Protein AF-A0A8J3KK22-F1 (afdb_monomer)

Solvent-accessible surface area (backbone atoms only — not comparable to full-atom values): 25670 Å² total; per-residue (Å²): 138,84,81,77,85,56,99,85,61,79,76,89,75,85,82,76,60,97,56,86,85,55,54,65,41,54,55,35,48,53,43,33,51,47,56,75,68,43,76,39,52,34,78,88,72,56,77,98,78,76,87,73,93,66,82,86,74,86,77,55,68,58,56,55,39,41,75,72,72,40,64,82,56,35,77,68,49,47,66,60,52,52,55,53,54,76,54,64,72,61,67,66,58,40,47,51,53,18,50,50,26,44,52,51,16,48,54,34,44,53,48,31,55,50,51,52,49,48,57,59,61,77,45,63,90,54,72,59,73,68,38,56,52,48,53,51,54,49,51,56,49,41,48,47,36,46,24,55,15,41,39,31,41,31,52,16,51,50,43,40,52,49,46,52,50,51,52,51,52,40,51,55,46,51,52,53,49,52,53,50,48,52,52,48,65,70,44,46,65,57,52,50,49,47,20,61,78,49,76,51,71,42,42,68,58,50,51,51,51,52,50,54,52,45,51,57,51,49,53,55,45,51,51,52,55,48,34,51,54,52,18,59,56,52,43,49,63,50,55,51,52,43,52,53,45,51,52,50,47,52,52,55,55,60,71,76,38,87,68,76,72,62,83,62,78,89,65,62,100,84,66,65,102,61,87,81,77,50,48,54,50,79,48,74,38,73,67,13,43,54,41,45,55,52,56,66,72,53,85,62,39,43,61,41,33,16,62,74,58,56,31,59,47,70,52,46,44,51,26,47,40,53,57,64,71,35,69,46,69,42,66,49,100,53,39,82,32,76,11,26,63,44,29,42,53,66,61,34,49,52,53,53,26,34,48,62,79,64,57,50,74,84,50,48,59,41,51,54,28,40,45,53,18,44,42,36,21,51,50,37,39,72,76,67,38,46,52,54,28,90,52,39,79,66,77,52,99,64,73,38,66,90,49,63,18,17,63,73,68,27,47,48,43,61,77,99,57,67,47,44,75,64,32,56,57,51,76,39,80,65,72,97,69,80,84,47,90,36,50,82,48,51,65,60,53,39,55,57,51,60,73,66,58,132

Mean predicted aligned error: 18.04 Å

Organism: NCBI:txid53366

InterPro domains:
  IPR038332 PPE superfamily [SSF140459] (90-160)

Secondary structure (DSSP, 8-state):
--PPPPTTS--------TTTTS-HHHHHHHHHHHHHTTTTS-TTT---------------HHHHHHHTT-GGGHHHHHHHHHHHHHT---HHHHHHHHHHHHHHHHHHHHHHHHHHHHHHHHTTT--SHHHHHHHHHHHHHHHHHHHHHHHHHHHHHHHHHHHHHHHHHHHHHHHHHHHHHHHHHHHHHHHHHHHHHTTTTTHHHHHHHHHHHHHHHHHHHHHHHHHHHHHHHHHHHHHHHHHHHHHHHHHHHHHH------S-----TT--TTTTT-BSS--S-HHHHHHHHHHHH-SSHHHHHHHHHT--HHHHHHHHIIIII--EEEEETTEEEEEBPPP-HHHHHHHHHHHTT---HHHHHHHHHHHHHHHHHHHHHHTT--SS-S-TT--SS---TTS--HHHHSPP--TTS-TTTTGGGGT-PPP-----TT-TTHHHHHHHHHHT--

pLDDT: mean 78.3, std 17.44, range [27.59, 98.25]

Structure (mmCIF, N/CA/C/O backbone):
data_AF-A0A8J3KK22-F1
#
_entry.id   AF-A0A8J3KK22-F1
#
loop_
_atom_site.group_PDB
_atom_site.id
_atom_site.type_symbol
_atom_site.label_atom_id
_atom_site.label_alt_id
_atom_site.label_comp_id
_atom_site.label_asym_id
_atom_site.label_entity_id
_atom_site.label_seq_id
_atom_site.pdbx_PDB_ins_code
_atom_site.Cartn_x
_atom_site.Cartn_y
_atom_site.Cartn_z
_atom_site.occupancy
_atom_site.B_iso_or_equiv
_atom_site.auth_seq_id
_atom_site.auth_comp_id
_atom_site.auth_asym_id
_atom_site.auth_atom_id
_atom_site.pdbx_PDB_model_num
ATOM 1 N N . MET A 1 1 ? 0.147 -5.887 61.777 1.00 36.25 1 MET A N 1
ATOM 2 C CA . MET A 1 1 ? 0.213 -4.519 62.329 1.00 36.25 1 MET A CA 1
ATOM 3 C C . MET A 1 1 ? -0.533 -3.614 61.371 1.00 36.25 1 MET A C 1
ATOM 5 O O . MET A 1 1 ? 0.013 -3.245 60.343 1.00 36.25 1 MET A O 1
ATOM 9 N N . SER A 1 2 ? -1.808 -3.369 61.658 1.00 40.94 2 SER A N 1
ATOM 10 C CA . SER A 1 2 ? -2.689 -2.532 60.844 1.00 40.94 2 SER A CA 1
ATOM 11 C C . SER A 1 2 ? -2.652 -1.127 61.432 1.00 40.94 2 SER A C 1
ATOM 13 O O . SER A 1 2 ? -3.110 -0.925 62.554 1.00 40.94 2 SER A O 1
ATOM 15 N N . GLY A 1 3 ? -2.021 -0.187 60.729 1.00 41.06 3 GLY A N 1
ATOM 16 C CA . GLY A 1 3 ? -1.964 1.210 61.146 1.00 41.06 3 GLY A CA 1
ATOM 17 C C . GLY A 1 3 ? -3.291 1.899 60.848 1.00 41.06 3 GLY A C 1
ATOM 18 O O . GLY A 1 3 ? -3.687 2.000 59.692 1.00 41.06 3 GLY A O 1
ATOM 19 N N . THR A 1 4 ? -3.984 2.358 61.883 1.00 50.16 4 THR A N 1
ATOM 20 C CA . THR A 1 4 ? -5.129 3.267 61.757 1.00 50.16 4 THR A CA 1
ATOM 21 C C . THR A 1 4 ? -4.690 4.595 61.117 1.00 50.16 4 THR A C 1
ATOM 23 O O . THR A 1 4 ? -3.687 5.157 61.569 1.00 50.16 4 THR A O 1
ATOM 26 N N . PRO A 1 5 ? -5.414 5.130 60.113 1.00 48.72 5 PRO A N 1
ATOM 27 C CA . PRO A 1 5 ? -5.113 6.429 59.509 1.00 48.72 5 PRO A CA 1
ATOM 28 C C . PRO A 1 5 ? -5.240 7.569 60.529 1.00 48.72 5 PRO A C 1
ATOM 30 O O . PRO A 1 5 ? -6.183 7.608 61.320 1.00 48.72 5 PRO A O 1
ATOM 33 N N . HIS A 1 6 ? -4.286 8.503 60.524 1.00 54.66 6 HIS A N 1
ATOM 34 C CA . HIS A 1 6 ? -4.266 9.646 61.438 1.00 54.66 6 HIS A CA 1
ATOM 35 C C . HIS A 1 6 ? -5.264 10.732 60.971 1.00 54.66 6 HIS A C 1
ATOM 37 O O . HIS A 1 6 ? -5.184 11.149 59.818 1.00 54.66 6 HIS A O 1
ATOM 43 N N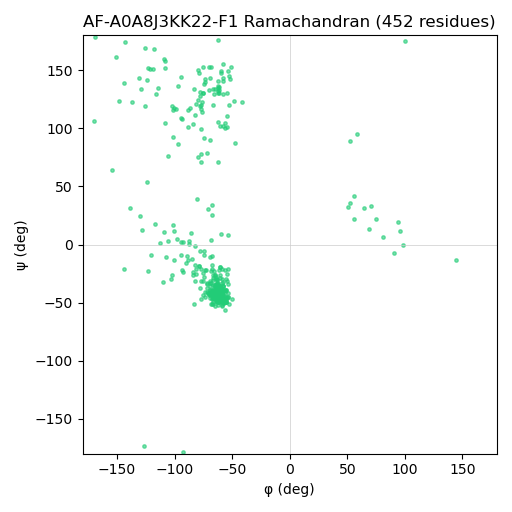 . PRO A 1 7 ? -6.134 11.286 61.840 1.00 53.84 7 PRO A N 1
ATOM 44 C CA . PRO A 1 7 ? -7.216 12.221 61.468 1.00 53.84 7 PRO A CA 1
ATOM 45 C C . PRO A 1 7 ? -6.761 13.613 60.980 1.00 53.84 7 PRO A C 1
ATOM 47 O O . PRO A 1 7 ? -7.590 14.477 60.718 1.00 53.84 7 PRO A O 1
ATOM 50 N N . LEU A 1 8 ? -5.449 13.835 60.853 1.00 45.12 8 LEU A N 1
ATOM 51 C CA . LEU A 1 8 ? -4.842 15.056 60.297 1.00 45.12 8 LEU A CA 1
ATOM 52 C C . LEU A 1 8 ? -4.124 14.806 58.960 1.00 45.12 8 LEU A C 1
ATOM 54 O O . LEU A 1 8 ? -3.530 15.726 58.405 1.00 45.12 8 LEU A O 1
ATOM 58 N N . VAL A 1 9 ? -4.142 13.570 58.457 1.00 46.19 9 VAL A N 1
ATOM 59 C CA . VAL A 1 9 ? -3.518 13.198 57.187 1.00 46.19 9 VAL A CA 1
ATOM 60 C C . VAL A 1 9 ? -4.640 12.943 56.193 1.00 46.19 9 VAL A C 1
ATOM 62 O O . VAL A 1 9 ? -5.332 11.931 56.276 1.00 46.19 9 VAL A O 1
ATOM 65 N N . ALA A 1 10 ? -4.846 13.890 55.278 1.00 44.44 10 ALA A N 1
ATOM 66 C CA . ALA A 1 10 ? -5.729 13.675 54.142 1.00 44.44 10 ALA A CA 1
ATOM 67 C C . ALA A 1 10 ? -5.166 12.531 53.287 1.00 44.44 10 ALA A C 1
ATOM 69 O O . ALA A 1 10 ? -3.970 12.505 52.987 1.00 44.44 10 ALA A O 1
ATOM 70 N N . GLU A 1 11 ? -6.024 11.583 52.916 1.00 43.50 11 GLU A N 1
ATOM 71 C CA . GLU A 1 11 ? -5.662 10.540 51.962 1.00 43.50 11 GLU A CA 1
ATOM 72 C C . GLU A 1 11 ? -5.223 11.191 50.645 1.00 43.50 11 GLU A C 1
ATOM 74 O O . GLU A 1 11 ? -5.790 12.200 50.213 1.00 43.50 11 GLU A O 1
ATOM 79 N N . ARG A 1 12 ? -4.185 10.636 50.014 1.00 36.66 12 ARG A N 1
ATOM 80 C CA . ARG A 1 12 ? -3.717 11.107 48.711 1.00 36.66 12 ARG A CA 1
ATOM 81 C C . ARG A 1 12 ? -4.840 10.903 47.692 1.00 36.66 12 ARG A C 1
ATOM 83 O O . ARG A 1 12 ? -5.082 9.785 47.255 1.00 36.66 12 ARG A O 1
ATOM 90 N N . VAL A 1 13 ? -5.505 11.989 47.305 1.00 38.53 13 VAL A N 1
ATOM 91 C CA . VAL A 1 13 ? -6.406 12.014 46.150 1.00 38.53 13 VAL A CA 1
ATOM 92 C C . VAL A 1 13 ? -5.555 12.358 44.933 1.00 38.53 13 VAL A C 1
ATOM 94 O O . VAL A 1 13 ? -5.183 13.514 44.738 1.00 38.53 13 VAL A O 1
ATOM 97 N N . ASP A 1 14 ? -5.209 11.354 44.131 1.00 34.69 14 ASP A N 1
ATOM 98 C CA . ASP A 1 14 ? -4.594 11.574 42.821 1.00 34.69 14 ASP A CA 1
ATOM 99 C C . ASP A 1 14 ? -5.640 12.195 41.877 1.00 34.69 14 ASP A C 1
ATOM 101 O O . ASP A 1 14 ? -6.390 11.497 41.199 1.00 34.69 14 ASP A O 1
ATOM 105 N N . THR A 1 15 ? -5.720 13.527 41.852 1.00 39.75 15 THR A N 1
ATOM 106 C CA . THR A 1 15 ? -6.571 14.290 40.917 1.00 39.75 15 THR A CA 1
ATOM 107 C C . THR A 1 15 ? -5.924 14.487 39.543 1.00 39.75 15 THR A C 1
ATOM 109 O O . THR A 1 15 ? -6.531 15.073 38.651 1.00 39.75 15 THR A O 1
ATOM 112 N N . THR A 1 16 ? -4.700 13.998 39.345 1.00 34.62 16 THR A N 1
ATOM 113 C CA . THR A 1 16 ? -3.904 14.210 38.135 1.00 34.62 16 THR A CA 1
ATOM 114 C C . THR A 1 16 ? -3.840 12.957 37.265 1.00 34.62 16 THR A C 1
ATOM 116 O O . THR A 1 16 ? -2.813 12.290 37.158 1.00 34.62 16 THR A O 1
ATOM 119 N N . THR A 1 17 ? -4.924 12.663 36.544 1.00 42.00 17 THR A N 1
ATOM 120 C CA . THR A 1 17 ? -4.762 12.095 35.199 1.00 42.00 17 THR A CA 1
ATOM 121 C C . THR A 1 17 ? -4.478 13.250 34.246 1.00 42.00 17 THR A C 1
ATOM 123 O O . THR A 1 17 ? -5.271 14.178 34.148 1.00 42.00 17 THR A O 1
ATOM 126 N N . TRP A 1 18 ? -3.331 13.198 33.574 1.00 43.25 18 TRP A N 1
ATOM 127 C CA . TRP A 1 18 ? -2.697 14.220 32.724 1.00 43.25 18 TRP A CA 1
ATOM 128 C C . TRP A 1 18 ? -3.533 14.832 31.571 1.00 43.25 18 TRP A C 1
ATOM 130 O O . TRP A 1 18 ? -2.995 15.616 30.799 1.00 43.25 18 TRP A O 1
ATOM 140 N N . PHE A 1 19 ? -4.833 14.540 31.477 1.00 47.47 19 PHE A N 1
ATOM 141 C CA . PHE A 1 19 ? -5.773 15.115 30.506 1.00 47.47 19 PHE A CA 1
ATOM 142 C C . PHE A 1 19 ? -6.798 16.089 31.125 1.00 47.47 19 PHE A C 1
ATOM 144 O O . PHE A 1 19 ? -7.747 16.489 30.463 1.00 47.47 19 PHE A O 1
ATOM 151 N N . SER A 1 20 ? -6.641 16.511 32.384 1.00 43.19 20 SER A N 1
ATOM 152 C CA . SER A 1 20 ? -7.628 17.328 33.118 1.00 43.19 20 SER A CA 1
ATOM 153 C C . SER A 1 20 ? -7.779 18.795 32.653 1.00 43.19 20 SER A C 1
ATOM 155 O O . SER A 1 20 ? -8.069 19.665 33.472 1.00 43.19 20 SER A O 1
ATOM 157 N N . GLY A 1 21 ? -7.572 19.101 31.371 1.00 45.62 21 GLY A N 1
ATOM 158 C CA . GLY A 1 21 ? -7.728 20.457 30.828 1.00 45.62 21 GLY A CA 1
ATOM 159 C C . GLY A 1 21 ? -8.284 20.542 29.404 1.00 45.62 21 GLY A C 1
ATOM 160 O O . GLY A 1 21 ? -8.836 21.578 29.059 1.00 45.62 21 GLY A O 1
ATOM 161 N N . VAL A 1 22 ? -8.181 19.469 28.613 1.00 52.22 22 VAL A N 1
ATOM 162 C CA . VAL A 1 22 ? -8.725 19.339 27.249 1.00 52.22 22 VAL A CA 1
ATOM 163 C C . VAL A 1 22 ? -9.350 17.949 27.185 1.00 52.22 22 VAL A C 1
ATOM 165 O O . VAL A 1 22 ? -8.673 16.964 27.488 1.00 52.22 22 VAL A O 1
ATOM 168 N N . GLY A 1 23 ? -10.639 17.849 26.863 1.00 70.94 23 GLY A N 1
ATOM 169 C CA . GLY A 1 23 ? -11.315 16.547 26.795 1.00 70.94 23 GLY A CA 1
ATOM 170 C C . GLY A 1 23 ? -10.649 15.634 25.756 1.00 70.94 23 GLY A C 1
ATOM 171 O O . GLY A 1 23 ? -10.140 16.112 24.740 1.00 70.94 23 GLY A O 1
ATOM 172 N N . ILE A 1 24 ? -10.661 14.309 25.958 1.00 77.00 24 ILE A N 1
ATOM 173 C CA . ILE A 1 24 ? -10.103 13.364 24.964 1.00 77.00 24 ILE A CA 1
ATOM 174 C C . ILE A 1 24 ? -10.806 13.558 23.609 1.00 77.00 24 ILE A C 1
ATOM 176 O O . ILE A 1 24 ? -10.161 13.584 22.563 1.00 77.00 24 ILE A O 1
ATOM 180 N N . ALA A 1 25 ? -12.123 13.779 23.634 1.00 76.94 25 ALA A N 1
ATOM 181 C CA . ALA A 1 25 ? -12.910 14.080 22.442 1.00 76.94 25 ALA A CA 1
ATOM 182 C C . ALA A 1 25 ? -12.494 15.398 21.757 1.00 76.94 25 ALA A C 1
ATOM 184 O O . ALA A 1 25 ? -12.455 15.457 20.534 1.00 76.94 25 ALA A O 1
ATOM 185 N N . GLU A 1 26 ? -12.131 16.431 22.522 1.00 79.00 26 GLU A N 1
ATOM 186 C CA . GLU A 1 26 ? -11.656 17.719 21.993 1.00 79.00 26 GLU A CA 1
ATOM 187 C C . GLU A 1 26 ? -10.270 17.585 21.348 1.00 79.00 26 GLU A C 1
ATOM 189 O O . GLU A 1 26 ? -10.021 18.123 20.271 1.00 79.00 26 GLU A O 1
ATOM 194 N N . THR A 1 27 ? -9.382 16.792 21.957 1.00 83.25 27 THR A N 1
ATOM 195 C CA . THR A 1 27 ? -8.068 16.462 21.378 1.00 83.25 27 THR A CA 1
ATOM 196 C C . THR A 1 27 ? -8.224 15.776 20.026 1.00 83.25 27 THR A C 1
ATOM 198 O O . THR A 1 27 ? -7.562 16.133 19.053 1.00 83.25 27 THR A O 1
ATOM 201 N N . ILE A 1 28 ? -9.139 14.812 19.955 1.00 85.88 28 ILE A N 1
ATOM 202 C CA . ILE A 1 28 ? -9.458 14.099 18.724 1.00 85.88 28 ILE A CA 1
ATOM 203 C C . ILE A 1 28 ? -10.032 15.053 17.673 1.00 85.88 28 ILE A C 1
ATOM 205 O O . ILE A 1 28 ? -9.582 15.016 16.532 1.00 85.88 28 ILE A O 1
ATOM 209 N N . ASP A 1 29 ? -10.970 15.928 18.037 1.00 86.94 29 ASP A N 1
ATOM 210 C CA . ASP A 1 29 ? -11.578 16.883 17.103 1.00 86.94 29 ASP A CA 1
ATOM 211 C C . ASP A 1 29 ? -10.548 17.861 16.511 1.00 86.94 29 ASP A C 1
ATOM 213 O O . ASP A 1 29 ? -10.558 18.130 15.307 1.00 86.94 29 ASP A O 1
ATOM 217 N N . MET A 1 30 ? -9.582 18.313 17.320 1.00 87.19 30 MET A N 1
ATOM 218 C CA . MET A 1 30 ? -8.449 19.109 16.836 1.00 87.19 30 MET A CA 1
ATOM 219 C C . MET A 1 30 ? -7.573 18.334 15.847 1.00 87.19 30 MET A C 1
ATOM 221 O O . MET A 1 30 ? -7.160 18.894 14.829 1.00 87.19 30 MET A O 1
ATOM 225 N N . ILE A 1 31 ? -7.297 17.052 16.116 1.00 88.06 31 ILE A N 1
ATOM 226 C CA . ILE A 1 31 ? -6.534 16.196 15.198 1.00 88.06 31 ILE A CA 1
ATOM 227 C C . ILE A 1 31 ? -7.293 16.028 13.879 1.00 88.06 31 ILE A C 1
ATOM 229 O O . ILE A 1 31 ? -6.714 16.246 12.815 1.00 88.06 31 ILE A O 1
ATOM 233 N N . VAL A 1 32 ? -8.585 15.687 13.937 1.00 88.31 32 VAL A N 1
ATOM 234 C CA . VAL A 1 32 ? -9.432 15.524 12.744 1.00 88.31 32 VAL A CA 1
ATOM 235 C C . VAL A 1 32 ? -9.457 16.815 11.930 1.00 88.31 32 VAL A C 1
ATOM 237 O O . VAL A 1 32 ? -9.166 16.789 10.735 1.00 88.31 32 VAL A O 1
ATOM 240 N N . SER A 1 33 ? -9.693 17.953 12.582 1.00 87.38 33 SER A N 1
ATOM 241 C CA . SER A 1 33 ? -9.689 19.271 11.940 1.00 87.38 33 SER A CA 1
ATOM 242 C C . SER A 1 33 ? -8.338 19.603 11.294 1.00 87.38 33 SER A C 1
ATOM 244 O O . SER A 1 33 ? -8.288 20.175 10.206 1.00 87.38 33 SER A O 1
ATOM 246 N N . GLY A 1 34 ? -7.228 19.224 11.937 1.00 85.12 34 GLY A N 1
ATOM 247 C CA . GLY A 1 34 ? -5.870 19.385 11.410 1.00 85.12 34 GLY A CA 1
ATOM 248 C C . GLY A 1 34 ? -5.576 18.531 10.172 1.00 85.12 34 GLY A C 1
ATOM 249 O O . GLY A 1 34 ? -4.799 18.930 9.305 1.00 85.12 34 GLY A O 1
ATOM 250 N N . VAL A 1 35 ? -6.208 17.365 10.061 1.00 87.44 35 VAL A N 1
ATOM 251 C CA . VAL A 1 35 ? -6.104 16.506 8.874 1.00 87.44 35 VAL A CA 1
ATOM 252 C C . VAL A 1 35 ? -6.974 17.051 7.741 1.00 87.44 35 VAL A C 1
ATOM 254 O O . VAL A 1 35 ? -6.499 17.175 6.609 1.00 87.44 35 VAL A O 1
ATOM 257 N N . GLU A 1 36 ? -8.223 17.412 8.047 1.00 86.31 36 GLU A N 1
ATOM 258 C CA . GLU A 1 36 ? -9.205 17.924 7.082 1.00 86.31 36 GLU A CA 1
ATOM 259 C C . GLU A 1 36 ? -8.780 19.274 6.481 1.00 86.31 36 GLU A C 1
ATOM 261 O O . GLU A 1 36 ? -9.001 19.517 5.296 1.00 86.31 36 GLU A O 1
ATOM 266 N N . ASN A 1 37 ? -8.109 20.139 7.251 1.00 85.38 37 ASN A N 1
ATOM 267 C CA . ASN A 1 37 ? -7.644 21.439 6.758 1.00 85.38 37 ASN A CA 1
ATOM 268 C C . ASN A 1 37 ? -6.417 21.362 5.825 1.00 85.38 37 ASN A C 1
ATOM 270 O O . ASN A 1 37 ? -5.989 22.387 5.291 1.00 85.38 37 ASN A O 1
ATOM 274 N N . GLY A 1 38 ? -5.833 20.172 5.638 1.00 83.56 38 GLY A N 1
ATOM 275 C CA . GLY A 1 38 ? -4.713 19.955 4.723 1.00 83.56 38 GLY A CA 1
ATOM 276 C C . GLY A 1 38 ? -3.390 20.599 5.151 1.00 83.56 38 GLY A C 1
ATOM 277 O O . GLY A 1 38 ? -2.470 20.660 4.341 1.00 83.56 38 GLY A O 1
ATOM 278 N N . SER A 1 39 ? -3.255 21.056 6.401 1.00 81.50 39 SER A N 1
ATOM 279 C CA . SER A 1 39 ? -2.033 21.694 6.932 1.00 81.50 39 SER A CA 1
ATOM 280 C C . SER A 1 39 ? -0.780 20.814 6.856 1.00 81.50 39 SER A C 1
ATOM 282 O O . SER A 1 39 ? 0.343 21.313 6.869 1.00 81.50 39 SER A O 1
ATOM 284 N N . TRP A 1 40 ? -0.975 19.502 6.754 1.00 87.75 40 TRP A N 1
ATOM 285 C CA . TRP A 1 40 ? 0.072 18.501 6.609 1.00 87.75 40 TRP A CA 1
ATOM 286 C C . TRP A 1 40 ? 0.628 18.403 5.177 1.00 87.75 40 TRP A C 1
ATOM 288 O O . TRP A 1 40 ? 1.725 17.871 4.987 1.00 87.75 40 TRP A O 1
ATOM 298 N N . VAL A 1 41 ? -0.097 18.907 4.173 1.00 89.44 41 VAL A N 1
ATOM 299 C CA . VAL A 1 41 ? 0.270 18.799 2.755 1.00 89.44 41 VAL A CA 1
ATOM 300 C C . VAL A 1 41 ? 1.400 19.771 2.422 1.00 89.44 41 VAL A C 1
ATOM 302 O O . VAL A 1 41 ? 1.337 20.963 2.713 1.00 89.44 41 VAL A O 1
ATOM 305 N N . ASP A 1 42 ? 2.438 19.258 1.768 1.00 89.38 42 ASP A N 1
ATOM 306 C CA . ASP A 1 42 ? 3.568 20.050 1.296 1.00 89.38 42 ASP A CA 1
ATOM 307 C C . ASP A 1 42 ? 3.115 21.117 0.281 1.00 89.38 42 ASP A C 1
ATOM 309 O O . ASP A 1 42 ? 2.351 20.844 -0.650 1.00 89.38 42 ASP A O 1
ATOM 313 N N . GLY A 1 43 ? 3.619 22.346 0.439 1.00 83.31 43 GLY A N 1
ATOM 314 C CA . GLY A 1 43 ? 3.227 23.497 -0.378 1.00 83.31 43 GLY A CA 1
ATOM 315 C C . GLY A 1 43 ? 3.501 23.338 -1.878 1.00 83.31 43 GLY A C 1
ATOM 316 O O . GLY A 1 43 ? 2.865 24.018 -2.680 1.00 83.31 43 GLY A O 1
ATOM 317 N N . VAL A 1 44 ? 4.391 22.420 -2.279 1.00 82.19 44 VAL A N 1
ATOM 318 C CA . VAL A 1 44 ? 4.628 22.072 -3.690 1.00 82.19 44 VAL A CA 1
ATOM 319 C C . VAL A 1 44 ? 3.394 21.439 -4.340 1.00 82.19 44 VAL A C 1
ATOM 321 O O . VAL A 1 44 ? 3.212 21.592 -5.547 1.00 82.19 44 VAL A O 1
ATOM 324 N N . LEU A 1 45 ? 2.560 20.735 -3.570 1.00 81.88 45 LEU A N 1
ATOM 325 C CA . LEU A 1 45 ? 1.378 20.032 -4.079 1.00 81.88 45 LEU A CA 1
ATOM 326 C C . LEU A 1 45 ? 0.113 20.900 -4.070 1.00 81.88 45 LEU A C 1
ATOM 328 O O . LEU A 1 45 ? -0.828 20.560 -4.773 1.00 81.88 45 LEU A O 1
ATOM 332 N N . GLY A 1 46 ? 0.120 22.020 -3.332 1.00 63.69 46 GLY A N 1
ATOM 333 C CA . GLY A 1 46 ? -0.899 23.073 -3.372 1.00 63.69 46 GLY A CA 1
ATOM 334 C C . GLY A 1 46 ? -2.345 22.594 -3.194 1.00 63.69 46 GLY A C 1
ATOM 335 O O . GLY A 1 46 ? -3.027 22.370 -4.181 1.00 63.69 46 GLY A O 1
ATOM 336 N N . GLY A 1 47 ? -2.835 22.527 -1.948 1.00 59.12 47 GLY A N 1
ATOM 337 C CA . GLY A 1 47 ? -4.265 22.428 -1.606 1.00 59.12 47 GLY A CA 1
ATOM 338 C C . GLY A 1 47 ? -5.013 21.217 -2.184 1.00 59.12 47 GLY A C 1
ATOM 339 O O . GLY A 1 47 ? -5.567 21.280 -3.279 1.00 59.12 47 GLY A O 1
ATOM 340 N N . VAL A 1 48 ? -5.129 20.138 -1.403 1.00 51.03 48 VAL A N 1
ATOM 341 C CA . VAL A 1 48 ? -5.986 18.975 -1.715 1.00 51.03 48 VAL A CA 1
ATOM 342 C C . VAL A 1 48 ? -7.453 19.384 -1.539 1.00 51.03 48 VAL A C 1
ATOM 344 O O . VAL A 1 48 ? -8.049 19.160 -0.494 1.00 51.03 48 VAL A O 1
ATOM 347 N N . GLY A 1 49 ? -8.008 20.092 -2.524 1.00 49.34 49 GLY A N 1
ATOM 348 C CA . GLY A 1 49 ? -9.358 20.657 -2.440 1.00 49.34 49 GLY A CA 1
ATOM 349 C C . GLY A 1 49 ? -10.419 19.894 -3.222 1.00 49.34 49 GLY A C 1
ATOM 350 O O . GLY A 1 49 ? -11.581 19.915 -2.847 1.00 49.34 49 GLY A O 1
ATOM 351 N N . THR A 1 50 ? -10.066 19.230 -4.318 1.00 46.31 50 THR A N 1
ATOM 352 C CA . THR A 1 50 ? -11.009 18.453 -5.140 1.00 46.31 50 THR A CA 1
ATOM 353 C C . THR A 1 50 ? -10.197 17.648 -6.147 1.00 46.31 50 THR A C 1
ATOM 355 O O . THR A 1 50 ? -9.654 18.202 -7.100 1.00 46.31 50 THR A O 1
ATOM 358 N N . VAL A 1 51 ? -10.078 16.336 -5.941 1.00 43.62 51 VAL A N 1
ATOM 359 C CA . VAL A 1 51 ? -9.542 15.450 -6.980 1.00 43.62 51 VAL A CA 1
ATOM 360 C C . VAL A 1 51 ? -10.711 15.112 -7.896 1.00 43.62 51 VAL A C 1
ATOM 362 O O . VAL A 1 51 ? -11.602 14.360 -7.516 1.00 43.62 51 VAL A O 1
ATOM 365 N N . ALA A 1 52 ? -10.753 15.735 -9.074 1.00 38.09 52 ALA A N 1
ATOM 366 C CA . ALA A 1 52 ? -11.708 15.363 -10.109 1.00 38.09 52 ALA A CA 1
ATOM 367 C C . ALA A 1 52 ? -11.448 13.910 -10.534 1.00 38.09 52 ALA A C 1
ATOM 369 O O . ALA A 1 52 ? -10.293 13.535 -10.768 1.00 38.09 52 ALA A O 1
ATOM 370 N N . GLU A 1 53 ? -12.516 13.115 -10.651 1.00 44.38 53 GLU A N 1
ATOM 371 C CA . GLU A 1 53 ? -12.475 11.794 -11.278 1.00 44.38 53 GLU A CA 1
ATOM 372 C C . GLU A 1 53 ? -11.894 11.948 -12.684 1.00 44.38 53 GLU A C 1
ATOM 374 O O . GLU A 1 53 ? -12.532 12.427 -13.621 1.00 44.38 53 GLU A O 1
ATOM 379 N N . THR A 1 54 ? -10.621 11.601 -12.814 1.00 40.34 54 THR A N 1
ATOM 380 C CA . THR A 1 54 ? -9.909 11.624 -14.080 1.00 40.34 54 THR A CA 1
ATOM 381 C C . THR A 1 54 ? -9.914 10.203 -14.597 1.00 40.34 54 THR A C 1
ATOM 383 O O . THR A 1 54 ? -9.370 9.297 -13.965 1.00 40.34 54 THR A O 1
ATOM 386 N N . ALA A 1 55 ? -10.556 10.002 -15.750 1.00 36.69 55 ALA A N 1
ATOM 387 C CA . ALA A 1 55 ? -10.500 8.738 -16.465 1.00 36.69 55 ALA A CA 1
ATOM 388 C C . ALA A 1 55 ? -9.035 8.286 -16.571 1.00 36.69 55 ALA A C 1
ATOM 390 O O . ALA A 1 55 ? -8.165 9.023 -17.048 1.00 36.69 55 ALA A O 1
ATOM 391 N N . VAL A 1 56 ? -8.751 7.083 -16.071 1.00 44.44 56 VAL A N 1
ATOM 392 C CA . VAL A 1 56 ? -7.415 6.495 -16.122 1.00 44.44 56 VAL A CA 1
ATOM 393 C C . VAL A 1 56 ? -7.156 6.040 -17.551 1.00 44.44 56 VAL A C 1
ATOM 395 O O . VAL A 1 56 ? -7.478 4.923 -17.934 1.00 44.44 56 VAL A O 1
ATOM 398 N N . TRP A 1 57 ? -6.560 6.918 -18.349 1.00 42.34 57 TRP A N 1
ATOM 399 C CA . TRP A 1 57 ? -5.911 6.506 -19.584 1.00 42.34 57 TRP A CA 1
ATOM 400 C C . TRP A 1 57 ? -4.560 5.894 -19.221 1.00 42.34 57 TRP A C 1
ATOM 402 O O . TRP A 1 57 ? -3.709 6.549 -18.608 1.00 42.34 57 TRP A O 1
ATOM 412 N N . VAL A 1 58 ? -4.378 4.619 -19.557 1.00 51.62 58 VAL A N 1
ATOM 413 C CA . VAL A 1 58 ? -3.074 3.962 -19.477 1.00 51.62 58 VAL A CA 1
ATOM 414 C C . VAL A 1 58 ? -2.275 4.435 -20.685 1.00 51.62 58 VAL A C 1
ATOM 416 O O . VAL A 1 58 ? -2.499 3.990 -21.807 1.00 51.62 58 VAL A O 1
ATOM 419 N N . LEU A 1 59 ? -1.394 5.407 -20.464 1.00 53.62 59 LEU A N 1
ATOM 420 C CA . LEU A 1 59 ? -0.338 5.726 -21.416 1.00 53.62 59 LEU A CA 1
ATOM 421 C C . LEU A 1 59 ? 0.775 4.702 -21.208 1.00 53.62 59 LEU A C 1
ATOM 423 O O . LEU A 1 59 ? 1.268 4.576 -20.090 1.00 53.62 59 LEU A O 1
ATOM 427 N N . ASP A 1 60 ? 1.160 4.004 -22.273 1.00 70.06 60 ASP A N 1
ATOM 428 C CA . ASP A 1 60 ? 2.372 3.189 -22.315 1.00 70.06 60 ASP A CA 1
ATOM 429 C C . ASP A 1 60 ? 3.499 4.005 -22.984 1.00 70.06 60 ASP A C 1
ATOM 431 O O . ASP A 1 60 ? 3.651 3.976 -24.210 1.00 70.06 60 ASP A O 1
ATOM 435 N N . PRO A 1 61 ? 4.250 4.819 -22.216 1.00 65.38 61 PRO A N 1
ATOM 436 C CA . PRO A 1 61 ? 5.324 5.658 -22.746 1.00 65.38 61 PRO A CA 1
ATOM 437 C C . PRO A 1 61 ? 6.437 4.838 -23.415 1.00 65.38 61 PRO A C 1
ATOM 439 O O . PRO A 1 61 ? 6.997 5.269 -24.426 1.00 65.38 61 PRO A O 1
ATOM 442 N N . VAL A 1 62 ? 6.739 3.653 -22.877 1.00 71.69 62 VAL A N 1
ATOM 443 C CA . VAL A 1 62 ? 7.759 2.738 -23.404 1.00 71.69 62 VAL A CA 1
ATOM 444 C C . VAL A 1 62 ? 7.265 2.077 -24.686 1.00 71.69 62 VAL A C 1
ATOM 446 O O . VAL A 1 62 ? 7.985 2.072 -25.688 1.00 71.69 62 VAL A O 1
ATOM 449 N N . GLY A 1 63 ? 6.020 1.603 -24.705 1.00 67.25 63 GLY A N 1
ATOM 450 C CA . GLY A 1 63 ? 5.377 1.064 -25.899 1.00 67.25 63 GLY A CA 1
ATOM 451 C C . GLY A 1 63 ? 5.247 2.095 -27.013 1.00 67.25 63 GLY A C 1
ATOM 452 O O . GLY A 1 63 ? 5.506 1.766 -28.165 1.00 67.25 63 GLY A O 1
ATOM 453 N N . ALA A 1 64 ? 4.953 3.361 -26.698 1.00 67.44 64 ALA A N 1
ATOM 454 C CA . ALA A 1 64 ? 4.895 4.436 -27.691 1.00 67.44 64 ALA A CA 1
ATOM 455 C C . ALA A 1 64 ? 6.256 4.688 -28.369 1.00 67.44 64 ALA A C 1
ATOM 457 O O . ALA A 1 64 ? 6.321 4.851 -29.589 1.00 67.44 64 ALA A O 1
ATOM 458 N N . LEU A 1 65 ? 7.354 4.681 -27.603 1.00 68.88 65 LEU A N 1
ATOM 459 C CA . LEU A 1 65 ? 8.714 4.826 -28.142 1.00 68.88 65 LEU A CA 1
ATOM 460 C C . LEU A 1 65 ? 9.177 3.575 -28.905 1.00 68.88 65 LEU A C 1
ATOM 462 O O . LEU A 1 65 ? 9.824 3.686 -29.950 1.00 68.88 65 LEU A O 1
ATOM 466 N N . THR A 1 66 ? 8.809 2.391 -28.415 1.00 71.56 66 THR A N 1
ATOM 467 C CA . THR A 1 66 ? 9.110 1.107 -29.063 1.00 71.56 66 THR A CA 1
ATOM 468 C C . THR A 1 66 ? 8.366 0.980 -30.392 1.00 71.56 66 THR A C 1
ATOM 470 O O . THR A 1 66 ? 8.988 0.683 -31.411 1.00 71.56 66 THR A O 1
ATOM 473 N N . ALA A 1 67 ? 7.069 1.303 -30.425 1.00 63.22 67 ALA A N 1
ATOM 474 C CA . ALA A 1 67 ? 6.243 1.313 -31.634 1.00 63.22 67 ALA A CA 1
ATOM 475 C C . ALA A 1 67 ? 6.725 2.340 -32.669 1.00 63.22 67 ALA A C 1
ATOM 477 O O . ALA A 1 67 ? 6.593 2.116 -33.871 1.00 63.22 67 ALA A O 1
ATOM 478 N N . ALA A 1 68 ? 7.329 3.443 -32.218 1.00 62.56 68 ALA A N 1
ATOM 479 C CA . ALA A 1 68 ? 7.967 4.417 -33.095 1.00 62.56 68 ALA A CA 1
ATOM 480 C C . ALA A 1 68 ? 9.316 3.935 -33.678 1.00 62.56 68 ALA A C 1
ATOM 482 O O . ALA A 1 68 ? 9.848 4.603 -34.562 1.00 62.56 68 ALA A O 1
ATOM 483 N N . GLY A 1 69 ? 9.868 2.799 -33.220 1.00 59.84 69 GLY A N 1
ATOM 484 C CA . GLY A 1 69 ? 11.111 2.203 -33.732 1.00 59.84 69 GLY A CA 1
ATOM 485 C C . GLY A 1 69 ? 12.390 2.594 -32.979 1.00 59.84 69 GLY A C 1
ATOM 486 O O . GLY A 1 69 ? 13.482 2.455 -33.527 1.00 59.84 69 GLY A O 1
ATOM 487 N N . PHE A 1 70 ? 12.285 3.083 -31.737 1.00 64.06 70 PHE A N 1
ATOM 488 C CA . PHE A 1 70 ? 13.403 3.689 -30.994 1.00 64.06 70 PHE A CA 1
ATOM 489 C C . PHE A 1 70 ? 13.661 3.022 -29.634 1.00 64.06 70 PHE A C 1
ATOM 491 O O . PHE A 1 70 ? 13.745 3.690 -28.604 1.00 64.06 70 PHE A O 1
ATOM 498 N N . GLY A 1 71 ? 13.848 1.698 -29.631 1.00 62.97 71 GLY A N 1
ATOM 499 C CA . GLY A 1 71 ? 14.148 0.910 -28.423 1.00 62.97 71 GLY A CA 1
ATOM 500 C C . GLY A 1 71 ? 15.385 1.368 -27.629 1.00 62.97 71 GLY A C 1
ATOM 501 O O . GLY A 1 71 ? 15.454 1.134 -26.432 1.00 62.97 71 GLY A O 1
ATOM 502 N N . TRP A 1 72 ? 16.328 2.095 -28.239 1.00 69.75 72 TRP A N 1
ATOM 503 C CA . TRP A 1 72 ? 17.503 2.645 -27.540 1.00 69.75 72 TRP A CA 1
ATOM 504 C C . TRP A 1 72 ? 17.176 3.831 -26.614 1.00 69.75 72 TRP A C 1
ATOM 506 O O . TRP A 1 72 ? 17.931 4.111 -25.690 1.00 69.75 72 TRP A O 1
ATOM 516 N N . CYS A 1 73 ? 16.054 4.532 -26.827 1.00 68.31 73 CYS A N 1
ATOM 517 C CA . CYS A 1 73 ? 15.586 5.586 -25.917 1.00 68.31 73 CYS A CA 1
ATOM 518 C C . CYS A 1 73 ? 14.883 5.019 -24.677 1.00 68.31 73 CYS A C 1
ATOM 520 O O . CYS A 1 73 ? 14.709 5.744 -23.695 1.00 68.31 73 CYS A O 1
ATOM 522 N N . VAL A 1 74 ? 14.441 3.757 -24.734 1.00 71.50 74 VAL A N 1
ATOM 523 C CA . VAL A 1 74 ? 13.637 3.123 -23.681 1.00 71.50 74 VAL A CA 1
ATOM 524 C C . VAL A 1 74 ? 14.415 3.044 -22.375 1.00 71.50 74 VAL A C 1
ATOM 526 O O . VAL A 1 74 ? 13.868 3.437 -21.353 1.00 71.50 74 VAL A O 1
ATOM 529 N N . GLU A 1 75 ? 15.698 2.679 -22.418 1.00 74.81 75 GLU A N 1
ATOM 530 C CA . GLU A 1 75 ? 16.569 2.579 -21.233 1.00 74.81 75 GLU A CA 1
ATOM 531 C C . GLU A 1 75 ? 16.608 3.884 -20.415 1.00 74.81 75 GLU A C 1
ATOM 533 O O . GLU A 1 75 ? 16.708 3.879 -19.190 1.00 74.81 75 GLU A O 1
ATOM 538 N N . HIS A 1 76 ? 16.464 5.035 -21.077 1.00 77.38 76 HIS A N 1
ATOM 539 C CA . HIS A 1 76 ? 16.422 6.324 -20.392 1.00 77.38 76 HIS A CA 1
ATOM 540 C C . HIS A 1 76 ? 15.033 6.655 -19.824 1.00 77.38 76 HIS A C 1
ATOM 542 O O . HIS A 1 76 ? 14.929 7.340 -18.810 1.00 77.38 76 HIS A O 1
ATOM 548 N N . VAL A 1 77 ? 13.954 6.197 -20.456 1.00 73.31 77 VAL A N 1
ATOM 549 C CA . VAL A 1 77 ? 12.569 6.543 -20.083 1.00 73.31 77 VAL A CA 1
ATOM 550 C C . VAL A 1 77 ? 11.952 5.529 -19.112 1.00 73.31 77 VAL A C 1
ATOM 552 O O . VAL A 1 77 ? 11.055 5.876 -18.339 1.00 73.31 77 VAL A O 1
ATOM 555 N N . GLU A 1 78 ? 12.458 4.300 -19.092 1.00 77.56 78 GLU A N 1
ATOM 556 C CA . GLU A 1 78 ? 12.024 3.214 -18.213 1.00 77.56 78 GLU A CA 1
ATOM 557 C C . GLU A 1 78 ? 12.047 3.598 -16.719 1.00 77.56 78 GLU A C 1
ATOM 559 O O . GLU A 1 78 ? 11.016 3.418 -16.065 1.00 77.56 78 GLU A O 1
ATOM 564 N N . PRO A 1 79 ? 13.092 4.256 -16.170 1.00 74.94 79 PRO A N 1
ATOM 565 C CA . PRO A 1 79 ? 13.086 4.689 -14.769 1.00 74.94 79 PRO A CA 1
ATOM 566 C C . PRO A 1 79 ? 11.935 5.641 -14.412 1.00 74.94 79 PRO A C 1
ATOM 568 O O . PRO A 1 79 ? 11.467 5.663 -13.274 1.00 74.94 79 PRO A O 1
ATOM 571 N N . LEU A 1 80 ? 11.463 6.445 -15.371 1.00 74.75 80 LEU A N 1
ATOM 572 C CA . LEU A 1 80 ? 10.331 7.353 -15.160 1.00 74.75 80 LEU A CA 1
ATOM 573 C C . LEU A 1 80 ? 8.995 6.606 -15.193 1.00 74.75 80 LEU A C 1
ATOM 575 O O . LEU A 1 80 ? 8.068 6.983 -14.479 1.00 74.75 80 LEU A O 1
ATOM 579 N N . SER A 1 81 ? 8.916 5.537 -15.983 1.00 70.94 81 SER A N 1
ATOM 580 C CA . SER A 1 81 ? 7.745 4.657 -16.049 1.00 70.94 81 SER A CA 1
ATOM 581 C C . SER A 1 81 ? 7.619 3.828 -14.767 1.00 70.94 81 SER A C 1
ATOM 583 O O . SER A 1 81 ? 6.549 3.798 -14.169 1.00 70.94 81 SER A O 1
ATOM 585 N N . ALA A 1 82 ? 8.732 3.309 -14.241 1.00 70.19 82 ALA A N 1
ATOM 586 C CA . ALA A 1 82 ? 8.766 2.637 -12.941 1.00 70.19 82 ALA A CA 1
ATOM 587 C C . ALA A 1 82 ? 8.288 3.544 -11.785 1.00 70.19 82 ALA A C 1
ATOM 589 O O . ALA A 1 82 ? 7.633 3.087 -10.849 1.00 70.19 82 ALA A O 1
ATOM 590 N N . ALA A 1 83 ? 8.547 4.856 -11.856 1.00 67.88 83 ALA A N 1
ATOM 591 C CA . ALA A 1 83 ? 8.033 5.809 -10.871 1.00 67.88 83 ALA A CA 1
ATOM 592 C C . ALA A 1 83 ? 6.496 5.964 -10.919 1.00 67.88 83 ALA A C 1
ATOM 594 O O . ALA A 1 83 ? 5.883 6.256 -9.890 1.00 67.88 83 ALA A O 1
ATOM 595 N N . LEU A 1 84 ? 5.860 5.759 -12.081 1.00 67.38 84 LEU A N 1
ATOM 596 C CA . LEU A 1 84 ? 4.398 5.684 -12.196 1.00 67.38 84 LEU A CA 1
ATOM 597 C C . LEU A 1 84 ? 3.863 4.401 -11.542 1.00 67.38 84 LEU A C 1
ATOM 599 O O . LEU A 1 84 ? 2.810 4.448 -10.901 1.00 67.38 84 LEU A O 1
ATOM 603 N N . ASP A 1 85 ? 4.604 3.297 -11.649 1.00 68.94 85 ASP A N 1
ATOM 604 C CA . ASP A 1 85 ? 4.260 2.016 -11.023 1.00 68.94 85 ASP A CA 1
ATOM 605 C C . ASP A 1 85 ? 4.381 2.055 -9.498 1.00 68.94 85 ASP A C 1
ATOM 607 O O . ASP A 1 85 ? 3.557 1.469 -8.800 1.00 68.94 85 ASP A O 1
ATOM 611 N N . TRP A 1 86 ? 5.323 2.822 -8.941 1.00 67.50 86 TRP A N 1
ATOM 612 C CA . TRP A 1 86 ? 5.368 3.067 -7.490 1.00 67.50 86 TRP A CA 1
ATOM 613 C C . TRP A 1 86 ? 4.106 3.757 -6.963 1.00 67.50 86 TRP A C 1
ATOM 615 O O . TRP A 1 86 ? 3.724 3.566 -5.811 1.00 67.50 86 TRP A O 1
ATOM 625 N N . LEU A 1 87 ? 3.449 4.557 -7.805 1.00 67.75 87 LEU A N 1
ATOM 626 C CA . LEU A 1 87 ? 2.180 5.219 -7.499 1.00 67.75 87 LEU A CA 1
ATOM 627 C C . LEU A 1 87 ? 0.968 4.387 -7.951 1.00 67.75 87 LEU A C 1
ATOM 629 O O . LEU A 1 87 ? -0.180 4.824 -7.803 1.00 67.75 87 LEU A O 1
ATOM 633 N N . ALA A 1 88 ? 1.193 3.190 -8.502 1.00 62.78 88 ALA A N 1
ATOM 634 C CA . ALA A 1 88 ? 0.146 2.263 -8.896 1.00 62.78 88 ALA A CA 1
ATOM 635 C C . ALA A 1 88 ? -0.403 1.499 -7.681 1.00 62.78 88 ALA A C 1
ATOM 637 O O . ALA A 1 88 ? -0.117 0.326 -7.471 1.00 62.78 88 ALA A O 1
ATOM 638 N N . GLY A 1 89 ? -1.212 2.192 -6.877 1.00 63.25 89 GLY A N 1
ATOM 639 C CA . GLY A 1 89 ? -2.041 1.594 -5.828 1.00 63.25 89 GLY A CA 1
ATOM 640 C C . GLY A 1 89 ? -3.455 1.240 -6.300 1.00 63.25 89 GLY A C 1
ATOM 641 O O . GLY A 1 89 ? -3.818 1.465 -7.462 1.00 63.25 89 GLY A O 1
ATOM 642 N N . ASP A 1 90 ? -4.257 0.723 -5.369 1.00 68.62 90 ASP A N 1
ATOM 643 C CA . ASP A 1 90 ? -5.688 0.457 -5.535 1.00 68.62 90 ASP A CA 1
ATOM 644 C C . ASP A 1 90 ? -6.507 1.580 -4.855 1.00 68.62 90 ASP A C 1
ATOM 646 O O . ASP A 1 90 ? -6.733 1.535 -3.641 1.00 68.62 90 ASP A O 1
ATOM 650 N N . PRO A 1 91 ? -6.887 2.647 -5.589 1.00 65.56 91 PRO A N 1
ATOM 651 C CA . PRO A 1 91 ? -7.638 3.765 -5.014 1.00 65.56 91 PRO A CA 1
ATOM 652 C C . PRO A 1 91 ? -9.037 3.347 -4.540 1.00 65.56 91 PRO A C 1
ATOM 654 O O . PRO A 1 91 ? -9.563 3.947 -3.598 1.00 65.56 91 PRO A O 1
ATOM 657 N N . ASP A 1 92 ? -9.613 2.299 -5.135 1.00 63.53 92 ASP A N 1
ATOM 658 C CA . ASP A 1 92 ? -10.919 1.770 -4.747 1.00 63.53 92 ASP A CA 1
ATOM 659 C C . ASP A 1 92 ? -10.816 1.090 -3.379 1.00 63.53 92 ASP A C 1
ATOM 661 O O . ASP A 1 92 ? -11.643 1.340 -2.502 1.00 63.53 92 ASP A O 1
ATOM 665 N N . GLN A 1 93 ? -9.742 0.330 -3.136 1.00 66.19 93 GLN A N 1
ATOM 666 C CA . GLN A 1 93 ? -9.465 -0.250 -1.818 1.00 66.19 93 GLN A CA 1
ATOM 667 C C . GLN A 1 93 ? -9.227 0.823 -0.746 1.00 66.19 93 GLN A C 1
ATOM 669 O O . GLN A 1 93 ? -9.724 0.702 0.376 1.00 66.19 93 GLN A O 1
ATOM 674 N N . VAL A 1 94 ? -8.497 1.898 -1.065 1.00 70.25 94 VAL A N 1
ATOM 675 C CA . VAL A 1 94 ? -8.292 3.016 -0.122 1.00 70.25 94 VAL A CA 1
ATOM 676 C C . VAL A 1 94 ? -9.623 3.696 0.212 1.00 70.25 94 VAL A C 1
ATOM 678 O O . VAL A 1 94 ? -9.898 3.980 1.381 1.00 70.25 94 VAL A O 1
ATOM 681 N N . THR A 1 95 ? -10.478 3.895 -0.792 1.00 69.62 95 THR A N 1
ATOM 682 C CA . THR A 1 95 ? -11.826 4.454 -0.621 1.00 69.62 95 THR A CA 1
ATOM 683 C C . THR A 1 95 ? -12.712 3.534 0.221 1.00 69.62 95 THR A C 1
ATOM 685 O O . THR A 1 95 ? -13.376 3.999 1.147 1.00 69.62 95 THR A O 1
ATOM 688 N N . ALA A 1 96 ? -12.677 2.223 -0.027 1.00 63.91 96 ALA A N 1
ATOM 689 C CA . ALA A 1 96 ? -13.412 1.230 0.754 1.00 63.91 96 ALA A CA 1
ATOM 690 C C . ALA A 1 96 ? -12.963 1.202 2.226 1.00 63.91 96 ALA A C 1
ATOM 692 O O . ALA A 1 96 ? -13.798 1.155 3.135 1.00 63.91 96 ALA A O 1
ATOM 693 N N . ASN A 1 97 ? -11.656 1.309 2.483 1.00 67.19 97 ASN A N 1
ATOM 694 C CA . ASN A 1 97 ? -11.114 1.391 3.840 1.00 67.19 97 ASN A CA 1
ATOM 695 C C . ASN A 1 97 ? -11.582 2.671 4.548 1.00 67.19 97 ASN A C 1
ATOM 697 O O . ASN A 1 97 ? -12.053 2.609 5.683 1.00 67.19 97 ASN A O 1
ATOM 701 N N . ALA A 1 98 ? -11.527 3.825 3.875 1.00 73.81 98 ALA A N 1
ATOM 702 C CA . ALA A 1 98 ? -12.060 5.073 4.420 1.00 73.81 98 ALA A CA 1
ATOM 703 C C . ALA A 1 98 ? -13.565 4.966 4.730 1.00 73.81 98 ALA A C 1
ATOM 705 O O . ALA A 1 98 ? -14.004 5.370 5.808 1.00 73.81 98 ALA A O 1
ATOM 706 N N . GLN A 1 99 ? -14.353 4.366 3.833 1.00 70.44 99 GLN A N 1
ATOM 707 C CA . GLN A 1 99 ? -15.786 4.152 4.045 1.00 70.44 99 GLN A CA 1
ATOM 708 C C . GLN A 1 99 ? -16.065 3.203 5.220 1.00 70.44 99 GLN A C 1
ATOM 710 O O . GLN A 1 99 ? -17.019 3.410 5.968 1.00 70.44 99 GLN A O 1
ATOM 715 N N . THR A 1 100 ? -15.221 2.193 5.428 1.00 73.38 100 THR A N 1
ATOM 716 C CA . THR A 1 100 ? -15.317 1.292 6.585 1.00 73.38 100 THR A CA 1
ATOM 717 C C . THR A 1 100 ? -15.170 2.074 7.888 1.00 73.38 100 THR A C 1
ATOM 719 O O . THR A 1 100 ? -16.026 1.976 8.767 1.00 73.38 100 THR A O 1
ATOM 722 N N . TRP A 1 101 ? -14.160 2.939 7.984 1.00 81.19 101 TRP A N 1
ATOM 723 C CA . TRP A 1 101 ? -13.977 3.806 9.149 1.00 81.19 101 TRP A CA 1
ATOM 724 C C . TRP A 1 101 ? -15.111 4.828 9.320 1.00 81.19 101 TRP A C 1
ATOM 726 O O . TRP A 1 101 ? -15.530 5.082 10.451 1.00 81.19 101 TRP A O 1
ATOM 736 N N . ALA A 1 102 ? -15.687 5.341 8.225 1.00 78.69 102 ALA A N 1
ATOM 737 C CA . ALA A 1 102 ? -16.894 6.174 8.279 1.00 78.69 102 ALA A CA 1
ATOM 738 C C . ALA A 1 102 ? -18.086 5.417 8.890 1.00 78.69 102 ALA A C 1
ATOM 740 O O . ALA A 1 102 ? -18.803 5.953 9.738 1.00 78.69 102 ALA A O 1
ATOM 741 N N . ASN A 1 103 ? -18.291 4.161 8.483 1.00 76.88 103 ASN A N 1
ATOM 742 C CA . ASN A 1 103 ? -19.365 3.313 8.997 1.00 76.88 103 ASN A CA 1
ATOM 743 C C . ASN A 1 103 ? -19.177 3.021 10.494 1.00 76.88 103 ASN A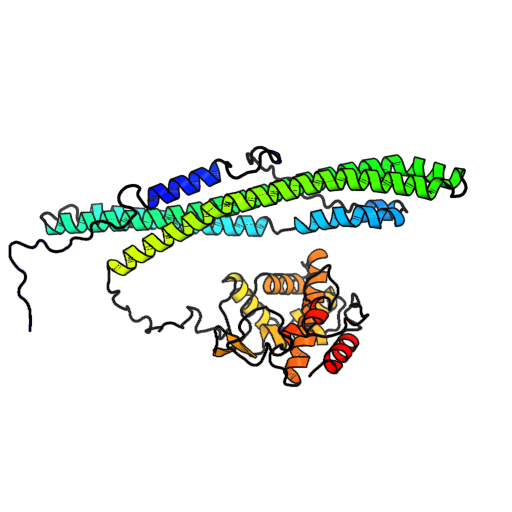 C 1
ATOM 745 O O . ASN A 1 103 ? -20.141 3.108 11.254 1.00 76.88 103 ASN A O 1
ATOM 749 N N . VAL A 1 104 ? -17.941 2.746 10.930 1.00 82.25 104 VAL A N 1
ATOM 750 C CA . VAL A 1 104 ? -17.596 2.556 12.351 1.00 82.25 104 VAL A CA 1
ATOM 751 C C . VAL A 1 104 ? -17.883 3.825 13.159 1.00 82.25 104 VAL A C 1
ATOM 753 O O . VAL A 1 104 ? -18.564 3.759 14.182 1.00 82.25 104 VAL A O 1
ATOM 756 N N . ALA A 1 105 ? -17.435 4.991 12.684 1.00 81.56 105 ALA A N 1
ATOM 757 C CA . ALA A 1 105 ? -17.686 6.273 13.346 1.00 81.56 105 ALA A CA 1
ATOM 758 C C . ALA A 1 105 ? -19.190 6.561 13.492 1.00 81.56 105 ALA A C 1
ATOM 760 O O . ALA A 1 105 ? -19.654 6.979 14.560 1.00 81.56 105 ALA A O 1
ATOM 761 N N . LYS A 1 106 ? -19.963 6.288 12.432 1.00 84.50 106 LYS A N 1
ATOM 762 C CA . LYS A 1 106 ? -21.423 6.426 12.423 1.00 84.50 106 LYS A CA 1
ATOM 763 C C . LYS A 1 106 ? -22.085 5.501 13.444 1.00 84.50 106 LYS A C 1
ATOM 765 O O . LYS A 1 106 ? -22.840 5.989 14.280 1.00 84.50 106 LYS A O 1
ATOM 770 N N . ALA A 1 107 ? -21.779 4.204 13.422 1.00 82.19 107 ALA A N 1
ATOM 771 C CA . ALA A 1 107 ? -22.354 3.235 14.358 1.00 82.19 107 ALA A CA 1
ATOM 772 C C . ALA A 1 107 ? -22.039 3.591 15.823 1.00 82.19 107 ALA A C 1
ATOM 774 O O . ALA A 1 107 ? -22.901 3.498 16.702 1.00 82.19 107 ALA A O 1
ATOM 775 N N . GLN A 1 108 ? -20.821 4.069 16.088 1.00 84.62 108 GLN A N 1
ATOM 776 C CA . GLN A 1 108 ? -20.406 4.493 17.422 1.00 84.62 108 GLN A CA 1
ATOM 777 C C . GLN A 1 108 ? -21.131 5.770 17.874 1.00 84.62 108 GLN A C 1
ATOM 779 O O . GLN A 1 108 ? -21.551 5.871 19.027 1.00 84.62 108 GLN A O 1
ATOM 784 N N . THR A 1 109 ? -21.345 6.719 16.960 1.00 88.75 109 THR A N 1
ATOM 785 C CA . THR A 1 109 ? -22.132 7.934 17.223 1.00 88.75 109 THR A CA 1
ATOM 786 C C . THR A 1 109 ? -23.596 7.597 17.501 1.00 88.75 109 THR A C 1
ATOM 788 O O . THR A 1 109 ? -24.174 8.102 18.461 1.00 88.75 109 THR A O 1
ATOM 791 N N . GLU A 1 110 ? -24.199 6.705 16.714 1.00 90.06 110 GLU A N 1
ATOM 792 C CA . GLU A 1 110 ? -25.569 6.230 16.941 1.00 90.06 110 GLU A CA 1
ATOM 793 C C . GLU A 1 110 ? -25.700 5.526 18.301 1.00 90.06 110 GLU A C 1
ATOM 795 O O . GLU A 1 110 ? -26.672 5.752 19.026 1.00 90.06 110 GLU A O 1
ATOM 800 N N . THR A 1 111 ? -24.689 4.745 18.691 1.00 89.50 111 THR A N 1
ATOM 801 C CA . THR A 1 111 ? -24.615 4.094 20.008 1.00 89.50 111 THR A CA 1
ATOM 802 C C . THR A 1 111 ? -24.525 5.119 21.139 1.00 89.50 111 THR A C 1
ATOM 804 O O . THR A 1 111 ? -25.276 5.024 22.111 1.00 89.50 111 THR A O 1
ATOM 807 N N . ALA A 1 112 ? -23.668 6.135 21.004 1.00 87.62 112 ALA A N 1
ATOM 808 C CA . ALA A 1 112 ? -23.553 7.231 21.965 1.00 87.62 112 ALA A CA 1
ATOM 809 C C . ALA A 1 112 ? -24.892 7.975 22.135 1.00 87.62 112 ALA A C 1
ATOM 811 O O . ALA A 1 112 ? -25.364 8.174 23.253 1.00 87.62 112 ALA A O 1
ATOM 812 N N . GLN A 1 113 ? -25.565 8.301 21.028 1.00 91.81 113 GLN A N 1
ATOM 813 C CA . GLN A 1 113 ? -26.875 8.960 21.041 1.00 91.81 113 GLN A CA 1
ATOM 814 C C . GLN A 1 113 ? -27.988 8.079 21.621 1.00 91.81 113 GLN A C 1
ATOM 816 O O . GLN A 1 113 ? -28.933 8.582 22.231 1.00 91.81 113 GLN A O 1
ATOM 821 N N . ALA A 1 114 ? -27.946 6.765 21.393 1.00 91.62 114 ALA A N 1
ATOM 822 C CA . ALA A 1 114 ? -28.893 5.831 21.996 1.00 91.62 114 ALA A CA 1
ATOM 823 C C . ALA A 1 114 ? -28.683 5.732 23.514 1.00 91.62 114 ALA A C 1
ATOM 825 O O . ALA A 1 114 ? -29.658 5.749 24.265 1.00 91.62 114 ALA A O 1
ATOM 826 N N . TYR A 1 115 ? -27.424 5.688 23.957 1.00 90.75 115 TYR A N 1
ATOM 827 C CA . TYR A 1 115 ? -27.058 5.677 25.370 1.00 90.75 115 TYR A CA 1
ATOM 828 C C . TYR A 1 115 ? -27.535 6.943 26.093 1.00 90.75 115 TYR A C 1
ATOM 830 O O . TYR A 1 115 ? -28.223 6.841 27.108 1.00 90.75 115 TYR A O 1
ATOM 838 N N . ASP A 1 116 ? -27.258 8.124 25.534 1.00 91.00 116 ASP A N 1
ATOM 839 C CA . ASP A 1 116 ? -27.694 9.405 26.102 1.00 91.00 116 ASP A CA 1
ATOM 840 C C . ASP A 1 116 ? -29.224 9.489 26.230 1.00 91.00 116 ASP A C 1
ATOM 842 O O . ASP A 1 116 ? -29.760 9.774 27.303 1.00 91.00 116 ASP A O 1
ATOM 846 N N . ARG A 1 117 ? -29.955 9.110 25.170 1.00 92.38 117 ARG A N 1
ATOM 847 C CA . ARG A 1 117 ? -31.427 9.052 25.196 1.00 92.38 117 ARG A CA 1
ATOM 848 C C . ARG A 1 117 ? -31.963 8.084 26.249 1.00 92.38 117 ARG A C 1
ATOM 850 O O . ARG A 1 117 ? -32.954 8.400 26.907 1.00 92.38 117 ARG A O 1
ATOM 857 N N . ALA A 1 118 ? -31.337 6.920 26.419 1.00 90.75 118 ALA A N 1
ATOM 858 C CA . ALA A 1 118 ? -31.752 5.939 27.419 1.00 90.75 118 ALA A CA 1
ATOM 859 C C . ALA A 1 118 ? -31.550 6.468 28.846 1.00 90.75 118 ALA A C 1
ATOM 861 O O . ALA A 1 118 ? -32.434 6.309 29.688 1.00 90.75 118 ALA A O 1
ATOM 862 N N . VAL A 1 119 ? -30.426 7.140 29.108 1.00 89.44 119 VAL A N 1
ATOM 863 C CA . VAL A 1 119 ? -30.149 7.783 30.399 1.00 89.44 119 VAL A CA 1
ATOM 864 C C . VAL A 1 119 ? -31.140 8.921 30.645 1.00 89.44 119 VAL A C 1
ATOM 866 O O . VAL A 1 119 ? -31.754 8.975 31.705 1.00 89.44 119 VAL A O 1
ATOM 869 N N . ALA A 1 120 ? -31.376 9.795 29.668 1.00 88.19 120 ALA A N 1
ATOM 870 C CA . ALA A 1 120 ? -32.331 10.889 29.818 1.00 88.19 120 ALA A CA 1
ATOM 871 C C . ALA A 1 120 ? -33.775 10.395 30.033 1.00 88.19 120 ALA A C 1
ATOM 873 O O . ALA A 1 120 ? -34.509 10.978 30.827 1.00 88.19 120 ALA A O 1
ATOM 874 N N . GLY A 1 121 ? -34.184 9.322 29.348 1.00 89.50 121 GLY A N 1
ATOM 875 C CA . GLY A 1 121 ? -35.554 8.809 29.377 1.00 89.50 121 GLY A CA 1
ATOM 876 C C . GLY A 1 121 ? -35.867 7.892 30.562 1.00 89.50 121 GLY A C 1
ATOM 877 O O . GLY A 1 121 ? -36.854 8.104 31.263 1.00 89.50 121 GLY A O 1
ATOM 878 N N . HIS A 1 122 ? -35.049 6.864 30.804 1.00 87.44 122 HIS A N 1
ATOM 879 C CA . HIS A 1 122 ? -35.390 5.795 31.754 1.00 87.44 122 HIS A CA 1
ATOM 880 C C . HIS A 1 122 ? -35.247 6.200 33.221 1.00 87.44 122 HIS A C 1
ATOM 882 O O . HIS A 1 122 ? -35.903 5.614 34.080 1.00 87.44 122 HIS A O 1
ATOM 888 N N . ILE A 1 123 ? -34.405 7.192 33.519 1.00 87.69 123 ILE A N 1
ATOM 889 C CA . ILE A 1 123 ? -34.155 7.644 34.894 1.00 87.69 123 ILE A CA 1
ATOM 890 C C . ILE A 1 123 ? -34.590 9.093 35.138 1.00 87.69 123 ILE A C 1
ATOM 892 O O . ILE A 1 123 ? -34.185 9.691 36.133 1.00 87.69 123 ILE A O 1
ATOM 896 N N . ALA A 1 124 ? -35.435 9.655 34.266 1.00 86.00 124 ALA A N 1
ATOM 897 C CA . ALA A 1 124 ? -35.905 11.039 34.368 1.00 86.00 124 ALA A CA 1
ATOM 898 C C . ALA A 1 124 ? -36.524 11.360 35.741 1.00 86.00 124 ALA A C 1
ATOM 900 O O . ALA A 1 124 ? -36.249 12.410 36.315 1.00 86.00 124 ALA A O 1
ATOM 901 N N . GLY A 1 125 ? -37.326 10.433 36.277 1.00 90.94 125 GLY A N 1
ATOM 902 C CA . GLY A 1 125 ? -37.976 10.566 37.585 1.00 90.94 125 GLY A CA 1
ATOM 903 C C . GLY A 1 125 ? -37.141 10.081 38.773 1.00 90.94 125 GLY A C 1
ATOM 904 O O . GLY A 1 125 ? -37.627 10.115 39.900 1.00 90.94 125 GLY A O 1
ATOM 905 N N . TRP A 1 126 ? -35.915 9.587 38.553 1.00 93.06 126 TRP A N 1
ATOM 906 C CA . TRP A 1 126 ? -35.051 9.129 39.639 1.00 93.06 126 TRP A CA 1
ATOM 907 C C . TRP A 1 126 ? -34.244 10.299 40.205 1.00 93.06 126 TRP A C 1
ATOM 909 O O . TRP A 1 126 ? -33.416 10.909 39.519 1.00 93.06 126 TRP A O 1
ATOM 919 N N . GLU A 1 127 ? -34.481 10.600 41.479 1.00 92.50 127 GLU A N 1
ATOM 920 C CA . GLU A 1 127 ? -33.873 11.717 42.199 1.00 92.50 127 GLU A CA 1
ATOM 921 C C . GLU A 1 127 ? -33.020 11.250 43.391 1.00 92.50 127 GLU A C 1
ATOM 923 O O . GLU A 1 127 ? -33.054 10.092 43.812 1.00 92.50 127 GLU A O 1
ATOM 928 N N . GLY A 1 128 ? -32.239 12.179 43.943 1.00 93.50 128 GLY A N 1
ATOM 929 C CA . GLY A 1 128 ? -31.372 11.959 45.100 1.00 93.50 128 GLY A CA 1
ATOM 930 C C . GLY A 1 128 ? -29.893 11.735 44.748 1.00 93.50 128 GLY A C 1
ATOM 931 O O . GLY A 1 128 ? -29.522 11.659 43.574 1.00 93.50 128 GLY A O 1
ATOM 932 N N . PRO A 1 129 ? -29.012 11.626 45.762 1.00 89.50 129 PRO A N 1
ATOM 933 C CA . PRO A 1 129 ? -27.559 11.590 45.563 1.00 89.50 129 PRO A CA 1
ATOM 934 C C . PRO A 1 129 ? -27.068 10.453 44.654 1.00 89.50 129 PRO A C 1
ATOM 936 O O . PRO A 1 129 ? -26.136 10.648 43.874 1.00 89.50 129 PRO A O 1
ATOM 939 N N . ALA A 1 130 ? -27.715 9.285 44.715 1.00 89.12 130 ALA A N 1
ATOM 940 C CA . ALA A 1 130 ? -27.394 8.143 43.861 1.00 89.12 130 ALA A CA 1
ATOM 941 C C . ALA A 1 130 ? -27.726 8.409 42.382 1.00 89.12 130 ALA A C 1
ATOM 943 O O . ALA A 1 130 ? -26.918 8.092 41.511 1.00 89.12 130 ALA A O 1
ATOM 944 N N . ALA A 1 131 ? -28.861 9.059 42.100 1.00 87.31 131 ALA A N 1
ATOM 945 C CA . ALA A 1 131 ? -29.240 9.438 40.742 1.00 87.31 131 ALA A CA 1
ATOM 946 C C . ALA A 1 131 ? -28.257 10.460 40.148 1.00 87.31 131 ALA A C 1
ATOM 948 O O . ALA A 1 131 ? -27.850 10.331 38.996 1.00 87.31 131 ALA A O 1
ATOM 949 N N . THR A 1 132 ? -27.814 11.442 40.942 1.00 88.31 132 THR A N 1
ATOM 950 C CA . THR A 1 132 ? -26.783 12.408 40.525 1.00 88.31 132 THR A CA 1
ATOM 951 C C . THR A 1 132 ? -25.447 11.724 40.231 1.00 88.31 132 THR A C 1
ATOM 953 O O . THR A 1 132 ? -24.817 12.019 39.215 1.00 88.31 132 THR A O 1
ATOM 956 N N . ALA A 1 133 ? -25.015 10.791 41.086 1.00 86.50 133 ALA A N 1
ATOM 957 C CA . ALA A 1 133 ? -23.785 10.030 40.870 1.00 86.50 133 ALA A CA 1
ATOM 958 C C . ALA A 1 133 ? -23.856 9.178 39.592 1.00 86.50 133 ALA A C 1
ATOM 960 O O . ALA A 1 133 ? -22.907 9.182 38.809 1.00 86.50 133 ALA A O 1
ATOM 961 N N . TYR A 1 134 ? -24.993 8.520 39.347 1.00 86.12 134 TYR A N 1
ATOM 962 C CA . TYR A 1 134 ? -25.218 7.750 38.126 1.00 86.12 134 TYR A CA 1
ATOM 963 C C . TYR A 1 134 ? -25.202 8.637 36.875 1.00 86.12 134 TYR A C 1
ATOM 965 O O . TYR A 1 134 ? -24.499 8.318 35.923 1.00 86.12 134 TYR A O 1
ATOM 973 N N . ARG A 1 135 ? -25.910 9.778 36.872 1.00 86.81 135 ARG A N 1
ATOM 974 C CA . ARG A 1 135 ? -25.904 10.712 35.727 1.00 86.81 135 ARG A CA 1
ATOM 975 C C . ARG A 1 135 ? -24.501 11.234 35.416 1.00 86.81 135 ARG A C 1
ATOM 977 O O . ARG A 1 135 ? -24.155 11.355 34.247 1.00 86.81 135 ARG A O 1
ATOM 984 N N . ARG A 1 136 ? -23.677 11.492 36.439 1.00 85.50 136 ARG A N 1
ATOM 985 C CA . ARG A 1 136 ? -22.266 11.865 36.250 1.00 85.50 136 ARG A CA 1
ATOM 986 C C . ARG A 1 136 ? -21.471 10.741 35.580 1.00 85.50 136 ARG A C 1
ATOM 988 O O . ARG A 1 136 ? -20.808 10.987 34.582 1.00 85.50 136 ARG A O 1
ATOM 995 N N . GLN A 1 137 ? -21.587 9.509 36.073 1.00 83.00 137 GLN A N 1
ATOM 996 C CA . GLN A 1 137 ? -20.924 8.350 35.463 1.00 83.00 137 GLN A CA 1
ATOM 997 C C . GLN A 1 137 ? -21.407 8.091 34.025 1.00 83.00 137 GLN A C 1
ATOM 999 O O . GLN A 1 137 ? -20.620 7.711 33.156 1.00 83.00 137 GLN A O 1
ATOM 1004 N N . ALA A 1 138 ? -22.695 8.306 33.763 1.00 86.50 138 ALA A N 1
ATOM 1005 C CA . ALA A 1 138 ? -23.265 8.190 32.432 1.00 86.50 138 ALA A CA 1
ATOM 1006 C C . ALA A 1 138 ? -22.709 9.259 31.482 1.00 86.50 138 ALA A C 1
ATOM 1008 O O . ALA A 1 138 ? -22.274 8.921 30.386 1.00 86.50 138 ALA A O 1
ATOM 1009 N N . ALA A 1 139 ? -22.620 10.518 31.916 1.00 85.06 139 ALA A N 1
ATOM 1010 C CA . ALA A 1 139 ? -21.988 11.579 31.133 1.00 85.06 139 ALA A CA 1
ATOM 1011 C C . ALA A 1 139 ? -20.517 11.254 30.809 1.00 85.06 139 ALA A C 1
ATOM 1013 O O . ALA A 1 139 ? -20.092 11.377 29.664 1.00 85.06 139 ALA A O 1
ATOM 1014 N N . GLU A 1 140 ? -19.764 10.737 31.783 1.00 82.69 140 GLU A N 1
ATOM 1015 C CA . GLU A 1 140 ? -18.384 10.287 31.567 1.00 82.69 140 GLU A CA 1
ATOM 1016 C C . GLU A 1 140 ? -18.296 9.106 30.580 1.00 82.69 140 GLU A C 1
ATOM 1018 O O . GLU A 1 140 ? -17.327 8.986 29.839 1.00 82.69 140 GLU A O 1
ATOM 1023 N N . THR A 1 141 ? -19.288 8.211 30.562 1.00 84.12 141 THR A N 1
ATOM 1024 C CA . THR A 1 141 ? -19.354 7.093 29.601 1.00 84.12 141 THR A CA 1
ATOM 1025 C C . THR A 1 141 ? -19.681 7.597 28.197 1.00 84.12 141 THR A C 1
ATOM 1027 O O . THR A 1 141 ? -19.074 7.154 27.223 1.00 84.12 141 THR A O 1
ATOM 1030 N N . LEU A 1 142 ? -20.597 8.561 28.090 1.00 85.81 142 LEU A N 1
ATOM 1031 C CA . LEU A 1 142 ? -20.953 9.215 26.836 1.00 85.81 142 LEU A CA 1
ATOM 1032 C C . LEU A 1 142 ? -19.755 9.946 26.214 1.00 85.81 142 LEU A C 1
ATOM 1034 O O . LEU A 1 142 ? -19.555 9.863 25.002 1.00 85.81 142 LEU A O 1
ATOM 1038 N N . GLU A 1 143 ? -18.932 10.607 27.030 1.00 84.12 143 GLU A N 1
ATOM 1039 C CA . GLU A 1 143 ? -17.698 11.259 26.578 1.00 84.12 143 GLU A CA 1
ATOM 1040 C C . GLU A 1 143 ? -16.717 10.249 25.965 1.00 84.12 143 GLU A C 1
ATOM 1042 O O . GLU A 1 143 ? -16.184 10.485 24.883 1.00 84.12 143 GLU A O 1
ATOM 1047 N N . LEU A 1 144 ? -16.538 9.080 26.594 1.00 83.50 144 LEU A N 1
ATOM 1048 C CA . LEU A 1 144 ? -15.678 8.015 26.062 1.00 83.50 144 LEU A CA 1
ATOM 1049 C C . LEU A 1 144 ? -16.218 7.426 24.752 1.00 83.50 144 LEU A C 1
ATOM 1051 O O . LEU A 1 144 ? -15.448 7.192 23.820 1.00 83.50 144 LEU A O 1
ATOM 1055 N N . LEU A 1 145 ? -17.533 7.202 24.653 1.00 85.31 145 LEU A N 1
ATOM 1056 C CA . LEU A 1 145 ? -18.159 6.731 23.412 1.00 85.31 145 LEU A CA 1
ATOM 1057 C C . LEU A 1 145 ? -17.987 7.754 22.281 1.00 85.31 145 LEU A C 1
ATOM 1059 O O . LEU A 1 145 ? -17.685 7.369 21.151 1.00 85.31 145 LEU A O 1
ATOM 1063 N N . SER A 1 146 ? -18.129 9.041 22.600 1.00 85.62 146 SER A N 1
ATOM 1064 C CA . SER A 1 146 ? -17.944 10.147 21.656 1.00 85.62 146 SER A CA 1
ATOM 1065 C C . SER A 1 146 ? -16.484 10.279 21.219 1.00 85.62 146 SER A C 1
ATOM 1067 O O . SER A 1 146 ? -16.217 10.479 20.037 1.00 85.62 146 SER A O 1
ATOM 1069 N N . ALA A 1 147 ? -15.532 10.085 22.136 1.00 85.81 147 ALA A N 1
ATOM 1070 C CA . ALA A 1 147 ? -14.109 10.043 21.818 1.00 85.81 147 ALA A CA 1
ATOM 1071 C C . ALA A 1 147 ? -13.784 8.902 20.837 1.00 85.81 147 ALA A C 1
ATOM 1073 O O . ALA A 1 147 ? -13.141 9.139 19.820 1.00 85.81 147 ALA A O 1
ATOM 1074 N N . LEU A 1 148 ? -14.289 7.684 21.061 1.00 85.25 148 LEU A N 1
ATOM 1075 C CA . LEU A 1 148 ? -14.083 6.568 20.123 1.00 85.25 148 LEU A CA 1
ATOM 1076 C C . LEU A 1 148 ? -14.693 6.839 18.742 1.00 85.25 148 LEU A C 1
ATOM 1078 O O . LEU A 1 148 ? -14.077 6.519 17.725 1.00 85.25 148 LEU A O 1
ATOM 1082 N N . ALA A 1 149 ? -15.877 7.458 18.694 1.00 87.31 149 ALA A N 1
ATOM 1083 C CA . ALA A 1 149 ? -16.502 7.852 17.433 1.00 87.31 149 ALA A CA 1
ATOM 1084 C C . ALA A 1 149 ? -15.653 8.887 16.680 1.00 87.31 149 ALA A C 1
ATOM 1086 O O . ALA A 1 149 ? -15.416 8.744 15.478 1.00 87.31 149 ALA A O 1
ATOM 1087 N N . GLY A 1 150 ? -15.149 9.898 17.394 1.00 87.81 150 GLY A N 1
ATOM 1088 C CA . GLY A 1 150 ? -14.238 10.892 16.839 1.00 87.81 150 GLY A CA 1
ATOM 1089 C C . GLY A 1 150 ? -12.933 10.269 16.341 1.00 87.81 150 GLY A C 1
ATOM 1090 O O . GLY A 1 150 ? -12.461 10.631 15.267 1.00 87.81 150 GLY A O 1
ATOM 1091 N N . ALA A 1 151 ? -12.366 9.303 17.071 1.00 86.69 151 ALA A N 1
ATOM 1092 C CA . ALA A 1 151 ? -11.129 8.640 16.668 1.00 86.69 151 ALA A CA 1
ATOM 1093 C C . ALA A 1 151 ? -11.319 7.862 15.360 1.00 86.69 151 ALA A C 1
ATOM 1095 O O . ALA A 1 151 ? -10.513 7.999 14.441 1.00 86.69 151 ALA A O 1
ATOM 1096 N N . ALA A 1 152 ? -12.426 7.121 15.234 1.00 86.81 152 ALA A N 1
ATOM 1097 C CA . ALA A 1 152 ? -12.788 6.435 13.996 1.00 86.81 152 ALA A CA 1
ATOM 1098 C C . ALA A 1 152 ? -12.973 7.417 12.823 1.00 86.81 152 ALA A C 1
ATOM 1100 O O . ALA A 1 152 ? -12.492 7.153 11.719 1.00 86.81 152 ALA A O 1
ATOM 1101 N N . LYS A 1 153 ? -13.594 8.583 13.065 1.00 88.81 153 LYS A N 1
ATOM 1102 C CA . LYS A 1 153 ? -13.677 9.668 12.071 1.00 88.81 153 LYS A CA 1
ATOM 1103 C C . LYS A 1 153 ? -12.284 10.187 11.688 1.00 88.81 153 LYS A C 1
ATOM 1105 O O . LYS A 1 153 ? -12.011 10.402 10.512 1.00 88.81 153 LYS A O 1
ATOM 1110 N N . GLY A 1 154 ? -11.383 10.343 12.655 1.00 87.81 154 GLY A N 1
ATOM 1111 C CA . GLY A 1 154 ? -10.002 10.755 12.409 1.00 87.81 154 GLY A CA 1
ATOM 1112 C C . GLY A 1 154 ? -9.246 9.781 11.507 1.00 87.81 154 GLY A C 1
ATOM 1113 O O . GLY A 1 154 ? -8.606 10.208 10.548 1.00 87.81 154 GLY A O 1
ATOM 1114 N N . VAL A 1 155 ? -9.374 8.473 11.750 1.00 87.44 155 VAL A N 1
ATOM 1115 C CA . VAL A 1 155 ? -8.764 7.450 10.884 1.00 87.44 155 VAL A CA 1
ATOM 1116 C C . VAL A 1 155 ? -9.352 7.507 9.472 1.00 87.44 155 VAL A C 1
ATOM 1118 O O . VAL A 1 155 ? -8.598 7.488 8.498 1.00 87.44 155 VAL A O 1
ATOM 1121 N N . GLN A 1 156 ? -10.675 7.656 9.343 1.00 87.38 156 GLN A N 1
ATOM 1122 C CA . GLN A 1 156 ? -11.329 7.844 8.046 1.00 87.38 156 GLN A CA 1
ATOM 1123 C C . GLN A 1 156 ? -10.753 9.041 7.279 1.00 87.38 156 GLN A C 1
ATOM 1125 O O . GLN A 1 156 ? -10.401 8.894 6.106 1.00 87.38 156 GLN A O 1
ATOM 1130 N N . ALA A 1 157 ? -10.633 10.201 7.930 1.00 87.31 157 ALA A N 1
ATOM 1131 C CA . ALA A 1 157 ? -10.098 11.412 7.319 1.00 87.31 157 ALA A CA 1
ATOM 1132 C C . ALA A 1 157 ? -8.647 11.217 6.854 1.00 87.31 157 ALA A C 1
ATOM 1134 O O . ALA A 1 157 ? -8.311 11.566 5.723 1.00 87.31 157 ALA A O 1
ATOM 1135 N N . ILE A 1 158 ? -7.797 10.597 7.682 1.00 86.88 158 ILE A N 1
ATOM 1136 C CA . ILE A 1 158 ? -6.391 10.336 7.340 1.00 86.88 158 ILE A CA 1
ATOM 1137 C C . ILE A 1 158 ? -6.283 9.425 6.114 1.00 86.88 158 ILE A C 1
ATOM 1139 O O . ILE A 1 158 ? -5.542 9.747 5.183 1.00 86.88 158 ILE A O 1
ATOM 1143 N N . VAL A 1 159 ? -7.024 8.312 6.084 1.00 85.88 159 VAL A N 1
ATOM 1144 C CA . VAL A 1 159 ? -6.983 7.352 4.967 1.00 85.88 159 VAL A CA 1
ATOM 1145 C C . VAL A 1 159 ? -7.492 7.997 3.677 1.00 85.88 159 VAL A C 1
ATOM 1147 O O . VAL A 1 159 ? -6.809 7.935 2.652 1.00 85.88 159 VAL A O 1
ATOM 1150 N N . ALA A 1 160 ? -8.647 8.666 3.729 1.00 83.56 160 ALA A N 1
ATOM 1151 C CA . ALA A 1 160 ? -9.248 9.310 2.563 1.00 83.56 160 ALA A CA 1
ATOM 1152 C C . ALA A 1 160 ? -8.336 10.397 1.975 1.00 83.56 160 ALA A C 1
ATOM 1154 O O . ALA A 1 160 ? -8.063 10.409 0.773 1.00 83.56 160 ALA A O 1
ATOM 1155 N N . MET A 1 161 ? -7.816 11.285 2.824 1.00 86.31 161 MET A N 1
ATOM 1156 C CA . MET A 1 161 ? -7.001 12.416 2.383 1.00 86.31 161 MET A CA 1
ATOM 1157 C C . MET A 1 161 ? -5.611 11.975 1.899 1.00 86.31 161 MET A C 1
ATOM 1159 O O . MET A 1 161 ? -5.092 12.530 0.929 1.00 86.31 161 MET A O 1
ATOM 1163 N N . SER A 1 162 ? -5.030 10.930 2.503 1.00 86.00 162 SER A N 1
ATOM 1164 C CA . SER A 1 162 ? -3.792 10.311 2.004 1.00 86.00 162 SER A CA 1
ATOM 1165 C C . SER A 1 162 ? -3.998 9.693 0.619 1.00 86.00 162 SER A C 1
ATOM 1167 O O . SER A 1 162 ? -3.192 9.922 -0.284 1.00 86.00 162 SER A O 1
ATOM 1169 N N . GLY A 1 163 ? -5.103 8.963 0.423 1.00 83.94 163 GLY A N 1
ATOM 1170 C CA . GLY A 1 163 ? -5.477 8.392 -0.874 1.00 83.94 163 GLY A CA 1
ATOM 1171 C C . GLY A 1 163 ? -5.682 9.451 -1.956 1.00 83.94 163 GLY A C 1
ATOM 1172 O O . GLY A 1 163 ? -5.168 9.317 -3.071 1.00 83.94 163 GLY A O 1
ATOM 1173 N N . ALA A 1 164 ? -6.368 10.544 -1.613 1.00 83.69 164 ALA A N 1
ATOM 1174 C CA . ALA A 1 164 ? -6.560 11.680 -2.507 1.00 83.69 164 ALA A CA 1
ATOM 1175 C C . ALA A 1 164 ? -5.220 12.317 -2.916 1.00 83.69 164 ALA A C 1
ATOM 1177 O O . ALA A 1 164 ? -5.001 12.584 -4.099 1.00 83.69 164 ALA A O 1
ATOM 1178 N N . LEU A 1 165 ? -4.290 12.499 -1.971 1.00 87.31 165 LEU A N 1
ATOM 1179 C CA . LEU A 1 165 ? -2.971 13.061 -2.267 1.00 87.31 165 LEU A CA 1
ATOM 1180 C C . LEU A 1 165 ? -2.134 12.149 -3.176 1.00 87.31 165 LEU A C 1
ATOM 1182 O O . LEU A 1 165 ? -1.519 12.631 -4.127 1.00 87.31 165 LEU A O 1
ATOM 1186 N N . VAL A 1 166 ? -2.121 10.838 -2.918 1.00 87.94 166 VAL A N 1
ATOM 1187 C CA . VAL A 1 166 ? -1.434 9.863 -3.786 1.00 87.94 166 VAL A CA 1
ATOM 1188 C C . VAL A 1 166 ? -2.022 9.898 -5.197 1.00 87.94 166 VAL A C 1
ATOM 1190 O O . VAL A 1 166 ? -1.271 9.921 -6.173 1.00 87.94 166 VAL A O 1
ATOM 1193 N N . THR A 1 167 ? -3.350 9.973 -5.313 1.00 82.31 167 THR A N 1
ATOM 1194 C CA . THR A 1 167 ? -4.047 10.071 -6.604 1.00 82.31 167 THR A CA 1
ATOM 1195 C C . THR A 1 167 ? -3.658 11.344 -7.354 1.00 82.31 167 THR A C 1
ATOM 1197 O O . THR A 1 167 ? -3.304 11.274 -8.530 1.00 82.31 167 THR A O 1
ATOM 1200 N N . LEU A 1 168 ? -3.631 12.495 -6.674 1.00 85.00 168 LEU A N 1
ATOM 1201 C CA . LEU A 1 168 ? -3.170 13.759 -7.253 1.00 85.00 168 LEU A CA 1
ATOM 1202 C C . LEU A 1 168 ? -1.737 13.641 -7.790 1.00 85.00 168 LEU A C 1
ATOM 1204 O O . LEU A 1 168 ? -1.472 13.985 -8.941 1.00 85.00 168 LEU A O 1
ATOM 1208 N N . VAL A 1 169 ? -0.811 13.128 -6.976 1.00 88.69 169 VAL A N 1
ATOM 1209 C CA . VAL A 1 169 ? 0.601 12.989 -7.363 1.00 88.69 169 VAL A CA 1
ATOM 1210 C C . VAL A 1 169 ? 0.750 12.028 -8.539 1.00 88.69 169 VAL A C 1
ATOM 1212 O O . VAL A 1 169 ? 1.511 12.319 -9.460 1.00 88.69 169 VAL A O 1
ATOM 1215 N N . ARG A 1 170 ? -0.016 10.932 -8.566 1.00 84.88 170 ARG A N 1
ATOM 1216 C CA . ARG A 1 170 ? -0.057 10.008 -9.705 1.00 84.88 170 ARG A CA 1
ATOM 1217 C C . ARG A 1 170 ? -0.475 10.711 -10.993 1.00 84.88 170 ARG A C 1
ATOM 1219 O O . ARG A 1 170 ? 0.172 10.504 -12.019 1.00 84.88 170 ARG A O 1
ATOM 1226 N N . THR A 1 171 ? -1.520 11.533 -10.946 1.00 82.75 171 THR A N 1
ATOM 1227 C CA . THR A 1 171 ? -1.985 12.301 -12.108 1.00 82.75 171 THR A CA 1
ATOM 1228 C C . THR A 1 171 ? -0.911 13.275 -12.585 1.00 82.75 171 THR A C 1
ATOM 1230 O O . THR A 1 171 ? -0.545 13.249 -13.755 1.00 82.75 171 THR A O 1
ATOM 1233 N N . LEU A 1 172 ? -0.303 14.042 -11.677 1.00 87.19 172 LEU A N 1
ATOM 1234 C CA . LEU A 1 172 ? 0.762 14.987 -12.032 1.00 87.19 172 LEU A CA 1
ATOM 1235 C C . LEU A 1 172 ? 2.000 14.296 -12.628 1.00 87.19 172 LEU A C 1
ATOM 1237 O O . LEU A 1 172 ? 2.597 14.799 -13.580 1.00 87.19 172 LEU A O 1
ATOM 1241 N N . VAL A 1 173 ? 2.404 13.144 -12.082 1.00 87.88 173 VAL A N 1
ATOM 1242 C CA . VAL A 1 173 ? 3.520 12.352 -12.624 1.00 87.88 173 VAL A CA 1
ATOM 1243 C C . VAL A 1 173 ? 3.179 11.826 -14.015 1.00 87.88 173 VAL A C 1
ATOM 1245 O O . VAL A 1 173 ? 4.002 11.952 -14.922 1.00 87.88 173 VAL A O 1
ATOM 1248 N N . ARG A 1 174 ? 1.964 11.301 -14.212 1.00 81.69 174 ARG A N 1
ATOM 1249 C CA . ARG A 1 174 ? 1.484 10.868 -15.530 1.00 81.69 174 ARG A CA 1
ATOM 1250 C C . ARG A 1 174 ? 1.533 12.010 -16.543 1.00 81.69 174 ARG A C 1
ATOM 1252 O O . ARG A 1 174 ? 2.053 11.804 -17.636 1.00 81.69 174 ARG A O 1
ATOM 1259 N N . ASP A 1 175 ? 1.044 13.193 -16.186 1.00 84.31 175 ASP A N 1
ATOM 1260 C CA . ASP A 1 175 ? 1.013 14.350 -17.087 1.00 84.31 175 ASP A CA 1
ATOM 1261 C C . ASP A 1 175 ? 2.426 14.789 -17.492 1.00 84.31 175 ASP A C 1
ATOM 1263 O O . ASP A 1 175 ? 2.692 15.034 -18.670 1.00 84.31 175 ASP A O 1
ATOM 1267 N N . LEU A 1 176 ? 3.370 14.805 -16.544 1.00 89.31 176 LEU A N 1
ATOM 1268 C CA . LEU A 1 176 ? 4.778 15.092 -16.833 1.00 89.31 176 LEU A CA 1
ATOM 1269 C C . LEU A 1 176 ? 5.401 14.059 -17.780 1.00 89.31 176 LEU A C 1
ATOM 1271 O O . LEU A 1 176 ? 6.170 14.433 -18.667 1.00 89.31 176 LEU A O 1
ATOM 1275 N N . ILE A 1 177 ? 5.090 12.773 -17.604 1.00 85.38 177 ILE A N 1
ATOM 1276 C CA . ILE A 1 177 ? 5.560 11.713 -18.506 1.00 85.38 177 ILE A CA 1
ATOM 1277 C C . ILE A 1 177 ? 4.932 11.889 -19.894 1.00 85.38 177 ILE A C 1
ATOM 1279 O O . ILE A 1 177 ? 5.643 11.829 -20.893 1.00 85.38 177 ILE A O 1
ATOM 1283 N N . GLY A 1 178 ? 3.631 12.175 -19.975 1.00 83.81 178 GLY A N 1
ATOM 1284 C CA . GLY A 1 178 ? 2.944 12.448 -21.240 1.00 83.81 178 GLY A CA 1
ATOM 1285 C C . GLY A 1 178 ? 3.545 13.640 -21.994 1.00 83.81 178 GLY A C 1
ATOM 1286 O O . GLY A 1 178 ? 3.775 13.560 -23.205 1.00 83.81 178 GLY A O 1
ATOM 1287 N N . GLU A 1 179 ? 3.878 14.721 -21.281 1.00 88.19 179 GLU A N 1
ATOM 1288 C CA . GLU A 1 179 ? 4.595 15.876 -21.837 1.00 88.19 179 GLU A CA 1
ATOM 1289 C C . GLU A 1 179 ? 5.978 15.464 -22.369 1.00 88.19 179 GLU A C 1
ATOM 1291 O O . GLU A 1 179 ? 6.335 15.816 -23.496 1.00 88.19 179 GLU A O 1
ATOM 1296 N N . LEU A 1 180 ? 6.746 14.684 -21.595 1.00 88.06 180 LEU A N 1
ATOM 1297 C CA . LEU A 1 180 ? 8.061 14.189 -22.013 1.00 88.06 180 LEU A CA 1
ATOM 1298 C C . LEU A 1 180 ? 7.971 13.373 -23.303 1.00 88.06 180 LEU A C 1
ATOM 1300 O O . LEU A 1 180 ? 8.717 13.642 -24.243 1.00 88.06 180 LEU A O 1
ATOM 1304 N N . ILE A 1 181 ? 7.058 12.400 -23.360 1.00 84.44 181 ILE A N 1
ATOM 1305 C CA . ILE A 1 181 ? 6.868 11.552 -24.541 1.00 84.44 181 ILE A CA 1
ATOM 1306 C C . ILE A 1 181 ? 6.477 12.389 -25.751 1.00 84.44 181 ILE A C 1
ATOM 1308 O O . ILE A 1 181 ? 7.051 12.212 -26.822 1.00 84.44 181 ILE A O 1
ATOM 1312 N N . SER A 1 182 ? 5.572 13.351 -25.582 1.00 83.75 182 SER A N 1
ATOM 1313 C CA . SER A 1 182 ? 5.169 14.248 -26.669 1.00 83.75 182 SER A CA 1
ATOM 1314 C C . SER A 1 182 ? 6.363 15.028 -27.237 1.00 83.75 182 SER A C 1
ATOM 1316 O O . SER A 1 182 ? 6.511 15.146 -28.454 1.00 83.75 182 SER A O 1
ATOM 1318 N N . ILE A 1 183 ? 7.258 15.517 -26.371 1.00 89.25 183 ILE A N 1
ATOM 1319 C CA . ILE A 1 183 ? 8.480 16.223 -26.787 1.00 89.25 183 ILE A CA 1
ATOM 1320 C C . ILE A 1 183 ? 9.465 15.274 -27.474 1.00 89.25 183 ILE A C 1
ATOM 1322 O O . ILE A 1 183 ? 10.049 15.649 -28.493 1.00 89.25 183 ILE A O 1
ATOM 1326 N N . LEU A 1 184 ? 9.656 14.066 -26.936 1.00 85.69 184 LEU A N 1
ATOM 1327 C CA . LEU A 1 184 ? 10.523 13.054 -27.538 1.00 85.69 184 LEU A CA 1
ATOM 1328 C C . LEU A 1 184 ? 10.037 12.716 -28.948 1.00 85.69 184 LEU A C 1
ATOM 1330 O O . LEU A 1 184 ? 10.805 12.868 -29.895 1.00 85.69 184 LEU A O 1
ATOM 1334 N N . LEU A 1 185 ? 8.755 12.379 -29.111 1.00 82.81 185 LEU A N 1
ATOM 1335 C CA . LEU A 1 185 ? 8.152 12.055 -30.406 1.00 82.81 185 LEU A CA 1
ATOM 1336 C C . LEU A 1 185 ? 8.302 13.193 -31.427 1.00 82.81 185 LEU A C 1
ATOM 1338 O O . LEU A 1 185 ? 8.604 12.937 -32.590 1.00 82.81 185 LEU A O 1
ATOM 1342 N N . ALA A 1 186 ? 8.162 14.451 -31.001 1.00 86.75 186 ALA A N 1
ATOM 1343 C CA . ALA A 1 186 ? 8.359 15.606 -31.877 1.00 86.75 186 ALA A CA 1
ATOM 1344 C C . ALA A 1 186 ? 9.83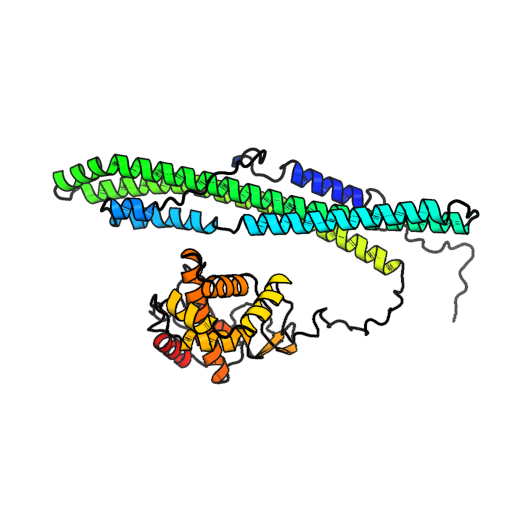0 15.817 -32.295 1.00 86.75 186 ALA A C 1
ATOM 1346 O O . ALA A 1 186 ? 10.100 16.323 -33.385 1.00 86.75 186 ALA A O 1
ATOM 1347 N N . ARG A 1 187 ? 10.792 15.447 -31.440 1.00 86.31 187 ARG A N 1
ATOM 1348 C CA . ARG A 1 187 ? 12.241 15.572 -31.693 1.00 86.31 187 ARG A CA 1
ATOM 1349 C C . ARG A 1 187 ? 12.819 14.398 -32.488 1.00 86.31 187 ARG A C 1
ATOM 1351 O O . ARG A 1 187 ? 13.840 14.574 -33.153 1.00 86.31 187 ARG A O 1
ATOM 1358 N N . LEU A 1 188 ? 12.166 13.235 -32.456 1.00 80.81 188 LEU A N 1
ATOM 1359 C CA . LEU A 1 188 ? 12.631 12.000 -33.097 1.00 80.81 188 LEU A CA 1
ATOM 1360 C C . LEU A 1 188 ? 13.030 12.161 -34.577 1.00 80.81 188 LEU A C 1
ATOM 1362 O O . LEU A 1 188 ? 14.124 11.708 -34.930 1.00 80.81 188 LEU A O 1
ATOM 1366 N N . PRO A 1 189 ? 12.241 12.819 -35.456 1.00 81.44 189 PRO A N 1
ATOM 1367 C CA . PRO A 1 189 ? 12.615 12.948 -36.866 1.00 81.44 189 PRO A CA 1
ATOM 1368 C C . PRO A 1 189 ? 13.910 13.744 -37.062 1.00 81.44 189 PRO A C 1
ATOM 1370 O O . PRO A 1 189 ? 14.721 13.408 -37.923 1.00 81.44 189 PRO A O 1
ATOM 1373 N N . ILE A 1 190 ? 14.125 14.769 -36.231 1.00 84.94 190 ILE A N 1
ATOM 1374 C CA . ILE A 1 190 ? 15.301 15.645 -36.288 1.00 84.94 190 ILE A CA 1
ATOM 1375 C C . ILE A 1 190 ? 16.548 14.855 -35.889 1.00 84.94 190 ILE A C 1
ATOM 1377 O O . ILE A 1 190 ? 17.507 14.796 -36.652 1.00 84.94 190 ILE A O 1
ATOM 1381 N N . TRP A 1 191 ? 16.509 14.171 -34.745 1.00 83.56 191 TRP A N 1
ATOM 1382 C CA . TRP A 1 191 ? 17.632 13.364 -34.262 1.00 83.56 191 TRP A CA 1
ATOM 1383 C C . TRP A 1 191 ? 17.981 12.198 -35.189 1.00 83.56 191 TRP A C 1
ATOM 1385 O O . TRP A 1 191 ? 19.155 11.859 -35.353 1.00 83.56 191 TRP A O 1
ATOM 1395 N N . THR A 1 192 ? 16.977 11.611 -35.841 1.00 80.12 192 THR A N 1
ATOM 1396 C CA . THR A 1 192 ? 17.186 10.549 -36.832 1.00 80.12 192 THR A CA 1
ATOM 1397 C C . THR A 1 192 ? 17.880 11.096 -38.075 1.00 80.12 192 THR A C 1
ATOM 1399 O O . THR A 1 192 ? 18.862 10.515 -38.536 1.00 80.12 192 THR A O 1
ATOM 1402 N N . ALA A 1 193 ? 17.422 12.241 -38.588 1.00 78.56 193 ALA A N 1
ATOM 1403 C CA . ALA A 1 193 ? 18.038 12.906 -39.731 1.00 78.56 193 ALA A CA 1
ATOM 1404 C C . ALA A 1 193 ? 19.474 13.368 -39.430 1.00 78.56 193 ALA A C 1
ATOM 1406 O O . ALA A 1 193 ? 20.356 13.180 -40.262 1.00 78.56 193 ALA A O 1
ATOM 1407 N N . GLU A 1 194 ? 19.733 13.913 -38.239 1.00 78.56 194 GLU A N 1
ATOM 1408 C CA . GLU A 1 194 ? 21.075 14.300 -37.784 1.00 78.56 194 GLU A CA 1
ATOM 1409 C C . GLU A 1 194 ? 22.011 13.090 -37.684 1.00 78.56 194 GLU A C 1
ATOM 1411 O O . GLU A 1 194 ? 23.148 13.135 -38.158 1.00 78.56 194 GLU A O 1
ATOM 1416 N N . THR A 1 195 ? 21.536 11.982 -37.113 1.00 80.94 195 THR A N 1
ATOM 1417 C CA . THR A 1 195 ? 22.344 10.766 -36.952 1.00 80.94 195 THR A CA 1
ATOM 1418 C C . THR A 1 195 ? 22.654 10.121 -38.301 1.00 80.94 195 THR A C 1
ATOM 1420 O O . THR A 1 195 ? 23.811 9.816 -38.581 1.00 80.94 195 THR A O 1
ATOM 1423 N N . LEU A 1 196 ? 21.654 9.958 -39.174 1.00 76.75 196 LEU A N 1
ATOM 1424 C CA . LEU A 1 196 ? 21.849 9.375 -40.505 1.00 76.75 196 LEU A CA 1
ATOM 1425 C C . LEU A 1 196 ? 22.655 10.300 -41.425 1.00 76.75 196 LEU A C 1
ATOM 1427 O O . LEU A 1 196 ? 23.576 9.846 -42.100 1.00 76.75 196 LEU A O 1
ATOM 1431 N N . GLY A 1 197 ? 22.355 11.600 -41.415 1.00 77.25 197 GLY A N 1
ATOM 1432 C CA . GLY A 1 197 ? 23.029 12.606 -42.238 1.00 77.25 197 GLY A CA 1
ATOM 1433 C C . GLY A 1 197 ? 24.501 12.812 -41.874 1.00 77.25 197 GLY A C 1
ATOM 1434 O O . GLY A 1 197 ? 25.285 13.238 -42.717 1.00 77.25 197 GLY A O 1
ATOM 1435 N N . THR A 1 198 ? 24.895 12.465 -40.645 1.00 82.44 198 THR A N 1
ATOM 1436 C CA . THR A 1 198 ? 26.295 12.471 -40.189 1.00 82.44 198 THR A CA 1
ATOM 1437 C C . THR A 1 198 ? 26.936 11.081 -40.182 1.00 82.44 198 THR A C 1
ATOM 1439 O O . THR A 1 198 ? 28.015 10.916 -39.615 1.00 82.44 198 THR A O 1
ATOM 1442 N N . PHE A 1 199 ? 26.296 10.075 -40.793 1.00 80.06 199 PHE A N 1
ATOM 1443 C CA . PHE A 1 199 ? 26.766 8.683 -40.814 1.00 80.06 199 PHE A CA 1
ATOM 1444 C C . PHE A 1 199 ? 27.071 8.117 -39.412 1.00 80.06 199 PHE A C 1
ATOM 1446 O O . PHE A 1 199 ? 28.015 7.354 -39.226 1.00 80.06 199 PHE A O 1
ATOM 1453 N N . GLY A 1 200 ? 26.286 8.509 -38.407 1.00 71.19 200 GLY A N 1
ATOM 1454 C CA . GLY A 1 200 ? 26.410 8.045 -37.023 1.00 71.19 200 GLY A CA 1
ATOM 1455 C C . GLY A 1 200 ? 27.331 8.883 -36.133 1.00 71.19 200 GLY A C 1
ATOM 1456 O O . GLY A 1 200 ? 27.334 8.676 -34.922 1.00 71.19 200 GLY A O 1
ATOM 1457 N N . ILE A 1 201 ? 28.061 9.867 -36.671 1.00 81.62 201 ILE A N 1
ATOM 1458 C CA . ILE A 1 201 ? 28.988 10.700 -35.879 1.00 81.62 201 ILE A CA 1
ATOM 1459 C C . ILE A 1 201 ? 28.240 11.526 -34.819 1.00 81.62 201 ILE A C 1
ATOM 1461 O O . ILE A 1 201 ? 28.749 11.709 -33.714 1.00 81.62 201 ILE A O 1
ATOM 1465 N N . ALA A 1 202 ? 27.022 11.995 -35.113 1.00 78.12 202 ALA A N 1
ATOM 1466 C CA . ALA A 1 202 ? 26.211 12.757 -34.160 1.00 78.12 202 ALA A CA 1
ATOM 1467 C C . ALA A 1 202 ? 25.513 11.896 -33.088 1.00 78.12 202 ALA A C 1
ATOM 1469 O O . ALA A 1 202 ? 24.921 12.458 -32.165 1.00 78.12 202 ALA A O 1
ATOM 1470 N N . ALA A 1 203 ? 25.587 10.560 -33.156 1.00 78.00 203 ALA A N 1
ATOM 1471 C CA . ALA A 1 203 ? 24.863 9.681 -32.234 1.00 78.00 203 ALA A CA 1
ATOM 1472 C C . ALA A 1 203 ? 25.162 9.962 -30.741 1.00 78.00 203 ALA A C 1
ATOM 1474 O O . ALA A 1 203 ? 24.207 10.098 -29.974 1.00 78.00 203 ALA A O 1
ATOM 1475 N N . PRO A 1 204 ? 26.425 10.161 -30.297 1.00 79.38 204 PRO A N 1
ATOM 1476 C CA . PRO A 1 204 ? 26.705 10.471 -28.891 1.00 79.38 204 PRO A CA 1
ATOM 1477 C C . PRO A 1 204 ? 26.087 11.799 -28.432 1.00 79.38 204 PRO A C 1
ATOM 1479 O O . PRO A 1 204 ? 25.664 11.936 -27.286 1.00 79.38 204 PRO A O 1
ATOM 1482 N N . TYR A 1 205 ? 26.007 12.783 -29.332 1.00 84.62 205 TYR A N 1
ATOM 1483 C CA . TYR A 1 205 ? 25.404 14.081 -29.044 1.00 84.62 205 TYR A CA 1
ATOM 1484 C C . TYR A 1 205 ? 23.884 13.973 -28.877 1.00 84.62 205 TYR A C 1
ATOM 1486 O O . TYR A 1 205 ? 23.329 14.532 -27.931 1.00 84.62 205 TYR A O 1
ATOM 1494 N N . VAL A 1 206 ? 23.219 13.203 -29.743 1.00 83.06 206 VAL A N 1
ATOM 1495 C CA . VAL A 1 206 ? 21.784 12.905 -29.632 1.00 83.06 206 VAL A CA 1
ATOM 1496 C C . VAL A 1 206 ? 21.474 12.183 -28.316 1.00 83.06 206 VAL A C 1
ATOM 1498 O O . VAL A 1 206 ? 20.572 12.603 -27.592 1.00 83.06 206 VAL A O 1
ATOM 1501 N N . VAL A 1 207 ? 22.261 11.164 -27.949 1.00 82.12 207 VAL A N 1
ATOM 1502 C CA . VAL A 1 207 ? 22.109 10.451 -26.666 1.00 82.12 207 VAL A CA 1
ATOM 1503 C C . VAL A 1 207 ? 22.255 11.407 -25.479 1.00 82.12 207 VAL A C 1
ATOM 1505 O O . VAL A 1 207 ? 21.437 11.378 -24.556 1.00 82.12 207 VAL A O 1
ATOM 1508 N N . ALA A 1 208 ? 23.236 12.315 -25.512 1.00 84.88 208 ALA A N 1
ATOM 1509 C CA . ALA A 1 208 ? 23.407 13.321 -24.465 1.00 84.88 208 ALA A CA 1
ATOM 1510 C C . ALA A 1 208 ? 22.195 14.267 -24.355 1.00 84.88 208 ALA A C 1
ATOM 1512 O O . ALA A 1 208 ? 21.777 14.602 -23.245 1.00 84.88 208 ALA A O 1
ATOM 1513 N N . GLN A 1 209 ? 21.590 14.667 -25.482 1.00 87.25 209 GLN A N 1
ATOM 1514 C CA . GLN A 1 209 ? 20.371 15.482 -25.472 1.00 87.25 209 GLN A CA 1
ATOM 1515 C C . GLN A 1 209 ? 19.173 14.738 -24.874 1.00 87.25 209 GLN A C 1
ATOM 1517 O O . GLN A 1 209 ? 18.461 15.314 -24.048 1.00 87.25 209 GLN A O 1
ATOM 1522 N N . VAL A 1 210 ? 18.955 13.479 -25.270 1.00 85.81 210 VAL A N 1
ATOM 1523 C CA . VAL A 1 210 ? 17.882 12.632 -24.723 1.00 85.81 210 VAL A CA 1
ATOM 1524 C C . VAL A 1 210 ? 18.071 12.463 -23.221 1.00 85.81 210 VAL A C 1
ATOM 1526 O O . VAL A 1 210 ? 17.148 12.735 -22.456 1.00 85.81 210 VAL A O 1
ATOM 1529 N N . THR A 1 211 ? 19.286 12.124 -22.787 1.00 85.38 211 THR A N 1
ATOM 1530 C CA . THR A 1 211 ? 19.631 11.955 -21.369 1.00 85.38 211 THR A CA 1
ATOM 1531 C C . THR A 1 211 ? 19.360 13.231 -20.573 1.00 85.38 211 THR A C 1
ATOM 1533 O O . THR A 1 211 ? 18.725 13.185 -19.522 1.00 85.38 211 THR A O 1
ATOM 1536 N N . ALA A 1 212 ? 19.785 14.395 -21.075 1.00 89.88 212 ALA A N 1
ATOM 1537 C CA . ALA A 1 212 ? 19.552 15.676 -20.409 1.00 89.88 212 ALA A CA 1
ATOM 1538 C C . ALA A 1 212 ? 18.056 16.027 -20.322 1.00 89.88 212 ALA A C 1
ATOM 1540 O O . ALA A 1 212 ? 17.599 16.566 -19.308 1.00 89.88 212 ALA A O 1
ATOM 1541 N N . LEU A 1 213 ? 17.286 15.713 -21.369 1.00 90.25 213 LEU A N 1
ATOM 1542 C CA . LEU A 1 213 ? 15.840 15.908 -21.388 1.00 90.25 213 LEU A CA 1
ATOM 1543 C C . LEU A 1 213 ? 15.164 15.001 -20.354 1.00 90.25 213 LEU A C 1
ATOM 1545 O O . LEU A 1 213 ? 14.471 15.495 -19.472 1.00 90.25 213 LEU A O 1
ATOM 1549 N N . VAL A 1 214 ? 15.431 13.700 -20.387 1.00 87.94 214 VAL A N 1
ATOM 1550 C CA . VAL A 1 214 ? 14.911 12.735 -19.411 1.00 87.94 214 VAL A CA 1
ATOM 1551 C C . VAL A 1 214 ? 15.279 13.145 -17.985 1.00 87.94 214 VAL A C 1
ATOM 1553 O O . VAL A 1 214 ? 14.399 13.226 -17.130 1.00 87.94 214 VAL A O 1
ATOM 1556 N N . ALA A 1 215 ? 16.542 13.492 -17.722 1.00 89.44 215 ALA A N 1
ATOM 1557 C CA . ALA A 1 215 ? 17.005 13.899 -16.397 1.00 89.44 215 ALA A CA 1
ATOM 1558 C C . ALA A 1 215 ? 16.256 15.134 -15.870 1.00 89.44 215 ALA A C 1
ATOM 1560 O O . ALA A 1 215 ? 15.876 15.188 -14.698 1.00 89.44 215 ALA A O 1
ATOM 1561 N N . LYS A 1 216 ? 15.980 16.118 -16.735 1.00 92.88 216 LYS A N 1
ATOM 1562 C CA . LYS A 1 216 ? 15.206 17.311 -16.364 1.00 92.88 216 LYS A CA 1
ATOM 1563 C C . LYS A 1 216 ? 13.769 16.962 -15.955 1.00 92.88 216 LYS A C 1
ATOM 1565 O O . LYS A 1 216 ? 13.250 17.574 -15.020 1.00 92.88 216 LYS A O 1
ATOM 1570 N N . TRP A 1 217 ? 13.125 15.996 -16.608 1.00 91.75 217 TRP A N 1
ATOM 1571 C CA . TRP A 1 217 ? 11.773 15.552 -16.249 1.00 91.75 217 TRP A CA 1
ATOM 1572 C C . TRP A 1 217 ? 11.789 14.635 -15.025 1.00 91.75 217 TRP A C 1
ATOM 1574 O O . TRP A 1 217 ? 10.968 14.815 -14.126 1.00 91.75 217 TRP A O 1
ATOM 1584 N N . GLY A 1 218 ? 12.796 13.770 -14.902 1.00 89.69 218 GLY A N 1
ATOM 1585 C CA . GLY A 1 218 ? 13.055 12.982 -13.699 1.00 89.69 218 GLY A CA 1
ATOM 1586 C C . GLY A 1 218 ? 13.232 13.849 -12.454 1.00 89.69 218 GLY A C 1
ATOM 1587 O O . GLY A 1 218 ? 12.653 13.554 -11.409 1.00 89.69 218 GLY A O 1
ATOM 1588 N N . ALA A 1 219 ? 13.928 14.984 -12.560 1.00 92.19 219 ALA A N 1
ATOM 1589 C CA . ALA A 1 219 ? 14.049 15.942 -11.460 1.00 92.19 219 ALA A CA 1
ATOM 1590 C C . ALA A 1 219 ? 12.694 16.560 -11.060 1.00 92.19 219 ALA A C 1
ATOM 1592 O O . ALA A 1 219 ? 12.425 16.755 -9.870 1.00 92.19 219 ALA A O 1
ATOM 1593 N N . ARG A 1 220 ? 11.814 16.846 -12.033 1.00 92.12 220 ARG A N 1
ATOM 1594 C CA . ARG A 1 220 ? 10.457 17.355 -11.764 1.00 92.12 220 ARG A CA 1
ATOM 1595 C C . ARG A 1 220 ? 9.600 16.308 -11.050 1.00 92.12 220 ARG A C 1
ATOM 1597 O O . ARG A 1 220 ? 8.984 16.654 -10.047 1.00 92.12 220 ARG A O 1
ATOM 1604 N N . ILE A 1 221 ? 9.618 15.059 -11.519 1.00 90.44 221 ILE A N 1
ATOM 1605 C CA . ILE A 1 221 ? 8.899 13.926 -10.911 1.00 90.44 221 ILE A CA 1
ATOM 1606 C C . ILE A 1 221 ? 9.417 13.656 -9.494 1.00 90.44 221 ILE A C 1
ATOM 1608 O O . ILE A 1 221 ? 8.639 13.605 -8.546 1.00 90.44 221 ILE A O 1
ATOM 1612 N N . THR A 1 222 ? 10.739 13.596 -9.313 1.00 90.31 222 THR A N 1
ATOM 1613 C CA . THR A 1 222 ? 11.379 13.387 -8.002 1.00 90.31 222 THR A CA 1
ATOM 1614 C C . THR A 1 222 ? 10.937 14.433 -6.980 1.00 90.31 222 THR A C 1
ATOM 1616 O O . THR A 1 222 ? 10.713 14.116 -5.814 1.00 90.31 222 THR A O 1
ATOM 1619 N N . ARG A 1 223 ? 10.785 15.693 -7.400 1.00 92.56 223 ARG A N 1
ATOM 1620 C CA . ARG A 1 223 ? 10.292 16.765 -6.528 1.00 92.56 223 ARG A CA 1
ATOM 1621 C C . ARG A 1 223 ? 8.849 16.522 -6.068 1.00 92.56 223 ARG A C 1
ATOM 1623 O O . ARG A 1 223 ? 8.576 16.748 -4.894 1.00 92.56 223 ARG A O 1
ATOM 1630 N N . LEU A 1 224 ? 7.967 16.023 -6.938 1.00 91.50 224 LEU A N 1
ATOM 1631 C CA . LEU A 1 224 ? 6.598 15.643 -6.559 1.00 91.50 224 LEU A CA 1
ATOM 1632 C C . LEU A 1 224 ? 6.588 14.463 -5.575 1.00 91.50 224 LEU A C 1
ATOM 1634 O O . LEU A 1 224 ? 5.911 14.524 -4.553 1.00 91.50 224 LEU A O 1
ATOM 1638 N N . LEU A 1 225 ? 7.393 13.425 -5.827 1.00 90.81 225 LEU A N 1
ATOM 1639 C CA . LEU A 1 225 ? 7.508 12.256 -4.941 1.00 90.81 225 LEU A CA 1
ATOM 1640 C C . LEU A 1 225 ? 8.056 12.617 -3.552 1.00 90.81 225 LEU A C 1
ATOM 1642 O O . LEU A 1 225 ? 7.600 12.089 -2.535 1.00 90.81 225 LEU A O 1
ATOM 1646 N N . ARG A 1 226 ? 9.014 13.549 -3.487 1.00 92.31 226 ARG A N 1
ATOM 1647 C CA . ARG A 1 226 ? 9.522 14.076 -2.212 1.00 92.31 226 ARG A CA 1
ATOM 1648 C C . ARG A 1 226 ? 8.446 14.854 -1.469 1.00 92.31 226 ARG A C 1
ATOM 1650 O O . ARG A 1 226 ? 8.279 14.621 -0.280 1.00 92.31 226 ARG A O 1
ATOM 1657 N N . ALA A 1 227 ? 7.703 15.717 -2.160 1.00 92.88 227 ALA A N 1
ATOM 1658 C CA . ALA A 1 227 ? 6.598 16.456 -1.558 1.00 92.88 227 ALA A CA 1
ATOM 1659 C C . ALA A 1 227 ? 5.509 15.510 -1.016 1.00 92.88 227 ALA A C 1
ATOM 1661 O O . ALA A 1 227 ? 5.030 15.704 0.100 1.00 92.88 227 ALA A O 1
ATOM 1662 N N . LEU A 1 228 ? 5.190 14.427 -1.740 1.00 92.81 228 LEU A N 1
ATOM 1663 C CA . LEU A 1 228 ? 4.292 13.369 -1.262 1.00 92.81 228 LEU A CA 1
ATOM 1664 C C . LEU A 1 228 ? 4.824 12.727 0.022 1.00 92.81 228 LEU A C 1
ATOM 1666 O O . LEU A 1 228 ? 4.127 12.676 1.030 1.00 92.81 228 LEU A O 1
ATOM 1670 N N . THR A 1 229 ? 6.081 12.281 -0.002 1.00 92.44 229 THR A N 1
ATOM 1671 C CA . THR A 1 229 ? 6.732 11.649 1.155 1.00 92.44 229 THR A CA 1
ATOM 1672 C C . THR A 1 229 ? 6.751 12.573 2.373 1.00 92.44 229 THR A C 1
ATOM 1674 O O . THR A 1 229 ? 6.465 12.134 3.486 1.00 92.44 229 THR A O 1
ATOM 1677 N N . THR A 1 230 ? 7.075 13.854 2.181 1.00 93.62 230 THR A N 1
ATOM 1678 C CA . THR A 1 230 ? 7.047 14.867 3.244 1.00 93.62 230 THR A CA 1
ATOM 1679 C C . THR A 1 230 ? 5.640 15.029 3.805 1.00 93.62 230 THR A C 1
ATOM 1681 O O . THR A 1 230 ? 5.469 14.994 5.019 1.00 93.62 230 THR A O 1
ATOM 1684 N N . SER A 1 231 ? 4.631 15.122 2.938 1.00 92.19 231 SER A N 1
ATOM 1685 C CA . SER A 1 231 ? 3.234 15.253 3.356 1.00 92.19 231 SER A CA 1
ATOM 1686 C C . SER A 1 231 ? 2.793 14.059 4.210 1.00 92.19 231 SER A C 1
ATOM 1688 O O . SER A 1 231 ? 2.308 14.232 5.324 1.00 92.19 231 SER A O 1
ATOM 1690 N N . LEU A 1 232 ? 3.047 12.827 3.757 1.00 90.94 232 LEU A N 1
ATOM 1691 C CA . LEU A 1 232 ? 2.703 11.620 4.521 1.00 90.94 232 LEU A CA 1
ATOM 1692 C C . LEU A 1 232 ? 3.442 11.549 5.869 1.00 90.94 232 LEU A C 1
ATOM 1694 O O . LEU A 1 232 ? 2.875 11.119 6.870 1.00 90.94 232 LEU A O 1
ATOM 1698 N N . ARG A 1 233 ? 4.690 12.026 5.939 1.00 92.69 233 ARG A N 1
ATOM 1699 C CA . ARG A 1 233 ? 5.421 12.139 7.212 1.00 92.69 233 ARG A CA 1
ATOM 1700 C C . ARG A 1 233 ? 4.793 13.163 8.154 1.00 92.69 233 ARG A C 1
ATOM 1702 O O . ARG A 1 233 ? 4.746 12.907 9.355 1.00 92.69 233 ARG A O 1
ATOM 1709 N N . ASN A 1 234 ? 4.281 14.273 7.629 1.00 92.12 234 ASN A N 1
ATOM 1710 C CA . ASN A 1 234 ? 3.583 15.288 8.419 1.00 92.12 234 ASN A CA 1
ATOM 1711 C C . ASN A 1 234 ? 2.243 14.786 8.989 1.00 92.12 234 ASN A C 1
ATOM 1713 O O . ASN A 1 234 ? 1.751 15.374 9.947 1.00 92.12 234 ASN A O 1
ATOM 1717 N N . LEU A 1 235 ? 1.677 13.691 8.460 1.00 89.94 235 LEU A N 1
ATOM 1718 C CA . LEU A 1 235 ? 0.497 13.017 9.026 1.00 89.94 235 LEU A CA 1
ATOM 1719 C C . LEU A 1 235 ? 0.811 12.067 10.189 1.00 89.94 235 LEU A C 1
ATOM 1721 O O . LEU A 1 235 ? -0.075 11.771 10.989 1.00 89.94 235 LEU A O 1
ATOM 1725 N N . MET A 1 236 ? 2.054 11.596 10.330 1.00 89.62 236 MET A N 1
ATOM 1726 C CA . MET A 1 236 ? 2.429 10.655 11.397 1.00 89.62 236 MET A CA 1
ATOM 1727 C C . MET A 1 236 ? 2.094 11.144 12.820 1.00 89.62 236 MET A C 1
ATOM 1729 O O . MET A 1 236 ? 1.663 10.320 13.628 1.00 89.62 236 MET A O 1
ATOM 1733 N N . PRO A 1 237 ? 2.253 12.438 13.169 1.00 88.69 237 PRO A N 1
ATOM 1734 C CA . PRO A 1 237 ? 1.823 12.951 14.468 1.00 88.69 237 PRO A CA 1
ATOM 1735 C C . PRO A 1 237 ? 0.314 12.824 14.705 1.00 88.69 237 PRO A C 1
ATOM 1737 O O . PRO A 1 237 ? -0.084 12.502 15.819 1.00 88.69 237 PRO A O 1
ATOM 1740 N N . ALA A 1 238 ? -0.520 13.016 13.675 1.00 88.44 238 ALA A N 1
ATOM 1741 C CA . ALA A 1 238 ? -1.970 12.857 13.791 1.00 88.44 238 ALA A CA 1
ATOM 1742 C C . ALA A 1 238 ? -2.344 11.399 14.101 1.00 88.44 238 ALA A C 1
ATOM 1744 O O . ALA A 1 238 ? -3.126 11.150 15.013 1.00 88.44 238 ALA A O 1
ATOM 1745 N N . LEU A 1 239 ? -1.724 10.433 13.409 1.00 86.50 239 LEU A N 1
ATOM 1746 C CA . LEU A 1 239 ? -1.912 9.003 13.689 1.00 86.50 239 LEU A CA 1
ATOM 1747 C C . LEU A 1 239 ? -1.522 8.636 15.126 1.00 86.50 239 LEU A C 1
ATOM 1749 O O . LEU A 1 239 ? -2.276 7.946 15.807 1.00 86.50 239 LEU A O 1
ATOM 1753 N N . ARG A 1 240 ? -0.373 9.129 15.604 1.00 87.31 240 ARG A N 1
ATOM 1754 C CA . ARG A 1 240 ? 0.075 8.907 16.989 1.00 87.31 240 ARG A CA 1
ATOM 1755 C C . ARG A 1 240 ? -0.877 9.530 18.004 1.00 87.31 240 ARG A C 1
ATOM 1757 O O . ARG A 1 240 ? -1.220 8.880 18.980 1.00 87.31 240 ARG A O 1
ATOM 1764 N N . GLY A 1 241 ? -1.353 10.748 17.749 1.00 84.69 241 GLY A N 1
ATOM 1765 C CA . GLY A 1 241 ? -2.323 11.408 18.621 1.00 84.69 241 GLY A CA 1
ATOM 1766 C C . GLY A 1 241 ? -3.646 10.641 18.727 1.00 84.69 241 GLY A C 1
ATOM 1767 O O . GLY A 1 241 ? -4.218 10.559 19.812 1.00 84.69 241 GLY A O 1
ATOM 1768 N N . LEU A 1 242 ? -4.116 10.029 17.632 1.00 86.50 242 LEU A N 1
ATOM 1769 C CA . LEU A 1 242 ? -5.296 9.158 17.669 1.00 86.50 242 LEU A CA 1
ATOM 1770 C C . LEU A 1 242 ? -5.043 7.878 18.478 1.00 86.50 242 LEU A C 1
ATOM 1772 O O . LEU A 1 242 ? -5.897 7.498 19.276 1.00 86.50 242 LEU A O 1
ATOM 1776 N N . ASP A 1 243 ? -3.884 7.237 18.312 1.00 82.44 243 ASP A N 1
ATOM 1777 C CA . ASP A 1 243 ? -3.496 6.043 19.079 1.00 82.44 243 ASP A CA 1
ATOM 1778 C C . ASP A 1 243 ? -3.400 6.327 20.590 1.00 82.44 243 ASP A C 1
ATOM 1780 O O . ASP A 1 243 ? -3.956 5.595 21.417 1.00 82.44 243 ASP A O 1
ATOM 1784 N N . GLU A 1 244 ? -2.783 7.453 20.956 1.00 82.69 244 GLU A N 1
ATOM 1785 C CA . GLU A 1 244 ? -2.707 7.936 22.336 1.00 82.69 244 GLU A CA 1
ATOM 1786 C C . GLU A 1 244 ? -4.106 8.197 22.918 1.00 82.69 244 GLU A C 1
ATOM 1788 O O . GLU A 1 244 ? -4.405 7.776 24.041 1.00 82.69 244 GLU A O 1
ATOM 1793 N N . ALA A 1 245 ? -4.994 8.834 22.148 1.00 79.75 245 ALA A N 1
ATOM 1794 C CA . ALA A 1 245 ? -6.359 9.122 22.576 1.00 79.75 245 ALA A CA 1
ATOM 1795 C C . ALA A 1 245 ? -7.196 7.843 22.772 1.00 79.75 245 ALA A C 1
ATOM 1797 O O . ALA A 1 245 ? -7.900 7.711 23.778 1.00 79.75 245 ALA A O 1
ATOM 1798 N N . ILE A 1 246 ? -7.085 6.867 21.865 1.00 81.38 246 ILE A N 1
ATOM 1799 C CA . ILE A 1 246 ? -7.747 5.558 21.995 1.00 81.38 246 ILE A CA 1
ATOM 1800 C C . ILE A 1 246 ? -7.214 4.812 23.226 1.00 81.38 246 ILE A C 1
ATOM 1802 O O . ILE A 1 246 ? -7.996 4.301 24.033 1.00 81.38 246 ILE A O 1
ATOM 1806 N N . SER A 1 247 ? -5.896 4.795 23.422 1.00 80.25 247 SER A N 1
ATOM 1807 C CA . SER A 1 247 ? -5.252 4.166 24.581 1.00 80.25 247 SER A CA 1
ATOM 1808 C C . SER A 1 247 ? -5.694 4.795 25.906 1.00 80.25 247 SER A C 1
ATOM 1810 O O . SER A 1 247 ? -5.927 4.089 26.897 1.00 80.25 247 SER A O 1
ATOM 1812 N N . ALA A 1 248 ? -5.881 6.117 25.930 1.00 77.56 248 ALA A N 1
ATOM 1813 C CA . ALA A 1 248 ? -6.430 6.825 27.080 1.00 77.56 248 ALA A CA 1
ATOM 1814 C C . ALA A 1 248 ? -7.871 6.380 27.383 1.00 77.56 248 ALA A C 1
ATOM 1816 O O . ALA A 1 248 ? -8.175 6.059 28.535 1.00 77.56 248 ALA A O 1
ATOM 1817 N N . VAL A 1 249 ? -8.735 6.267 26.364 1.00 80.31 249 VAL A N 1
ATOM 1818 C CA . VAL A 1 249 ? -10.102 5.742 26.533 1.00 80.31 249 VAL A CA 1
ATOM 1819 C C . VAL A 1 249 ? -10.085 4.323 27.106 1.00 80.31 249 VAL A C 1
ATOM 1821 O O . VAL A 1 249 ? -10.771 4.055 28.096 1.00 80.31 249 VAL A O 1
ATOM 1824 N N . MET A 1 250 ? -9.271 3.426 26.540 1.00 76.56 250 MET A N 1
ATOM 1825 C CA . MET A 1 250 ? -9.158 2.041 27.017 1.00 76.56 250 MET A CA 1
ATOM 1826 C C . MET A 1 250 ? -8.682 1.967 28.472 1.00 76.56 250 MET A C 1
ATOM 1828 O O . MET A 1 250 ? -9.207 1.180 29.261 1.00 76.56 250 MET A O 1
ATOM 1832 N N . THR A 1 251 ? -7.748 2.835 28.864 1.00 77.56 251 THR A N 1
ATOM 1833 C CA . THR A 1 251 ? -7.261 2.920 30.248 1.00 77.56 251 THR A CA 1
ATOM 1834 C C . THR A 1 251 ? -8.370 3.339 31.215 1.00 77.56 251 THR A C 1
ATOM 1836 O O . THR A 1 251 ? -8.493 2.771 32.303 1.00 77.56 251 THR A O 1
ATOM 1839 N N . VAL A 1 252 ? -9.198 4.321 30.843 1.00 72.38 252 VAL A N 1
ATOM 1840 C CA . VAL A 1 252 ? -10.318 4.772 31.685 1.00 72.38 252 VAL A CA 1
ATOM 1841 C C . VAL A 1 252 ? -11.385 3.682 31.809 1.00 72.38 252 VAL A C 1
ATOM 1843 O O . VAL A 1 252 ? -11.883 3.444 32.911 1.00 72.38 252 VAL A O 1
ATOM 1846 N N . LEU A 1 253 ? -11.699 2.979 30.716 1.00 70.25 253 LEU A N 1
ATOM 1847 C CA . LEU A 1 253 ? -12.627 1.844 30.736 1.00 70.25 253 LEU A CA 1
ATOM 1848 C C . LEU A 1 253 ? -12.121 0.712 31.643 1.00 70.25 253 LEU A C 1
ATOM 1850 O O . LEU A 1 253 ? -12.879 0.225 32.481 1.00 70.25 253 LEU A O 1
ATOM 1854 N N . GLY A 1 254 ? -10.833 0.362 31.556 1.00 69.25 254 GLY A N 1
ATOM 1855 C CA . GLY A 1 254 ? -10.217 -0.672 32.396 1.00 69.25 254 GLY A CA 1
ATOM 1856 C C . GLY A 1 254 ? -10.182 -0.334 33.893 1.00 69.25 254 GLY A C 1
ATOM 1857 O O . GLY A 1 254 ? -10.200 -1.231 34.729 1.00 69.25 254 GLY A O 1
ATOM 1858 N N . ARG A 1 255 ? -10.183 0.955 34.259 1.00 66.62 255 ARG A N 1
ATOM 1859 C CA . ARG A 1 255 ? -10.225 1.408 35.664 1.00 66.62 255 ARG A CA 1
ATOM 1860 C C . ARG A 1 255 ? -11.631 1.409 36.274 1.00 66.62 255 ARG A C 1
ATOM 1862 O O . ARG A 1 255 ? -11.749 1.338 37.494 1.00 66.62 255 ARG A O 1
ATOM 1869 N N . ARG A 1 256 ? -12.693 1.524 35.463 1.00 61.66 256 ARG A N 1
ATOM 1870 C CA . ARG A 1 256 ? -14.089 1.678 35.934 1.00 61.66 256 ARG A CA 1
ATOM 1871 C C . ARG A 1 256 ? -14.838 0.361 36.156 1.00 61.66 256 ARG A C 1
ATOM 1873 O O . ARG A 1 256 ? -15.911 0.376 36.753 1.00 61.66 256 ARG A O 1
ATOM 1880 N N . GLY A 1 257 ? -14.277 -0.766 35.735 1.00 47.06 257 GLY A N 1
ATOM 1881 C CA . GLY A 1 257 ? -14.823 -2.083 36.022 1.00 47.06 257 GLY A CA 1
ATOM 1882 C C . GLY A 1 257 ? -13.715 -3.117 36.130 1.00 47.06 257 GLY A C 1
ATOM 1883 O O . GLY A 1 257 ? -13.006 -3.364 35.160 1.00 47.06 257 GLY A O 1
ATOM 1884 N N . GLY A 1 258 ? -13.649 -3.804 37.277 1.00 43.78 258 GLY A N 1
ATOM 1885 C CA . GLY A 1 258 ? -13.414 -5.240 37.216 1.00 43.78 258 GLY A CA 1
ATOM 1886 C C . GLY A 1 258 ? -14.526 -5.782 36.332 1.00 43.78 258 GLY A C 1
ATOM 1887 O O 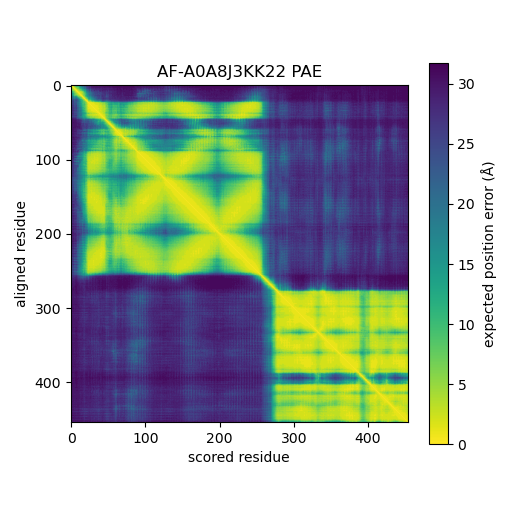. GLY A 1 258 ? -15.684 -5.819 36.743 1.00 43.78 258 GLY A O 1
ATOM 1888 N N . VAL A 1 259 ? -14.196 -6.032 35.073 1.00 33.16 259 VAL A N 1
ATOM 1889 C CA . VAL A 1 259 ? -15.113 -6.598 34.095 1.00 33.16 259 VAL A CA 1
ATOM 1890 C C . VAL A 1 259 ? -15.665 -7.863 34.757 1.00 33.16 259 VAL A C 1
ATOM 1892 O O . VAL A 1 259 ? -14.865 -8.728 35.122 1.00 33.16 259 VAL A O 1
ATOM 1895 N N . PRO A 1 260 ? -16.989 -8.018 34.983 1.00 33.38 260 PRO A N 1
ATOM 1896 C CA . PRO A 1 260 ? -17.521 -9.358 35.023 1.00 33.38 260 PRO A CA 1
ATOM 1897 C C . PRO A 1 260 ? -17.060 -9.932 33.701 1.00 33.38 260 PRO A C 1
ATOM 1899 O O . PRO A 1 260 ? -17.509 -9.493 32.641 1.00 33.38 260 PRO A O 1
ATOM 1902 N N . HIS A 1 261 ? -16.132 -10.874 33.776 1.00 34.34 261 HIS A N 1
ATOM 1903 C CA . HIS A 1 261 ? -16.086 -11.957 32.829 1.00 34.34 261 HIS A CA 1
ATOM 1904 C C . HIS A 1 261 ? -17.540 -12.469 32.769 1.00 34.34 261 HIS A C 1
ATOM 1906 O O . HIS A 1 261 ? -17.942 -13.394 33.472 1.00 34.34 261 HIS A O 1
ATOM 1912 N N . ALA A 1 262 ? -18.374 -11.873 31.903 1.00 27.59 262 ALA A N 1
ATOM 1913 C CA . ALA A 1 262 ? -19.150 -12.702 31.009 1.00 27.59 262 ALA A CA 1
ATOM 1914 C C . ALA A 1 262 ? -18.142 -13.760 30.593 1.00 27.59 262 ALA A C 1
ATOM 1916 O O . ALA A 1 262 ? -17.028 -13.391 30.231 1.00 27.59 262 ALA A O 1
ATOM 1917 N N . ARG A 1 263 ? -18.445 -15.035 30.815 1.00 30.36 263 ARG A N 1
ATOM 1918 C CA . ARG A 1 263 ? -17.546 -16.117 30.433 1.00 30.36 263 ARG A CA 1
ATOM 1919 C C . ARG A 1 263 ? -17.359 -16.101 28.904 1.00 30.36 263 ARG A C 1
ATOM 1921 O O . ARG A 1 263 ? -17.886 -16.956 28.213 1.00 30.36 263 ARG A O 1
ATOM 1928 N N . THR A 1 264 ? -16.652 -15.128 28.349 1.00 29.88 264 THR A N 1
ATOM 1929 C CA . THR A 1 264 ? -15.482 -15.390 27.536 1.00 29.88 264 THR A CA 1
ATOM 1930 C C . THR A 1 264 ? -14.565 -16.255 28.392 1.00 29.88 264 THR A C 1
ATOM 1932 O O . THR A 1 264 ? -14.400 -15.954 29.568 1.00 29.88 264 THR A O 1
ATOM 1935 N N . PRO A 1 265 ? -14.036 -17.378 27.907 1.00 29.06 265 PRO A N 1
ATOM 1936 C CA . PRO A 1 265 ? -12.992 -18.091 28.634 1.00 29.06 265 PRO A CA 1
ATOM 1937 C C . PRO A 1 265 ? -11.863 -17.102 28.975 1.00 29.06 265 PRO A C 1
ATOM 1939 O O . PRO A 1 265 ? -11.616 -16.170 28.211 1.00 29.06 265 PRO A O 1
ATOM 1942 N N . GLU A 1 266 ? -11.243 -17.220 30.152 1.00 30.81 266 GLU A N 1
ATOM 1943 C CA . GLU A 1 266 ? -9.998 -16.498 30.450 1.00 30.81 266 GLU A CA 1
ATOM 1944 C C . GLU A 1 266 ? -8.958 -16.850 29.385 1.00 30.81 266 GLU A C 1
ATOM 1946 O O . GLU A 1 266 ? -8.381 -17.931 29.415 1.00 30.81 266 GLU A O 1
ATOM 1951 N N . ALA A 1 267 ? -8.729 -15.917 28.466 1.00 28.97 267 ALA A N 1
ATOM 1952 C CA . ALA A 1 267 ? -7.519 -15.850 27.676 1.00 28.97 267 ALA A CA 1
ATOM 1953 C C . ALA A 1 267 ? -6.460 -15.148 28.528 1.00 28.97 267 ALA A C 1
ATOM 1955 O O . ALA A 1 267 ? -6.579 -13.958 28.833 1.00 28.97 267 ALA A O 1
ATOM 1956 N N . GLY A 1 268 ? -5.442 -15.898 28.949 1.00 29.02 268 GLY A N 1
ATOM 1957 C CA . GLY A 1 268 ? -4.232 -15.333 29.539 1.00 29.02 268 GLY A CA 1
ATOM 1958 C C . GLY A 1 268 ? -3.486 -14.432 28.542 1.00 29.02 268 GLY A C 1
ATOM 1959 O O . GLY A 1 268 ? -3.874 -14.330 27.373 1.00 29.02 268 GLY A O 1
ATOM 1960 N N . PRO A 1 269 ? -2.394 -13.772 28.963 1.00 30.62 269 PRO A N 1
ATOM 1961 C CA . PRO A 1 269 ? -1.540 -13.026 28.047 1.00 30.62 269 PRO A CA 1
ATOM 1962 C C . PRO A 1 269 ? -0.980 -14.013 27.011 1.00 30.62 269 PRO A C 1
ATOM 1964 O O . PRO A 1 269 ? -0.101 -14.804 27.336 1.00 30.62 269 PRO A O 1
ATOM 1967 N N . GLY A 1 270 ? -1.546 -14.017 25.800 1.00 37.59 270 GLY A N 1
ATOM 1968 C CA . GLY A 1 270 ? -1.193 -14.980 24.753 1.00 37.59 270 GLY A CA 1
ATOM 1969 C C . GLY A 1 270 ? -2.330 -15.446 23.838 1.00 37.59 270 GLY A C 1
ATOM 1970 O O . GLY A 1 270 ? -2.030 -15.999 22.787 1.00 37.59 270 GLY A O 1
ATOM 1971 N N . GLU A 1 271 ? -3.610 -15.209 24.147 1.00 28.86 271 GLU A N 1
ATOM 1972 C CA . GLU A 1 271 ? -4.696 -15.749 23.305 1.00 28.86 271 GLU A CA 1
ATOM 1973 C C . GLU A 1 271 ? -5.324 -14.726 22.339 1.00 28.86 271 GLU A C 1
ATOM 1975 O O . GLU A 1 271 ? -5.947 -13.731 22.716 1.00 28.86 271 GLU A O 1
ATOM 1980 N N . ILE A 1 272 ? -5.134 -15.014 21.049 1.00 34.69 272 ILE A N 1
ATOM 1981 C CA . ILE A 1 272 ? -5.615 -14.295 19.868 1.00 34.69 272 ILE A CA 1
ATOM 1982 C C . ILE A 1 272 ? -7.120 -14.545 19.678 1.00 34.69 272 ILE A C 1
ATOM 1984 O O . 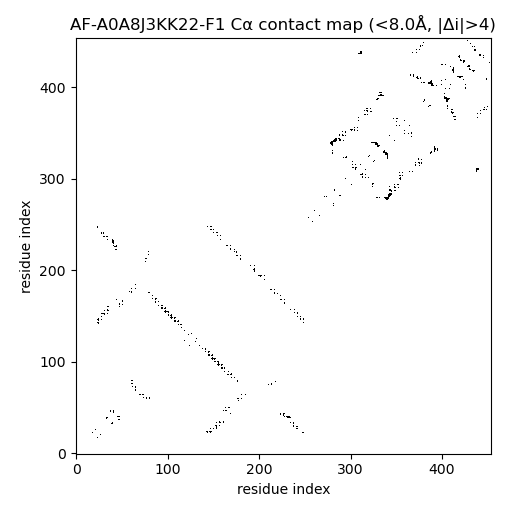ILE A 1 272 ? -7.589 -15.681 19.743 1.00 34.69 272 ILE A O 1
ATOM 1988 N N . ARG A 1 273 ? -7.882 -13.497 19.331 1.00 29.62 273 ARG A N 1
ATOM 1989 C CA . ARG A 1 273 ? -9.339 -13.521 19.055 1.00 29.62 273 ARG A CA 1
ATOM 1990 C C . ARG A 1 273 ? -9.759 -14.291 17.779 1.00 29.62 273 ARG A C 1
ATOM 1992 O O . ARG A 1 273 ? -10.830 -14.033 17.243 1.00 29.62 273 ARG A O 1
ATOM 1999 N N . TRP A 1 274 ? -8.951 -15.257 17.337 1.00 39.31 274 TRP A N 1
ATOM 2000 C CA . TRP A 1 274 ? -9.154 -16.113 16.157 1.00 39.31 274 TRP A CA 1
ATOM 2001 C C . TRP A 1 274 ? -8.773 -17.587 16.415 1.00 39.31 274 TRP A C 1
ATOM 2003 O O . TRP A 1 274 ? -8.359 -18.299 15.499 1.00 39.31 274 TRP A O 1
ATOM 2013 N N . ALA A 1 275 ? -8.932 -18.074 17.652 1.00 33.19 275 ALA A N 1
ATOM 2014 C CA . ALA A 1 275 ? -8.646 -19.453 18.084 1.00 33.19 275 ALA A CA 1
ATOM 2015 C C . ALA A 1 275 ? -9.574 -20.546 17.482 1.00 33.19 275 ALA A C 1
ATOM 2017 O O . ALA A 1 275 ? -9.889 -21.538 18.133 1.00 33.19 275 ALA A O 1
ATOM 2018 N N . GLY A 1 276 ? -10.017 -20.379 16.232 1.00 40.91 276 GLY A N 1
ATOM 2019 C CA . GLY A 1 276 ? -10.783 -21.370 15.468 1.00 40.91 276 GLY A CA 1
ATOM 2020 C C . GLY A 1 276 ? -10.147 -21.782 14.135 1.00 40.91 276 GLY A C 1
ATOM 2021 O O . GLY A 1 276 ? -10.425 -22.879 13.663 1.00 40.91 276 GLY A O 1
ATOM 2022 N N . ALA A 1 277 ? -9.273 -20.956 13.542 1.00 50.50 277 ALA A N 1
ATOM 2023 C CA . ALA A 1 277 ? -8.726 -21.211 12.200 1.00 50.50 277 ALA A CA 1
ATOM 2024 C C . ALA A 1 277 ? -7.306 -21.812 12.198 1.00 50.50 277 ALA A C 1
ATOM 2026 O O . ALA A 1 277 ? -6.860 -22.347 11.189 1.00 50.50 277 ALA A O 1
ATOM 2027 N N . GLY A 1 278 ? -6.602 -21.789 13.338 1.00 70.00 278 GLY A N 1
ATOM 2028 C CA . GLY A 1 278 ? -5.313 -22.469 13.501 1.00 70.00 278 GLY A CA 1
ATOM 2029 C C . GLY A 1 278 ? -4.140 -21.840 12.742 1.00 70.00 278 GLY A C 1
ATOM 2030 O O . GLY A 1 278 ? -3.275 -22.587 12.291 1.00 70.00 278 GLY A O 1
ATOM 2031 N N . TYR A 1 279 ? -4.121 -20.512 12.589 1.00 79.94 279 TYR A N 1
ATOM 2032 C CA . TYR A 1 279 ? -3.002 -19.748 12.022 1.00 79.94 279 TYR A CA 1
ATOM 2033 C C . TYR A 1 279 ? -1.828 -19.606 13.006 1.00 79.94 279 TYR A C 1
ATOM 2035 O O . TYR A 1 279 ? -2.046 -19.613 14.217 1.00 79.94 279 TYR A O 1
ATOM 2043 N N . VAL A 1 280 ? -0.602 -19.457 12.493 1.00 73.81 280 VAL A N 1
ATOM 2044 C CA . VAL A 1 280 ? 0.605 -19.197 13.305 1.00 73.81 280 VAL A CA 1
ATOM 2045 C C . VAL A 1 280 ? 0.669 -17.763 13.831 1.00 73.81 280 VAL A C 1
ATOM 2047 O O . VAL A 1 280 ? 1.222 -17.542 14.900 1.00 73.81 280 VAL A O 1
ATOM 2050 N N . ASP A 1 281 ? 0.070 -16.801 13.126 1.00 74.75 281 ASP A N 1
ATOM 2051 C CA . ASP A 1 281 ? 0.014 -15.392 13.532 1.00 74.75 281 ASP A CA 1
ATOM 2052 C C . ASP A 1 281 ? -1.345 -14.768 13.160 1.00 74.75 281 ASP A C 1
ATOM 2054 O O . ASP A 1 281 ? -2.199 -15.406 12.532 1.00 74.75 281 ASP A O 1
ATOM 2058 N N . THR A 1 282 ? -1.576 -13.524 13.571 1.00 74.94 282 THR A N 1
ATOM 2059 C CA . THR A 1 282 ? -2.798 -12.784 13.259 1.00 74.94 282 THR A CA 1
ATOM 2060 C C . THR A 1 282 ? -2.912 -12.495 11.758 1.00 74.94 282 THR A C 1
ATOM 2062 O O . THR A 1 282 ? -1.975 -11.933 11.190 1.00 74.94 282 THR A O 1
ATOM 2065 N N . PRO A 1 283 ? -4.059 -12.804 11.118 1.00 77.38 283 PRO A N 1
ATOM 2066 C CA . PRO A 1 283 ? -4.350 -12.352 9.756 1.00 77.38 283 PRO A CA 1
ATOM 2067 C C . PRO A 1 283 ? -4.181 -10.832 9.602 1.00 77.38 283 PRO A C 1
ATOM 2069 O O . PRO A 1 283 ? -4.538 -10.085 10.515 1.00 77.38 283 PRO A O 1
ATOM 2072 N N . GLN A 1 284 ? -3.708 -10.367 8.438 1.00 76.50 284 GLN A N 1
ATOM 2073 C CA . GLN A 1 284 ? -3.578 -8.929 8.141 1.00 76.50 284 GLN A CA 1
ATOM 2074 C C . GLN A 1 284 ? -4.937 -8.214 8.107 1.00 76.50 284 GLN A C 1
ATOM 2076 O O . GLN A 1 284 ? -5.053 -7.073 8.554 1.00 76.50 284 GLN A O 1
ATOM 2081 N N . SER A 1 285 ? -5.973 -8.897 7.617 1.00 75.19 285 SER A N 1
ATOM 2082 C CA . SER A 1 285 ? -7.347 -8.402 7.609 1.00 75.19 285 SER A CA 1
ATOM 2083 C C . SER A 1 285 ? -8.355 -9.553 7.688 1.00 75.19 285 SER A C 1
ATOM 2085 O O . SER A 1 285 ? -8.041 -10.707 7.383 1.00 75.19 285 SER A O 1
ATOM 2087 N N . GLU A 1 286 ? -9.594 -9.237 8.074 1.00 75.75 286 GLU A N 1
ATOM 2088 C CA . GLU A 1 286 ? -10.719 -10.181 8.011 1.00 75.75 286 GLU A CA 1
ATOM 2089 C C . GLU A 1 286 ? -10.973 -10.637 6.567 1.00 75.75 286 GLU A C 1
ATOM 2091 O O . GLU A 1 286 ? -11.188 -11.820 6.314 1.00 75.75 286 GLU A O 1
ATOM 2096 N N . ARG A 1 287 ? -10.820 -9.725 5.597 1.00 76.06 287 ARG A N 1
ATOM 2097 C CA . ARG A 1 287 ? -10.989 -10.037 4.177 1.00 76.06 287 ARG A CA 1
ATOM 2098 C C . ARG A 1 287 ? -9.938 -11.024 3.668 1.00 76.06 287 ARG A C 1
ATOM 2100 O O . ARG A 1 287 ? -10.273 -11.910 2.886 1.00 76.06 287 ARG A O 1
ATOM 2107 N N . ALA A 1 288 ? -8.685 -10.900 4.105 1.00 78.69 288 ALA A N 1
ATOM 2108 C CA . ALA A 1 288 ? -7.643 -11.867 3.769 1.00 78.69 288 ALA A CA 1
ATOM 2109 C C . ALA A 1 288 ? -7.984 -13.255 4.319 1.00 78.69 288 ALA A C 1
ATOM 2111 O O . ALA A 1 288 ? -7.802 -14.246 3.615 1.00 78.69 288 ALA A O 1
ATOM 2112 N N . ALA A 1 289 ? -8.507 -13.331 5.547 1.00 80.31 289 ALA A N 1
ATOM 2113 C CA . ALA A 1 289 ? -8.923 -14.596 6.142 1.00 80.31 289 ALA A CA 1
ATOM 2114 C C . ALA A 1 289 ? -10.059 -15.261 5.346 1.00 80.31 289 ALA A C 1
ATOM 2116 O O . ALA A 1 289 ? -9.932 -16.433 4.995 1.00 80.31 289 ALA A O 1
ATOM 2117 N N . GLU A 1 290 ? -11.101 -14.506 4.982 1.00 82.69 290 GLU A N 1
ATOM 2118 C CA . GLU A 1 290 ? -12.194 -14.996 4.126 1.00 82.69 290 GLU A CA 1
ATOM 2119 C C . GLU A 1 290 ? -11.678 -15.516 2.780 1.00 82.69 290 GLU A C 1
ATOM 2121 O O . GLU A 1 290 ? -12.010 -16.624 2.365 1.00 82.69 290 GLU A O 1
ATOM 2126 N N . LEU A 1 291 ? -10.826 -14.737 2.108 1.00 85.56 291 LEU A N 1
ATOM 2127 C CA . LEU A 1 291 ? -10.269 -15.118 0.814 1.00 85.56 291 LEU A CA 1
ATOM 2128 C C . LEU A 1 291 ? -9.384 -16.364 0.913 1.00 85.56 291 LEU A C 1
ATOM 2130 O O . LEU A 1 291 ? -9.420 -17.198 0.016 1.00 85.56 291 LEU A O 1
ATOM 2134 N N . TYR A 1 292 ? -8.612 -16.532 1.989 1.00 90.31 292 TYR A N 1
ATOM 2135 C CA . TYR A 1 292 ? -7.830 -17.753 2.203 1.00 90.31 292 TYR A CA 1
ATOM 2136 C C . TYR A 1 292 ? -8.740 -18.977 2.374 1.00 90.31 292 TYR A C 1
ATOM 2138 O O . TYR A 1 292 ? -8.437 -20.038 1.827 1.00 90.31 292 TYR A O 1
ATOM 2146 N N . ASP A 1 293 ? -9.869 -18.841 3.072 1.00 86.06 293 ASP A N 1
ATOM 2147 C CA . ASP A 1 293 ? -10.856 -19.918 3.199 1.00 86.06 293 ASP A CA 1
ATOM 2148 C C . ASP A 1 293 ? -11.542 -20.230 1.860 1.00 86.06 293 ASP A C 1
ATOM 2150 O O . ASP A 1 293 ? -11.694 -21.402 1.501 1.00 86.06 293 ASP A O 1
ATOM 2154 N N . GLU A 1 294 ? -11.871 -19.207 1.066 1.00 88.19 294 GLU A N 1
ATOM 2155 C CA . GLU A 1 294 ? -12.354 -19.378 -0.308 1.00 88.19 294 GLU A CA 1
ATOM 2156 C C . GLU A 1 294 ? -11.312 -20.114 -1.172 1.00 88.19 294 GLU A C 1
ATOM 2158 O O . GLU A 1 294 ? -11.648 -21.091 -1.842 1.00 88.19 294 GLU A O 1
ATOM 2163 N N . ILE A 1 295 ? -10.035 -19.715 -1.125 1.00 92.44 295 ILE A N 1
ATOM 2164 C CA . ILE A 1 295 ? -8.933 -20.347 -1.872 1.00 92.44 295 ILE A CA 1
ATOM 2165 C C . ILE A 1 295 ? -8.773 -21.824 -1.489 1.00 92.44 295 ILE A C 1
ATOM 2167 O O . ILE A 1 295 ? -8.613 -22.676 -2.369 1.00 92.44 295 ILE A O 1
ATOM 2171 N N . ARG A 1 296 ? -8.867 -22.155 -0.194 1.00 88.12 296 ARG A N 1
ATOM 2172 C CA . ARG A 1 296 ? -8.838 -23.548 0.284 1.00 88.12 296 ARG A CA 1
ATOM 2173 C C . ARG A 1 296 ? -9.993 -24.380 -0.265 1.00 88.12 296 ARG A C 1
ATOM 2175 O O . ARG A 1 296 ? -9.815 -25.561 -0.545 1.00 88.12 296 ARG A O 1
ATOM 2182 N N . ALA A 1 297 ? -11.169 -23.781 -0.426 1.00 87.94 297 ALA A N 1
ATOM 2183 C CA . ALA A 1 297 ? -12.339 -24.471 -0.958 1.00 87.94 297 ALA A CA 1
ATOM 2184 C C . ALA A 1 297 ? -12.295 -24.658 -2.487 1.00 87.94 297 ALA A C 1
ATOM 2186 O O . ALA A 1 297 ? -12.986 -25.531 -3.019 1.00 87.94 297 ALA A O 1
ATOM 2187 N N . ARG A 1 298 ? -11.502 -23.857 -3.213 1.00 90.00 298 ARG A N 1
ATOM 2188 C CA . ARG A 1 298 ? -11.398 -23.938 -4.678 1.00 90.00 298 ARG A CA 1
ATOM 2189 C C . ARG A 1 298 ? -10.609 -25.162 -5.127 1.00 90.00 298 ARG A C 1
ATOM 2191 O O . ARG A 1 298 ? -9.592 -25.521 -4.539 1.00 90.00 298 ARG A O 1
ATOM 2198 N N . THR A 1 299 ? -11.053 -25.763 -6.225 1.00 92.50 299 THR A N 1
ATOM 2199 C CA . THR A 1 299 ? -10.414 -26.931 -6.855 1.00 92.50 299 THR A CA 1
ATOM 2200 C C . THR A 1 299 ? -9.969 -26.668 -8.294 1.00 92.50 299 THR A C 1
ATOM 2202 O O . THR A 1 299 ? -9.280 -27.495 -8.882 1.00 92.50 299 THR A O 1
ATOM 2205 N N . ASP A 1 300 ? -10.354 -25.525 -8.865 1.00 92.56 300 ASP A N 1
ATOM 2206 C CA . ASP A 1 300 ? -10.132 -25.154 -10.265 1.00 92.56 300 ASP A CA 1
ATOM 2207 C C . ASP A 1 300 ? -9.057 -24.071 -10.456 1.00 92.56 300 ASP A C 1
ATOM 2209 O O . ASP A 1 300 ? -8.639 -23.788 -11.577 1.00 92.56 300 ASP A O 1
ATOM 2213 N N . A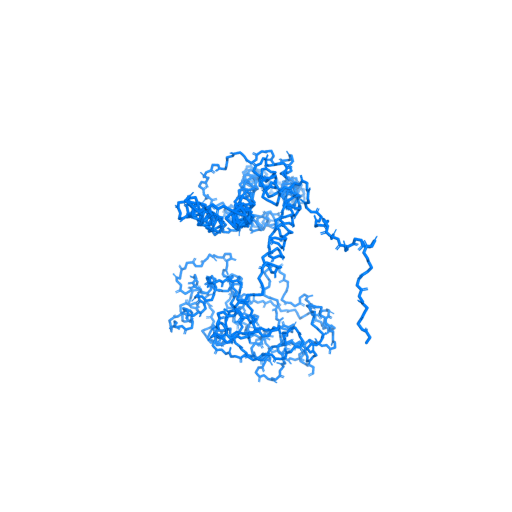SP A 1 301 ? -8.620 -23.449 -9.367 1.00 95.62 301 ASP A N 1
ATOM 2214 C CA . ASP A 1 301 ? -7.711 -22.309 -9.353 1.00 95.62 301 ASP A CA 1
ATOM 2215 C C . ASP A 1 301 ? -6.300 -22.667 -9.821 1.00 95.62 301 ASP A C 1
ATOM 2217 O O . ASP A 1 301 ? -5.734 -21.926 -10.613 1.00 95.62 301 ASP A O 1
ATOM 2221 N N . VAL A 1 302 ? -5.752 -23.814 -9.413 1.00 97.69 302 VAL A N 1
ATOM 2222 C CA . VAL A 1 302 ? -4.395 -24.243 -9.799 1.00 97.69 302 VAL A CA 1
ATOM 2223 C C . VAL A 1 302 ? -4.233 -24.302 -11.319 1.00 97.69 302 VAL A C 1
ATOM 2225 O O . VAL A 1 302 ? -3.288 -23.731 -11.859 1.00 97.69 302 VAL A O 1
ATOM 2228 N N . ALA A 1 303 ? -5.163 -24.962 -12.015 1.00 96.25 303 ALA A N 1
ATOM 2229 C CA . ALA A 1 303 ? -5.111 -25.093 -13.470 1.00 96.25 303 ALA A CA 1
ATOM 2230 C C . ALA A 1 303 ? -5.296 -23.735 -14.167 1.00 96.25 303 ALA A C 1
ATOM 2232 O O . ALA A 1 303 ? -4.534 -23.406 -15.071 1.00 96.25 303 ALA A O 1
ATOM 2233 N N . LYS A 1 304 ? -6.252 -22.920 -13.698 1.00 97.06 304 LYS A N 1
ATOM 2234 C CA . LYS A 1 304 ? -6.512 -21.578 -14.243 1.00 97.06 304 LYS A CA 1
ATOM 2235 C C . LYS A 1 304 ? -5.323 -20.638 -14.083 1.00 97.06 304 LYS A C 1
ATOM 2237 O O . LYS A 1 304 ? -4.972 -19.934 -15.018 1.00 97.06 304 LYS A O 1
ATOM 2242 N N . ILE A 1 305 ? -4.702 -20.629 -12.905 1.00 97.75 305 ILE A N 1
ATOM 2243 C CA . ILE A 1 305 ? -3.536 -19.788 -12.621 1.00 97.75 305 ILE A CA 1
ATOM 2244 C C . ILE A 1 305 ? -2.342 -20.250 -13.462 1.00 97.75 305 ILE A C 1
ATOM 2246 O O . ILE A 1 305 ? -1.643 -19.414 -14.026 1.00 97.75 305 ILE A O 1
ATOM 2250 N N . ALA A 1 306 ? -2.118 -21.561 -13.582 1.00 97.19 306 ALA A N 1
ATOM 2251 C CA . ALA A 1 306 ? -1.044 -22.099 -14.413 1.00 97.19 306 ALA A CA 1
ATOM 2252 C C . ALA A 1 306 ? -1.200 -21.694 -15.888 1.00 97.19 306 ALA A C 1
ATOM 2254 O O . ALA A 1 306 ? -0.242 -21.223 -16.498 1.00 97.19 306 ALA A O 1
ATOM 2255 N N . GLU A 1 307 ? -2.416 -21.812 -16.431 1.00 96.31 307 GLU A N 1
ATOM 2256 C CA . GLU A 1 307 ? -2.748 -21.397 -17.797 1.00 96.31 307 GLU A CA 1
ATOM 2257 C C . GLU A 1 307 ? -2.580 -19.885 -17.993 1.00 96.31 307 GLU A C 1
ATOM 2259 O O . GLU A 1 307 ? -1.892 -19.468 -18.922 1.00 96.31 307 GLU A O 1
ATOM 2264 N N . LEU A 1 308 ? -3.139 -19.073 -17.088 1.00 95.44 308 LEU A N 1
ATOM 2265 C CA . LEU A 1 308 ? -3.059 -17.611 -17.139 1.00 95.44 308 LEU A CA 1
ATOM 2266 C C . LEU A 1 308 ? -1.612 -17.109 -17.148 1.00 95.44 308 LEU A C 1
ATOM 2268 O O . LEU A 1 308 ? -1.263 -16.222 -17.921 1.00 95.44 308 LEU A O 1
ATOM 2272 N N . LEU A 1 309 ? -0.777 -17.652 -16.261 1.00 94.69 309 LEU A N 1
ATOM 2273 C CA . LEU A 1 309 ? 0.601 -17.195 -16.085 1.00 94.69 309 LEU A CA 1
ATOM 2274 C C . LEU A 1 309 ? 1.577 -17.846 -17.075 1.00 94.69 309 LEU A C 1
ATOM 2276 O O . LEU A 1 309 ? 2.727 -17.408 -17.163 1.00 94.69 309 LEU A O 1
ATOM 2280 N N . GLY A 1 310 ? 1.150 -18.900 -17.777 1.00 96.19 310 GLY A N 1
ATOM 2281 C CA . GLY A 1 310 ? 2.019 -19.730 -18.606 1.00 96.19 310 GLY A CA 1
ATOM 2282 C C . GLY A 1 310 ? 3.080 -20.485 -17.800 1.00 96.19 310 GLY A C 1
ATOM 2283 O O . GLY A 1 310 ? 4.174 -20.687 -18.307 1.00 96.19 310 GLY A O 1
ATOM 2284 N N . VAL A 1 311 ? 2.789 -20.869 -16.551 1.00 96.69 311 VAL A N 1
ATOM 2285 C CA . VAL A 1 311 ? 3.747 -21.539 -15.646 1.00 96.69 311 VAL A CA 1
ATOM 2286 C C . VAL A 1 311 ? 3.400 -23.019 -15.445 1.00 96.69 311 VAL A C 1
ATOM 2288 O O . VAL A 1 311 ? 2.238 -23.405 -15.605 1.00 96.69 311 VAL A O 1
ATOM 2291 N N . PRO A 1 312 ? 4.354 -23.883 -15.047 1.00 97.19 312 PRO A N 1
ATOM 2292 C CA . PRO A 1 312 ? 4.059 -25.288 -14.803 1.00 97.19 312 PRO A CA 1
ATOM 2293 C C . PRO A 1 312 ? 3.024 -25.483 -13.686 1.00 97.19 312 PRO A C 1
ATOM 2295 O O . PRO A 1 312 ? 3.176 -24.975 -12.575 1.00 97.19 312 PRO A O 1
ATOM 2298 N N . GLN A 1 313 ? 1.994 -26.293 -13.947 1.00 96.69 313 GLN A N 1
ATOM 2299 C CA . GLN A 1 313 ? 0.898 -26.520 -12.997 1.00 96.69 313 GLN A CA 1
ATOM 2300 C C . GLN A 1 313 ? 1.371 -27.070 -11.640 1.00 96.69 313 GLN A C 1
ATOM 2302 O O . GLN A 1 313 ? 0.843 -26.678 -10.602 1.00 96.69 313 GLN A O 1
ATOM 2307 N N . HIS A 1 314 ? 2.399 -27.925 -11.638 1.00 95.88 314 HIS A N 1
ATOM 2308 C CA . HIS A 1 314 ? 2.961 -28.497 -10.411 1.00 95.88 314 HIS A CA 1
ATOM 2309 C C . HIS A 1 314 ? 3.596 -27.436 -9.491 1.00 95.88 314 HIS A C 1
ATOM 2311 O O . HIS A 1 314 ? 3.598 -27.610 -8.275 1.00 95.88 314 HIS A O 1
ATOM 2317 N N . VAL A 1 315 ? 4.090 -26.319 -10.045 1.00 98.00 315 VAL A N 1
ATOM 2318 C CA . VAL A 1 315 ? 4.622 -25.194 -9.258 1.00 98.00 315 VAL A CA 1
ATOM 2319 C C . VAL A 1 315 ? 3.485 -24.529 -8.493 1.00 98.00 315 VAL A C 1
ATOM 2321 O O . VAL A 1 315 ? 3.557 -24.389 -7.275 1.00 98.00 315 VAL A O 1
ATOM 2324 N N . VAL A 1 316 ? 2.399 -24.185 -9.191 1.00 98.25 316 VAL A N 1
ATOM 2325 C CA . VAL A 1 316 ? 1.213 -23.560 -8.585 1.00 98.25 316 VAL A CA 1
ATOM 2326 C C . VAL A 1 316 ? 0.579 -24.483 -7.549 1.00 98.25 316 VAL A C 1
ATOM 2328 O O . VAL A 1 316 ? 0.214 -24.034 -6.466 1.00 98.25 316 VAL A O 1
ATOM 2331 N N . GLU A 1 317 ? 0.476 -25.778 -7.850 1.00 97.75 317 GLU A N 1
ATOM 2332 C CA . GLU A 1 317 ? -0.064 -26.778 -6.928 1.00 97.75 317 GLU A CA 1
ATOM 2333 C C . GLU A 1 317 ? 0.760 -26.871 -5.642 1.00 97.75 317 GLU A C 1
ATOM 2335 O O . GLU A 1 317 ? 0.204 -26.816 -4.542 1.00 97.75 317 GLU A O 1
ATOM 2340 N N . ARG A 1 318 ? 2.090 -26.961 -5.762 1.00 97.19 318 ARG A N 1
ATOM 2341 C CA . ARG A 1 318 ? 2.975 -27.017 -4.599 1.00 97.19 318 ARG A CA 1
ATOM 2342 C C . ARG A 1 318 ? 2.853 -25.760 -3.748 1.00 97.19 318 ARG A C 1
ATOM 2344 O O . ARG A 1 318 ? 2.696 -25.871 -2.535 1.00 97.19 318 ARG A O 1
ATOM 2351 N N . VAL A 1 319 ? 2.862 -24.586 -4.375 1.00 97.94 319 VAL A N 1
ATOM 2352 C CA . VAL A 1 319 ? 2.723 -23.311 -3.662 1.00 97.94 319 VAL A CA 1
ATOM 2353 C C . VAL A 1 319 ? 1.353 -23.196 -3.000 1.00 97.94 319 VAL A C 1
ATOM 2355 O O . VAL A 1 319 ? 1.274 -22.780 -1.847 1.00 97.94 319 VAL A O 1
ATOM 2358 N N . LYS A 1 320 ? 0.275 -23.645 -3.659 1.00 97.50 320 LYS A N 1
ATOM 2359 C CA . LYS A 1 320 ? -1.057 -23.694 -3.044 1.00 97.50 320 LYS A CA 1
ATOM 2360 C C . LYS A 1 320 ? -1.042 -24.539 -1.771 1.00 97.50 320 LYS A C 1
ATOM 2362 O O . LYS A 1 320 ? -1.568 -24.133 -0.732 1.00 97.50 320 LYS A O 1
ATOM 2367 N N . ASN A 1 321 ? -0.440 -25.722 -1.861 1.00 94.25 321 ASN A N 1
ATOM 2368 C CA . ASN A 1 321 ? -0.352 -26.641 -0.739 1.00 94.25 321 ASN A CA 1
ATOM 2369 C C . ASN A 1 321 ? 0.500 -26.073 0.394 1.00 94.25 321 ASN A C 1
ATOM 2371 O O . ASN A 1 321 ? 0.122 -26.215 1.553 1.00 94.25 321 ASN A O 1
ATOM 2375 N N . HIS A 1 322 ? 1.607 -25.412 0.069 1.00 94.88 322 HIS A N 1
ATOM 2376 C CA . HIS A 1 322 ? 2.500 -24.789 1.039 1.00 94.88 322 HIS A CA 1
ATOM 2377 C C . HIS A 1 322 ? 1.845 -23.608 1.763 1.00 94.88 322 HIS A C 1
ATOM 2379 O O . HIS A 1 322 ? 1.807 -23.598 2.991 1.00 94.88 322 HIS A O 1
ATOM 2385 N N . LEU A 1 323 ? 1.265 -22.661 1.021 1.00 94.69 323 LEU A N 1
ATOM 2386 C CA . LEU A 1 323 ? 0.710 -21.424 1.577 1.00 94.69 323 LEU A CA 1
ATOM 2387 C C . LEU A 1 323 ? -0.630 -21.615 2.293 1.00 94.69 323 LEU A C 1
ATOM 2389 O O . LEU A 1 323 ? -0.864 -21.025 3.349 1.00 94.69 323 LEU A O 1
ATOM 2393 N N . PHE A 1 324 ? -1.540 -22.397 1.706 1.00 93.56 324 PHE A N 1
ATOM 2394 C CA . PHE A 1 324 ? -2.938 -22.415 2.146 1.00 93.56 324 PHE A CA 1
ATOM 2395 C C . PHE A 1 324 ? -3.340 -23.718 2.835 1.00 93.56 324 PHE A C 1
ATOM 2397 O O . PHE A 1 324 ? -4.186 -23.674 3.729 1.00 93.56 324 PHE A O 1
ATOM 2404 N N . MET A 1 325 ? -2.768 -24.860 2.438 1.00 88.88 325 MET A N 1
ATOM 2405 C CA . MET A 1 325 ? -3.246 -26.186 2.871 1.00 88.88 325 MET A CA 1
ATOM 2406 C C . MET A 1 325 ? -2.398 -26.835 3.963 1.00 88.88 325 MET A C 1
ATOM 2408 O O . MET A 1 325 ? -2.902 -27.671 4.709 1.00 88.88 325 MET A O 1
ATOM 2412 N N . SER A 1 326 ? -1.118 -26.485 4.050 1.00 89.81 326 SER A N 1
ATOM 2413 C CA . SER A 1 326 ? -0.171 -27.089 4.985 1.00 89.81 326 SER A CA 1
ATOM 2414 C C . SER A 1 326 ? -0.065 -26.274 6.264 1.00 89.81 326 SER A C 1
ATOM 2416 O O . SER A 1 326 ? -0.130 -25.045 6.253 1.00 89.81 326 SER A O 1
ATOM 2418 N N . ARG A 1 327 ? 0.113 -26.976 7.384 1.00 88.31 327 ARG A N 1
ATOM 2419 C CA . ARG A 1 327 ? 0.469 -26.363 8.664 1.00 88.31 327 ARG A CA 1
ATOM 2420 C C . ARG A 1 327 ? 1.973 -26.478 8.852 1.00 88.31 327 ARG A C 1
ATOM 2422 O O . ARG A 1 327 ? 2.525 -27.556 8.650 1.00 88.31 327 ARG A O 1
ATOM 2429 N N . HIS A 1 328 ? 2.589 -25.399 9.305 1.00 84.38 328 HIS A N 1
ATOM 2430 C CA . HIS A 1 328 ? 4.025 -25.288 9.517 1.00 84.38 328 HIS A CA 1
ATOM 2431 C C . HIS A 1 328 ? 4.318 -24.956 10.971 1.00 84.38 328 HIS A C 1
ATOM 2433 O O . HIS A 1 328 ? 3.508 -24.319 11.648 1.00 84.38 328 HIS A O 1
ATOM 2439 N N . GLU A 1 329 ? 5.475 -25.395 11.451 1.00 81.25 329 GLU A N 1
ATOM 2440 C CA . GLU A 1 329 ? 6.006 -24.982 12.745 1.00 81.25 329 GLU A CA 1
ATOM 2441 C C . GLU A 1 329 ? 6.843 -23.711 12.551 1.00 81.25 329 GLU A C 1
ATOM 2443 O O . GLU A 1 329 ? 7.854 -23.718 11.847 1.00 81.25 329 GLU A O 1
ATOM 2448 N N . VAL A 1 330 ? 6.394 -22.605 13.144 1.00 76.44 330 VAL A N 1
ATOM 2449 C CA . VAL A 1 330 ? 6.981 -21.271 12.978 1.00 76.44 330 VAL A CA 1
ATOM 2450 C C . VAL A 1 330 ? 7.239 -20.663 14.359 1.00 76.44 330 VAL A C 1
ATOM 2452 O O . VAL A 1 330 ? 6.358 -20.720 15.218 1.00 76.44 330 VAL A O 1
ATOM 2455 N N . PRO A 1 331 ? 8.417 -20.073 14.620 1.00 68.44 331 PRO A N 1
ATOM 2456 C CA . PRO A 1 331 ? 8.660 -19.358 15.861 1.00 68.44 331 PRO A CA 1
ATOM 2457 C C . PRO A 1 331 ? 7.968 -17.990 15.841 1.00 68.44 331 PRO A C 1
ATOM 2459 O O . PRO A 1 331 ? 8.244 -17.142 14.996 1.00 68.44 331 PRO A O 1
ATOM 2462 N N . VAL A 1 332 ? 7.096 -17.757 16.816 1.00 67.06 332 VAL A N 1
ATOM 2463 C CA . VAL A 1 332 ? 6.333 -16.521 16.998 1.00 67.06 332 VAL A CA 1
ATOM 2464 C C . VAL A 1 332 ? 6.588 -16.012 18.411 1.00 67.06 332 VAL A C 1
ATOM 2466 O O . VAL A 1 332 ? 6.327 -16.701 19.392 1.00 67.06 332 VAL A O 1
ATOM 2469 N N . LYS A 1 333 ? 7.148 -14.801 18.530 1.00 66.62 333 LYS A N 1
ATOM 2470 C CA . LYS A 1 333 ? 7.462 -14.140 19.817 1.00 66.62 333 LYS A CA 1
ATOM 2471 C C . LYS A 1 333 ? 8.264 -15.001 20.817 1.00 66.62 333 LYS A C 1
ATOM 2473 O O . LYS A 1 333 ? 8.125 -14.823 22.023 1.00 66.62 333 LYS A O 1
ATOM 2478 N N . GLY A 1 334 ? 9.133 -15.892 20.337 1.00 64.75 334 GLY A N 1
ATOM 2479 C CA . GLY A 1 334 ? 9.966 -16.743 21.193 1.00 64.75 334 GLY A CA 1
ATOM 2480 C C . GLY A 1 334 ? 9.439 -18.157 21.416 1.00 64.75 334 GLY A C 1
ATOM 2481 O O . GLY A 1 334 ? 10.111 -18.934 22.091 1.00 64.75 334 GLY A O 1
ATOM 2482 N N . GLU A 1 335 ? 8.290 -18.513 20.839 1.00 66.06 335 GLU A N 1
ATOM 2483 C CA . GLU A 1 335 ? 7.661 -19.827 20.995 1.00 66.06 335 GLU A CA 1
ATOM 2484 C C . GLU A 1 335 ? 7.416 -20.484 19.635 1.00 66.06 335 GLU A C 1
ATOM 2486 O O . GLU A 1 335 ? 7.052 -19.810 18.678 1.00 66.06 335 GLU A O 1
ATOM 2491 N N . LEU A 1 336 ? 7.612 -21.802 19.531 1.00 71.38 336 LEU A N 1
ATOM 2492 C CA . LEU A 1 336 ? 7.262 -22.554 18.322 1.00 71.38 336 LEU A CA 1
ATOM 2493 C C . LEU A 1 336 ? 5.748 -22.783 18.287 1.00 71.38 336 LEU A C 1
ATOM 2495 O O . LEU A 1 336 ? 5.186 -23.420 19.177 1.00 71.38 336 LEU A O 1
ATOM 2499 N N . VAL A 1 337 ? 5.098 -22.278 17.242 1.00 75.50 337 VAL A N 1
ATOM 2500 C CA . VAL A 1 337 ? 3.657 -22.398 17.007 1.00 75.50 337 VAL A CA 1
ATOM 2501 C C . VAL A 1 337 ? 3.433 -23.213 15.740 1.00 75.50 337 VAL A C 1
ATOM 2503 O O . VAL A 1 337 ? 4.013 -22.924 14.699 1.00 75.50 337 VAL A O 1
ATOM 2506 N N . THR A 1 338 ? 2.574 -24.234 15.808 1.00 82.56 338 THR A N 1
ATOM 2507 C CA . THR A 1 338 ? 2.185 -25.027 14.630 1.00 82.56 338 THR A CA 1
ATOM 2508 C C . THR A 1 338 ? 0.823 -24.592 14.097 1.00 82.56 338 THR A C 1
ATOM 2510 O O . THR A 1 338 ? -0.208 -24.795 14.749 1.00 82.56 338 THR A O 1
ATOM 2513 N N . GLY A 1 339 ? 0.781 -24.087 12.868 1.00 84.88 339 GLY A N 1
ATOM 2514 C CA . GLY A 1 339 ? -0.443 -23.567 12.261 1.00 84.88 339 GLY A CA 1
ATOM 2515 C C . GLY A 1 339 ? -0.317 -23.287 10.770 1.00 84.88 339 GLY A C 1
ATOM 2516 O O . GLY A 1 339 ? 0.737 -23.486 10.180 1.00 84.88 339 GLY A O 1
ATOM 2517 N N . TYR A 1 340 ? -1.399 -22.832 10.147 1.00 86.19 340 TYR A N 1
ATOM 2518 C CA . TYR A 1 340 ? -1.346 -22.278 8.792 1.00 86.19 340 TYR A CA 1
ATOM 2519 C C . TYR A 1 340 ? -0.628 -20.926 8.800 1.00 86.19 340 TYR A C 1
ATOM 2521 O O . TYR A 1 340 ? -0.709 -20.200 9.793 1.00 86.19 340 TYR A O 1
ATOM 2529 N N . PHE A 1 341 ? 0.002 -20.536 7.692 1.00 87.94 341 PHE A N 1
ATOM 2530 C CA . PHE A 1 341 ? 0.490 -19.164 7.557 1.00 87.94 341 PHE A CA 1
ATOM 2531 C C . PHE A 1 341 ? -0.646 -18.149 7.714 1.00 87.94 341 PHE A C 1
ATOM 2533 O O . PHE A 1 341 ? -1.784 -18.392 7.298 1.00 87.94 341 PHE A O 1
ATOM 2540 N N . ALA A 1 342 ? -0.335 -17.019 8.349 1.00 86.06 342 ALA A N 1
ATOM 2541 C CA . ALA A 1 342 ? -1.305 -15.960 8.569 1.00 86.06 342 ALA A CA 1
ATOM 2542 C C . ALA A 1 342 ? -1.745 -15.348 7.222 1.00 86.06 342 ALA A C 1
ATOM 2544 O O . ALA A 1 342 ? -0.893 -15.049 6.384 1.00 86.06 342 ALA A O 1
ATOM 2545 N N . PRO A 1 343 ? -3.055 -15.145 6.993 1.00 87.12 343 PRO A N 1
ATOM 2546 C CA . PRO A 1 343 ? -3.555 -14.552 5.763 1.00 87.12 343 PRO A CA 1
ATOM 2547 C C . PRO A 1 343 ? -2.978 -13.163 5.489 1.00 87.12 343 PRO A C 1
ATOM 2549 O O . PRO A 1 343 ? -3.048 -12.276 6.344 1.00 87.12 343 PRO A O 1
ATOM 2552 N N . MET A 1 344 ? -2.461 -12.971 4.273 1.00 86.38 344 MET A N 1
ATOM 2553 C CA . MET A 1 344 ? -1.925 -11.697 3.797 1.00 86.38 344 MET A CA 1
ATOM 2554 C C . MET A 1 344 ? -2.769 -11.143 2.649 1.00 86.38 344 MET A C 1
ATOM 2556 O O . MET A 1 344 ? -3.112 -11.867 1.711 1.00 86.38 344 MET A O 1
ATOM 2560 N N . ASP A 1 345 ? -3.082 -9.846 2.701 1.00 86.00 345 ASP A N 1
ATOM 2561 C CA . ASP A 1 345 ? -4.024 -9.204 1.774 1.00 86.00 345 ASP A CA 1
ATOM 2562 C C . ASP A 1 345 ? -3.571 -9.302 0.313 1.00 86.00 345 ASP A C 1
ATOM 2564 O O . ASP A 1 345 ? -4.370 -9.573 -0.587 1.00 86.00 345 ASP A O 1
ATOM 2568 N N . HIS A 1 346 ? -2.277 -9.098 0.064 1.00 87.31 346 HIS A N 1
ATOM 2569 C CA . HIS A 1 346 ? -1.724 -9.097 -1.288 1.00 87.31 346 HIS A CA 1
ATOM 2570 C C . HIS A 1 346 ? -1.721 -10.503 -1.908 1.00 87.31 346 HIS A C 1
ATOM 2572 O O . HIS A 1 346 ? -2.162 -10.645 -3.047 1.00 87.31 346 HIS A O 1
ATOM 2578 N N . ILE A 1 347 ? -1.335 -11.544 -1.154 1.00 93.69 347 ILE A N 1
ATOM 2579 C CA . ILE A 1 347 ? -1.396 -12.943 -1.610 1.00 93.69 347 ILE A CA 1
ATOM 2580 C C . ILE A 1 347 ? -2.843 -13.341 -1.907 1.00 93.69 347 ILE A C 1
ATOM 2582 O O . ILE A 1 347 ? -3.131 -13.840 -2.996 1.00 93.69 347 ILE A O 1
ATOM 2586 N N . ALA A 1 348 ? -3.762 -13.064 -0.973 1.00 91.94 348 ALA A N 1
ATOM 2587 C CA . ALA A 1 348 ? -5.189 -13.333 -1.145 1.00 91.94 348 ALA A CA 1
ATOM 2588 C C . ALA A 1 348 ? -5.731 -12.682 -2.427 1.00 91.94 348 ALA A C 1
ATOM 2590 O O . ALA A 1 348 ? -6.429 -13.315 -3.225 1.00 91.94 348 ALA A O 1
ATOM 2591 N N . THR A 1 349 ? -5.374 -11.414 -2.640 1.00 90.56 349 THR A N 1
ATOM 2592 C CA . THR A 1 349 ? -5.817 -10.616 -3.784 1.00 90.56 349 THR A CA 1
ATOM 2593 C C . THR A 1 349 ? -5.255 -11.148 -5.097 1.00 90.56 349 THR A C 1
ATOM 2595 O O . THR A 1 349 ? -6.018 -11.336 -6.045 1.00 90.56 349 THR A O 1
ATOM 2598 N N . TRP A 1 350 ? -3.945 -11.399 -5.178 1.00 94.56 350 TRP A N 1
ATOM 2599 C CA . TRP A 1 350 ? -3.317 -11.904 -6.399 1.00 94.56 350 TRP A CA 1
ATOM 2600 C C . TRP A 1 350 ? -3.845 -13.284 -6.767 1.00 94.56 350 TRP A C 1
ATOM 2602 O O . TRP A 1 350 ? -4.248 -13.480 -7.910 1.00 94.56 350 TRP A O 1
ATOM 2612 N N . TRP A 1 351 ? -3.934 -14.207 -5.806 1.00 97.12 351 TRP A N 1
ATOM 2613 C CA . TRP A 1 351 ? -4.444 -15.554 -6.057 1.00 97.12 351 TRP A CA 1
ATOM 2614 C C . TRP A 1 351 ? -5.891 -15.530 -6.555 1.00 97.12 351 TRP A C 1
ATOM 2616 O O . TRP A 1 351 ? -6.227 -16.159 -7.558 1.00 97.12 351 TRP A O 1
ATOM 2626 N N . THR A 1 352 ? -6.749 -14.744 -5.897 1.00 94.06 352 THR A N 1
ATOM 2627 C CA . THR A 1 352 ? -8.168 -14.635 -6.259 1.00 94.06 352 T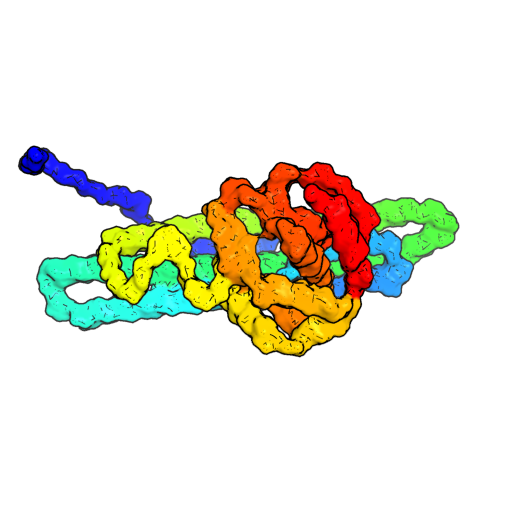HR A CA 1
ATOM 2628 C C . THR A 1 352 ? -8.353 -14.010 -7.638 1.00 94.06 352 THR A C 1
ATOM 2630 O O . THR A 1 352 ? -9.126 -14.536 -8.441 1.00 94.06 352 THR A O 1
ATOM 2633 N N . LYS A 1 353 ? -7.624 -12.925 -7.942 1.00 92.62 353 LYS A N 1
ATOM 2634 C CA . LYS A 1 353 ? -7.664 -12.265 -9.257 1.00 92.62 353 LYS A CA 1
ATOM 2635 C C . LYS A 1 353 ? -7.128 -13.170 -10.362 1.00 92.62 353 LYS A C 1
ATOM 2637 O O . LYS A 1 353 ? -7.738 -13.230 -11.427 1.00 92.62 353 LYS A O 1
ATOM 2642 N N . ALA A 1 354 ? -6.046 -13.905 -10.107 1.00 94.25 354 ALA A N 1
ATOM 2643 C CA . ALA A 1 354 ? -5.474 -14.857 -11.055 1.00 94.25 354 ALA A CA 1
ATOM 2644 C C . ALA A 1 354 ? -6.452 -16.000 -11.356 1.00 94.25 354 ALA A C 1
ATOM 2646 O O . ALA A 1 354 ? -6.766 -16.277 -12.508 1.00 94.25 354 ALA A O 1
ATOM 2647 N N . ALA A 1 355 ? -7.048 -16.591 -10.323 1.00 94.06 355 ALA A N 1
ATOM 2648 C CA . ALA A 1 355 ? -8.040 -17.648 -10.485 1.00 94.06 355 ALA A CA 1
ATOM 2649 C C . ALA A 1 355 ? -9.380 -17.163 -11.085 1.00 94.06 355 ALA A C 1
ATOM 2651 O O . ALA A 1 355 ? -10.245 -17.984 -11.408 1.00 94.06 355 ALA A O 1
ATOM 2652 N N . ALA A 1 356 ? -9.587 -15.849 -11.191 1.00 91.81 356 ALA A N 1
ATOM 2653 C CA . ALA A 1 356 ? -10.743 -15.220 -11.827 1.00 91.81 356 ALA A CA 1
ATOM 2654 C C . ALA A 1 356 ? -10.425 -14.605 -13.203 1.00 91.81 356 ALA A C 1
ATOM 2656 O O . ALA A 1 356 ? -11.318 -13.993 -13.779 1.00 91.81 356 ALA A O 1
ATOM 2657 N N . ASP A 1 357 ? -9.193 -14.744 -13.711 1.00 90.62 357 ASP A N 1
ATOM 2658 C CA . ASP A 1 357 ? -8.733 -14.129 -14.969 1.00 90.62 357 ASP A CA 1
ATOM 2659 C C . ASP A 1 357 ? -8.902 -12.590 -15.000 1.00 90.62 357 ASP A C 1
ATOM 2661 O O . ASP A 1 357 ? -9.357 -11.976 -15.961 1.00 90.62 357 ASP A O 1
ATOM 2665 N N . THR A 1 358 ? -8.587 -11.942 -13.874 1.00 90.75 358 THR A N 1
ATOM 2666 C CA . THR A 1 358 ? -8.666 -10.474 -13.696 1.00 90.75 358 THR A CA 1
ATOM 2667 C C . THR A 1 358 ? -7.364 -9.875 -13.157 1.00 90.75 358 THR A C 1
ATOM 2669 O O . THR A 1 358 ? -7.325 -8.721 -12.715 1.00 90.75 358 THR A O 1
ATOM 2672 N N . LEU A 1 359 ? -6.283 -10.663 -13.156 1.00 86.88 359 LEU A N 1
ATOM 2673 C CA . LEU A 1 359 ? -4.974 -10.224 -12.689 1.00 86.88 359 LEU A CA 1
ATOM 2674 C C . LEU A 1 359 ? -4.383 -9.205 -13.668 1.00 86.88 359 LEU A C 1
ATOM 2676 O O . LEU A 1 359 ? -4.383 -9.403 -14.879 1.00 86.88 359 LEU A O 1
ATOM 2680 N N . ARG A 1 360 ? -3.868 -8.093 -13.139 1.00 80.19 360 ARG A N 1
ATOM 2681 C CA . ARG A 1 360 ? -3.176 -7.088 -13.953 1.00 80.19 360 ARG A CA 1
ATOM 2682 C C . ARG A 1 360 ? -1.755 -7.562 -14.254 1.00 80.19 360 ARG A C 1
ATOM 2684 O O . ARG A 1 360 ? -1.113 -8.149 -13.388 1.00 80.19 360 ARG A O 1
ATOM 2691 N N . TRP A 1 361 ? -1.219 -7.194 -15.415 1.00 74.56 361 TRP A N 1
ATOM 2692 C CA . TRP A 1 361 ? 0.155 -7.527 -15.825 1.00 74.56 361 TRP A CA 1
ATOM 2693 C C . TRP A 1 361 ? 1.237 -7.107 -14.802 1.00 74.56 361 TRP A C 1
ATOM 2695 O O . TRP A 1 361 ? 2.212 -7.822 -14.572 1.00 74.56 361 TRP A O 1
ATOM 2705 N N . SER A 1 362 ? 1.033 -5.981 -14.103 1.00 71.75 362 SER A N 1
ATOM 2706 C CA . SER A 1 362 ? 1.922 -5.511 -13.025 1.00 71.75 362 SER A CA 1
ATOM 2707 C C . SER A 1 362 ? 1.933 -6.417 -11.787 1.00 71.75 362 SER A C 1
ATOM 2709 O O . SER A 1 362 ? 2.896 -6.415 -11.022 1.00 71.75 362 SER A O 1
ATOM 2711 N N . ASP A 1 363 ? 0.843 -7.147 -11.553 1.00 83.50 363 ASP A N 1
ATOM 2712 C CA . ASP A 1 363 ? 0.705 -8.091 -10.444 1.00 83.50 363 ASP A CA 1
ATOM 2713 C C . ASP A 1 363 ? 1.084 -9.517 -10.869 1.00 83.50 363 ASP A C 1
ATOM 2715 O O . ASP A 1 363 ? 1.492 -10.311 -10.028 1.00 83.50 363 ASP A O 1
ATOM 2719 N N . GLU A 1 364 ? 1.043 -9.818 -12.171 1.00 88.62 364 GLU A N 1
ATOM 2720 C CA . GLU A 1 364 ? 1.491 -11.086 -12.756 1.00 88.62 364 GLU A CA 1
ATOM 2721 C C . GLU A 1 364 ? 2.942 -11.412 -12.379 1.00 88.62 364 GLU A C 1
ATOM 2723 O O . GLU A 1 364 ? 3.230 -12.489 -11.862 1.00 88.62 364 GLU A O 1
ATOM 2728 N N . HIS A 1 365 ? 3.852 -10.449 -12.549 1.00 87.88 365 HIS A N 1
ATOM 2729 C CA . HIS A 1 365 ? 5.269 -10.623 -12.220 1.00 87.88 365 HIS A CA 1
ATOM 2730 C C . HIS A 1 365 ? 5.505 -10.825 -10.722 1.00 87.88 365 HIS A C 1
ATOM 2732 O O . HIS A 1 365 ? 6.379 -11.598 -10.328 1.00 87.88 365 HIS A O 1
ATOM 2738 N N . LYS A 1 366 ? 4.717 -10.149 -9.878 1.00 90.25 366 LYS A N 1
ATOM 2739 C CA . LYS A 1 366 ? 4.790 -10.302 -8.419 1.00 90.25 366 LYS A CA 1
ATOM 2740 C C . LYS A 1 366 ? 4.292 -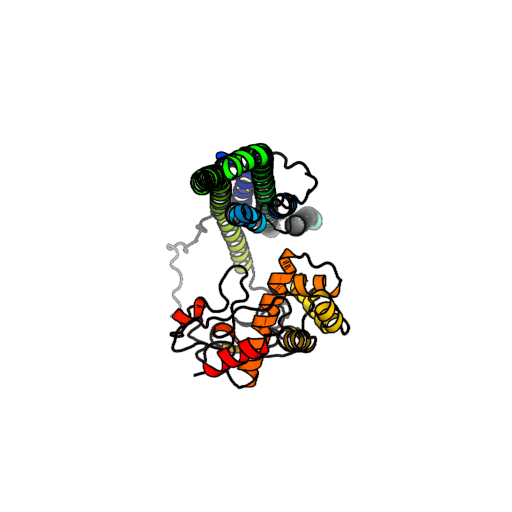11.678 -7.998 1.00 90.25 366 LYS A C 1
ATOM 2742 O O . LYS A 1 366 ? 4.940 -12.329 -7.189 1.00 90.25 366 LYS A O 1
ATOM 2747 N N . LEU A 1 367 ? 3.202 -12.153 -8.603 1.00 94.44 367 LEU A N 1
ATOM 2748 C CA . LEU A 1 367 ? 2.702 -13.501 -8.365 1.00 94.44 367 LEU A CA 1
ATOM 2749 C C . LEU A 1 367 ? 3.703 -14.558 -8.848 1.00 94.44 367 LEU A C 1
ATOM 2751 O O . LEU A 1 367 ? 3.968 -15.499 -8.114 1.00 94.44 367 LEU A O 1
ATOM 2755 N N . LYS A 1 368 ? 4.334 -14.387 -10.017 1.00 95.31 368 LYS A N 1
ATOM 2756 C CA . LYS A 1 368 ? 5.407 -15.282 -10.494 1.00 95.31 368 LYS A CA 1
ATOM 2757 C C . LYS A 1 368 ? 6.608 -15.313 -9.542 1.00 95.31 368 LYS A C 1
ATOM 2759 O O . LYS A 1 368 ? 7.128 -16.387 -9.250 1.00 95.31 368 LYS A O 1
ATOM 2764 N N . ARG A 1 369 ? 7.015 -14.158 -9.004 1.00 93.94 369 ARG A N 1
ATOM 2765 C CA . ARG A 1 369 ? 8.070 -14.067 -7.979 1.00 93.94 369 ARG A CA 1
ATOM 2766 C C . ARG A 1 369 ? 7.686 -14.757 -6.673 1.00 93.94 369 ARG A C 1
ATOM 2768 O O . ARG A 1 369 ? 8.516 -15.476 -6.126 1.00 93.94 369 ARG A O 1
ATOM 2775 N N . LEU A 1 370 ? 6.450 -14.576 -6.212 1.00 95.75 370 LEU A N 1
ATOM 2776 C CA . LEU A 1 370 ? 5.914 -15.286 -5.052 1.00 95.75 370 LEU A CA 1
ATOM 2777 C C . LEU A 1 370 ? 5.918 -16.800 -5.300 1.00 95.75 370 LEU A C 1
ATOM 2779 O O . LEU A 1 370 ? 6.429 -17.550 -4.481 1.00 95.75 370 LEU A O 1
ATOM 2783 N N . LEU A 1 371 ? 5.435 -17.257 -6.461 1.00 97.69 371 LEU A N 1
ATOM 2784 C CA . LEU A 1 371 ? 5.446 -18.676 -6.819 1.00 97.69 371 LEU A CA 1
ATOM 2785 C C . LEU A 1 371 ? 6.863 -19.261 -6.772 1.00 97.69 371 LEU A C 1
ATOM 2787 O O . LEU A 1 371 ? 7.052 -20.332 -6.207 1.00 97.69 371 LEU A O 1
ATOM 2791 N N . LEU A 1 372 ? 7.863 -18.559 -7.315 1.00 97.38 372 LEU A N 1
ATOM 2792 C CA . LEU A 1 372 ? 9.262 -18.985 -7.229 1.00 97.38 372 LEU A CA 1
ATOM 2793 C C . LEU A 1 372 ? 9.762 -19.048 -5.774 1.00 97.38 372 LEU A C 1
ATOM 2795 O O . LEU A 1 372 ? 10.383 -20.039 -5.392 1.00 97.38 372 LEU A O 1
ATOM 2799 N N . HIS A 1 373 ? 9.508 -18.001 -4.983 1.00 96.69 373 HIS A N 1
ATOM 2800 C CA . HIS A 1 373 ? 9.916 -17.922 -3.578 1.00 96.69 373 HIS A CA 1
ATOM 2801 C C . HIS A 1 373 ? 9.370 -19.113 -2.782 1.00 96.69 373 HIS A C 1
ATOM 2803 O O . HIS A 1 373 ? 10.137 -19.903 -2.233 1.00 96.69 373 HIS A O 1
ATOM 2809 N N . GLU A 1 374 ? 8.052 -19.291 -2.816 1.00 96.69 374 GLU A N 1
ATOM 2810 C CA . GLU A 1 374 ? 7.330 -20.315 -2.061 1.00 96.69 374 GLU A CA 1
ATOM 2811 C C . GLU A 1 374 ? 7.631 -21.731 -2.567 1.00 96.69 374 GLU A C 1
ATOM 2813 O O . GLU A 1 374 ? 7.693 -22.694 -1.797 1.00 96.69 374 GLU A O 1
ATOM 2818 N N . TYR A 1 375 ? 7.871 -21.887 -3.873 1.00 97.94 375 TYR A N 1
ATOM 2819 C CA . TYR A 1 375 ? 8.299 -23.165 -4.429 1.00 97.94 375 TYR A CA 1
ATOM 2820 C C . TYR A 1 375 ? 9.650 -23.581 -3.851 1.00 97.94 375 TYR A C 1
ATOM 2822 O O . TYR A 1 375 ? 9.795 -24.719 -3.411 1.00 97.94 375 TYR A O 1
ATOM 2830 N N . VAL A 1 376 ? 10.631 -22.677 -3.805 1.00 97.62 376 VAL A N 1
ATOM 2831 C CA . VAL A 1 376 ? 11.946 -22.990 -3.232 1.00 97.62 376 VAL A CA 1
ATOM 2832 C C . VAL A 1 376 ? 11.860 -23.175 -1.717 1.00 97.62 376 VAL A C 1
ATOM 2834 O O . VAL A 1 376 ? 12.378 -24.168 -1.207 1.00 97.62 376 VAL A O 1
ATOM 2837 N N . GLU A 1 377 ? 11.178 -22.278 -1.000 1.00 94.69 377 GLU A N 1
ATOM 2838 C CA . GLU A 1 377 ? 11.015 -22.358 0.456 1.00 94.69 377 GLU A CA 1
ATOM 2839 C C . GLU A 1 377 ? 10.401 -23.700 0.878 1.00 94.69 377 GLU A C 1
ATOM 2841 O O . GLU A 1 377 ? 10.957 -24.412 1.718 1.00 94.69 377 GLU A O 1
ATOM 2846 N N . SER A 1 378 ? 9.306 -24.102 0.229 1.00 95.81 378 SER A N 1
ATOM 2847 C CA . SER A 1 378 ? 8.623 -25.359 0.537 1.00 95.81 378 SER A CA 1
ATOM 2848 C C . SER A 1 378 ? 9.484 -26.599 0.278 1.00 95.81 378 SER A C 1
ATOM 2850 O O . SER A 1 378 ? 9.317 -27.610 0.959 1.00 95.81 378 SER A O 1
ATOM 2852 N N . HIS A 1 379 ? 10.404 -26.574 -0.694 1.00 96.75 379 HIS A N 1
ATOM 2853 C CA . HIS A 1 379 ? 11.354 -27.674 -0.913 1.00 96.75 379 HIS A CA 1
ATOM 2854 C C . HIS A 1 379 ? 12.442 -27.714 0.156 1.00 96.75 379 HIS A C 1
ATOM 2856 O O . HIS A 1 379 ? 12.780 -28.794 0.634 1.00 96.75 379 HIS A O 1
ATOM 2862 N N . LEU A 1 380 ? 12.964 -26.554 0.561 1.00 94.06 380 LEU A N 1
ATOM 2863 C CA . LEU A 1 380 ? 13.935 -26.465 1.653 1.00 94.06 380 LEU A CA 1
ATOM 2864 C C . LEU A 1 380 ? 13.342 -26.998 2.963 1.00 94.06 380 LEU A C 1
ATOM 2866 O O . LEU A 1 380 ? 14.000 -27.748 3.686 1.00 94.06 380 LEU A O 1
ATOM 2870 N N . MET A 1 381 ? 12.081 -26.664 3.239 1.00 91.12 381 MET A N 1
ATOM 2871 C CA . MET A 1 381 ? 11.365 -27.177 4.407 1.00 91.12 381 MET A CA 1
ATOM 2872 C C . MET A 1 381 ? 11.116 -28.685 4.331 1.00 91.12 381 MET A C 1
ATOM 2874 O O . MET A 1 381 ? 11.301 -29.383 5.328 1.00 91.12 381 MET A O 1
ATOM 2878 N N . GLU A 1 382 ? 10.782 -29.214 3.151 1.00 91.75 382 GLU A N 1
ATOM 2879 C CA . GLU A 1 382 ? 10.599 -30.656 2.935 1.00 91.75 382 GLU A CA 1
ATOM 2880 C C . GLU A 1 382 ? 11.876 -31.462 3.226 1.00 91.75 382 GLU A C 1
ATOM 2882 O O . GLU A 1 382 ? 11.801 -32.557 3.786 1.00 91.75 382 GLU A O 1
ATOM 2887 N N . VAL A 1 383 ? 13.058 -30.911 2.927 1.00 91.69 383 VAL A N 1
ATOM 2888 C CA . VAL A 1 383 ? 14.350 -31.554 3.238 1.00 91.69 383 VAL A CA 1
ATOM 2889 C C . VAL A 1 383 ? 14.858 -31.268 4.661 1.00 91.69 383 VAL A C 1
ATOM 2891 O O . VAL A 1 383 ? 15.983 -31.632 5.005 1.00 91.69 383 VAL A O 1
ATOM 2894 N N . GLY A 1 384 ? 14.029 -30.660 5.518 1.00 86.12 384 GLY A N 1
ATOM 2895 C CA . GLY A 1 384 ? 14.284 -30.505 6.953 1.00 86.12 384 GLY A CA 1
ATOM 2896 C C . GLY A 1 384 ? 14.908 -29.173 7.379 1.00 86.12 384 GLY A C 1
ATOM 2897 O O . GLY A 1 384 ? 15.343 -29.048 8.530 1.00 86.12 384 GLY A O 1
ATOM 2898 N N . MET A 1 385 ? 14.966 -28.172 6.494 1.00 86.69 385 MET A N 1
ATOM 2899 C CA . MET A 1 385 ? 15.345 -26.811 6.879 1.00 86.69 385 MET A CA 1
ATOM 2900 C C . MET A 1 385 ? 14.175 -26.135 7.616 1.00 86.69 385 MET A C 1
ATOM 2902 O O . MET A 1 385 ? 13.053 -26.158 7.121 1.00 86.69 385 MET A O 1
ATOM 2906 N N . PRO A 1 386 ? 14.381 -25.516 8.790 1.00 83.19 386 PRO A N 1
ATOM 2907 C CA . PRO A 1 386 ? 13.301 -24.800 9.466 1.00 83.19 386 PRO A CA 1
ATOM 2908 C C . PRO A 1 386 ? 12.906 -23.543 8.676 1.00 83.19 386 PRO A C 1
ATOM 2910 O O . PRO A 1 386 ? 13.747 -22.964 7.987 1.00 83.19 386 PRO A O 1
ATOM 2913 N N . TYR A 1 387 ? 11.651 -23.098 8.806 1.00 79.75 387 TYR A N 1
ATOM 2914 C CA . TYR A 1 387 ? 11.114 -21.912 8.116 1.00 79.75 387 TYR A CA 1
ATOM 2915 C C . TYR A 1 387 ? 11.992 -20.663 8.333 1.00 79.75 387 TYR A C 1
ATOM 2917 O O . TYR A 1 387 ? 12.493 -20.056 7.387 1.00 79.75 387 TYR A O 1
ATOM 2925 N N . VAL A 1 388 ? 12.306 -20.360 9.593 1.00 72.50 388 VAL A N 1
ATOM 2926 C CA . VAL A 1 388 ? 13.322 -19.377 10.011 1.00 72.50 388 VAL A CA 1
ATOM 2927 C C . VAL A 1 388 ? 14.324 -20.053 10.961 1.00 72.50 388 VAL A C 1
ATOM 2929 O O . VAL A 1 388 ? 14.115 -21.200 11.352 1.00 72.50 388 VAL A O 1
ATOM 2932 N N . GLY A 1 389 ? 15.449 -19.400 11.280 1.00 64.69 389 GLY A N 1
ATOM 2933 C CA . GLY A 1 389 ? 16.532 -20.001 12.075 1.00 64.69 389 GLY A CA 1
ATOM 2934 C C . GLY A 1 389 ? 16.068 -20.647 13.395 1.00 64.69 389 GLY A C 1
ATOM 2935 O O . GLY A 1 389 ? 15.059 -20.257 13.975 1.00 64.69 389 GLY A O 1
ATOM 2936 N N . ARG A 1 390 ? 16.808 -21.661 13.875 1.00 54.16 390 ARG A N 1
ATOM 2937 C CA . ARG A 1 390 ? 16.388 -22.547 14.986 1.00 54.16 390 ARG A CA 1
ATOM 2938 C C . ARG A 1 390 ? 16.283 -21.887 16.366 1.00 54.16 390 ARG A C 1
ATOM 2940 O O . ARG A 1 390 ? 15.807 -22.560 17.274 1.00 54.16 390 ARG A O 1
ATOM 2947 N N . ASP A 1 391 ? 16.747 -20.652 16.565 1.00 57.09 391 ASP A N 1
ATOM 2948 C CA . ASP A 1 391 ? 16.609 -19.958 17.852 1.00 57.09 391 ASP A CA 1
ATOM 2949 C C . ASP A 1 391 ? 15.345 -19.081 17.857 1.00 57.09 391 ASP A C 1
ATOM 2951 O O . ASP A 1 391 ? 15.346 -18.013 17.244 1.00 57.09 391 ASP A O 1
ATOM 2955 N N . PRO A 1 392 ? 14.285 -19.456 18.598 1.00 49.12 392 PRO A N 1
ATOM 2956 C CA . PRO A 1 392 ? 13.076 -18.645 18.709 1.00 49.12 392 PRO A CA 1
ATOM 2957 C C . PRO A 1 392 ? 13.340 -17.253 19.305 1.00 49.12 392 PRO A C 1
ATOM 2959 O O . PRO A 1 392 ? 12.524 -16.351 19.146 1.00 49.12 392 PRO A O 1
ATOM 2962 N N . ARG A 1 393 ? 14.467 -17.057 20.008 1.00 45.56 393 ARG A N 1
ATOM 2963 C CA . ARG A 1 393 ? 14.858 -15.776 20.620 1.00 45.56 393 ARG A CA 1
ATOM 2964 C C . ARG A 1 393 ? 15.661 -14.879 19.682 1.00 45.56 393 ARG A C 1
ATOM 2966 O O . ARG A 1 393 ? 15.779 -13.690 19.969 1.00 45.56 393 ARG A O 1
ATOM 2973 N N . ALA A 1 394 ? 16.161 -15.402 18.562 1.00 47.00 394 ALA A N 1
ATOM 2974 C CA . ALA A 1 394 ? 16.794 -14.625 17.494 1.00 47.00 394 ALA A CA 1
ATOM 2975 C C . ALA A 1 394 ? 15.734 -13.980 16.583 1.00 47.00 394 ALA A C 1
ATOM 2977 O O . ALA A 1 394 ? 15.859 -13.966 15.361 1.00 47.00 394 ALA A O 1
ATOM 2978 N N . LEU A 1 395 ? 14.646 -13.490 17.187 1.00 44.66 395 LEU A N 1
ATOM 2979 C CA . LEU A 1 395 ? 13.467 -12.991 16.495 1.00 44.66 395 LEU A CA 1
ATOM 2980 C C . LEU A 1 395 ? 13.753 -11.592 15.948 1.00 44.66 395 LEU A C 1
ATOM 2982 O O . LEU A 1 395 ? 13.382 -10.572 16.527 1.00 44.66 395 LEU A O 1
ATOM 2986 N N . THR A 1 396 ? 14.476 -11.561 14.840 1.00 44.06 396 THR A N 1
ATOM 2987 C CA . THR A 1 396 ? 14.699 -10.369 14.036 1.00 44.06 396 THR A CA 1
ATOM 2988 C C . THR A 1 396 ? 14.727 -10.781 12.573 1.00 44.06 396 THR A C 1
ATOM 2990 O O . THR A 1 396 ? 15.431 -11.728 12.240 1.00 44.06 396 THR A O 1
ATOM 2993 N N . ASP A 1 397 ? 14.112 -9.992 11.690 1.00 45.41 397 ASP A N 1
ATOM 2994 C CA . ASP A 1 397 ? 14.349 -10.009 10.230 1.00 45.41 397 ASP A CA 1
ATOM 2995 C C . ASP A 1 397 ? 15.823 -9.705 9.853 1.00 45.41 397 ASP A C 1
ATOM 2997 O O . ASP A 1 397 ? 16.168 -9.447 8.695 1.00 45.41 397 ASP A O 1
ATOM 3001 N N . ALA A 1 398 ? 16.722 -9.652 10.841 1.00 47.75 398 ALA A N 1
ATOM 3002 C CA . ALA A 1 398 ? 18.140 -9.482 10.634 1.00 47.75 398 ALA A CA 1
ATOM 3003 C C . ALA A 1 398 ? 18.724 -10.812 10.153 1.00 47.75 398 ALA A C 1
ATOM 3005 O O . ALA A 1 398 ? 18.769 -11.800 10.878 1.00 47.75 398 ALA A O 1
ATOM 3006 N N . LEU A 1 399 ? 19.194 -10.797 8.909 1.00 56.38 399 LEU A N 1
ATOM 3007 C CA . LEU A 1 399 ? 19.960 -11.877 8.301 1.00 56.38 399 LEU A CA 1
ATOM 3008 C C . LEU A 1 399 ? 21.217 -12.140 9.147 1.00 56.38 399 LEU A C 1
ATOM 3010 O O . LEU A 1 399 ? 22.181 -11.377 9.078 1.00 56.38 399 LEU A O 1
ATOM 3014 N N . ASP A 1 400 ? 21.184 -13.200 9.954 1.00 58.44 400 ASP A N 1
ATOM 3015 C CA . ASP A 1 400 ? 22.317 -13.695 10.734 1.00 58.44 400 ASP A CA 1
ATOM 3016 C C . ASP A 1 400 ? 22.911 -14.932 10.031 1.00 58.44 400 ASP A C 1
ATOM 3018 O O . ASP A 1 400 ? 22.219 -15.949 9.899 1.00 58.44 400 ASP A O 1
ATOM 3022 N N . PRO A 1 401 ? 24.190 -14.897 9.603 1.00 58.75 401 PRO A N 1
ATOM 3023 C CA . PRO A 1 401 ? 24.883 -16.054 9.030 1.00 58.75 401 PRO A CA 1
ATOM 3024 C C . PRO A 1 401 ? 24.861 -17.315 9.909 1.00 58.75 401 PRO A C 1
ATOM 3026 O O . PRO A 1 401 ? 25.067 -18.414 9.399 1.00 58.75 401 PRO A O 1
ATOM 3029 N N . SER A 1 402 ? 24.632 -17.173 11.218 1.00 58.06 402 SER A N 1
ATOM 3030 C CA . SER A 1 402 ? 24.590 -18.272 12.186 1.00 58.06 402 SER A CA 1
ATOM 3031 C C . SER A 1 402 ? 23.184 -18.822 12.471 1.00 58.06 402 SER A C 1
ATOM 3033 O O . SER A 1 402 ? 23.069 -19.868 13.112 1.00 58.06 402 SER A O 1
ATOM 3035 N N . SER A 1 403 ? 22.118 -18.167 11.986 1.00 68.38 403 SER A N 1
ATOM 3036 C CA . SER A 1 403 ? 20.727 -18.541 12.287 1.00 68.38 403 SER A CA 1
ATOM 3037 C C . SER A 1 403 ? 19.739 -18.096 11.194 1.00 68.38 403 SER A C 1
ATOM 3039 O O . SER A 1 403 ? 18.830 -17.304 11.444 1.00 68.38 403 SER A O 1
ATOM 3041 N N . TYR A 1 404 ? 19.875 -18.635 9.979 1.00 76.62 404 TYR A N 1
ATOM 3042 C CA . TYR A 1 404 ? 18.911 -18.447 8.885 1.00 76.62 404 TYR A CA 1
ATOM 3043 C C . TYR A 1 404 ? 18.115 -19.732 8.588 1.00 76.62 404 TYR A C 1
ATOM 3045 O O . TYR A 1 404 ? 18.512 -20.833 8.969 1.00 76.62 404 TYR A O 1
ATOM 3053 N N . GLY A 1 405 ? 16.957 -19.579 7.942 1.00 86.12 405 GLY A N 1
ATOM 3054 C CA . GLY A 1 405 ? 16.021 -20.666 7.612 1.00 86.12 405 GLY A CA 1
ATOM 3055 C C . GLY A 1 405 ? 15.667 -20.702 6.126 1.00 86.12 405 GLY A C 1
ATOM 3056 O O . GLY A 1 405 ? 16.242 -19.947 5.339 1.00 86.12 405 GLY A O 1
ATOM 3057 N N . ALA A 1 406 ? 14.717 -21.560 5.760 1.00 89.62 406 ALA A N 1
ATOM 3058 C CA . ALA A 1 406 ? 14.230 -21.732 4.395 1.00 89.62 406 ALA A CA 1
ATOM 3059 C C . ALA A 1 406 ? 13.769 -20.403 3.775 1.00 89.62 406 ALA A C 1
ATOM 3061 O O . ALA A 1 406 ? 14.210 -20.067 2.677 1.00 89.62 406 ALA A O 1
ATOM 3062 N N . HIS A 1 407 ? 13.007 -19.605 4.529 1.00 88.75 407 HIS A N 1
ATOM 3063 C CA . HIS A 1 407 ? 12.500 -18.299 4.100 1.00 88.75 407 HIS A CA 1
ATOM 3064 C C . HIS A 1 407 ? 13.619 -17.323 3.712 1.00 88.75 407 HIS A C 1
ATOM 3066 O O . HIS A 1 407 ? 13.560 -16.610 2.713 1.00 88.75 407 HIS A O 1
ATOM 3072 N N . HIS A 1 408 ? 14.704 -17.333 4.488 1.00 86.88 408 HIS A N 1
ATOM 3073 C CA . HIS A 1 408 ? 15.856 -16.464 4.262 1.00 86.88 408 HIS A CA 1
ATOM 3074 C C . HIS A 1 408 ? 16.724 -16.931 3.091 1.00 86.88 408 HIS A C 1
ATOM 3076 O O . HIS A 1 408 ? 17.376 -16.111 2.447 1.00 86.88 408 HIS A O 1
ATOM 3082 N N . LEU A 1 409 ? 16.789 -18.241 2.844 1.00 90.94 409 LEU A N 1
ATOM 3083 C CA . LEU A 1 409 ? 17.623 -18.811 1.790 1.00 90.94 409 LEU A CA 1
ATOM 3084 C C . LEU A 1 409 ? 16.926 -18.773 0.418 1.00 90.94 409 LEU A C 1
ATOM 3086 O O . LEU A 1 409 ? 17.608 -18.688 -0.606 1.00 90.94 409 LEU A O 1
ATOM 3090 N N . ALA A 1 410 ? 15.591 -18.774 0.400 1.00 93.19 410 ALA A N 1
ATOM 3091 C CA . ALA A 1 410 ? 14.782 -18.664 -0.807 1.00 93.19 410 ALA A CA 1
ATOM 3092 C C . ALA A 1 410 ? 15.067 -17.368 -1.613 1.00 93.19 410 ALA A C 1
ATOM 3094 O O . ALA A 1 410 ? 15.532 -16.364 -1.055 1.00 93.19 410 ALA A O 1
ATOM 3095 N N . PRO A 1 411 ? 14.805 -17.363 -2.938 1.00 94.12 411 PRO A N 1
ATOM 3096 C CA . PRO A 1 411 ? 14.916 -16.166 -3.772 1.00 94.12 411 PRO A CA 1
ATOM 3097 C C . PRO A 1 411 ? 13.983 -15.057 -3.282 1.00 94.12 411 PRO A C 1
ATOM 3099 O O . PRO A 1 411 ? 12.884 -15.343 -2.825 1.00 94.12 411 PRO A O 1
ATOM 3102 N N . LYS A 1 412 ? 14.351 -13.783 -3.426 1.00 89.00 412 LYS A N 1
ATOM 3103 C CA . LYS A 1 412 ? 13.468 -12.675 -3.041 1.00 89.00 412 LYS A CA 1
ATOM 3104 C C . LYS A 1 412 ? 12.164 -12.651 -3.840 1.00 89.00 412 LYS A C 1
ATOM 3106 O O . LYS A 1 412 ? 12.178 -12.571 -5.072 1.00 89.00 412 LYS A O 1
ATOM 3111 N N . GLU A 1 413 ? 11.059 -12.537 -3.107 1.00 83.81 413 GLU A N 1
ATOM 3112 C CA . GLU A 1 413 ? 9.725 -12.256 -3.649 1.00 83.81 413 GLU A CA 1
ATOM 3113 C C . GLU A 1 413 ? 9.589 -10.831 -4.225 1.00 83.81 413 GLU A C 1
ATOM 3115 O O . GLU A 1 413 ? 8.740 -10.572 -5.077 1.00 83.81 413 GLU A O 1
ATOM 3120 N N . SER A 1 414 ? 10.437 -9.885 -3.797 1.00 76.75 414 SER A N 1
ATOM 3121 C CA . SER A 1 414 ? 10.358 -8.490 -4.241 1.00 76.75 414 SER A CA 1
ATOM 3122 C C . SER A 1 414 ? 10.697 -8.337 -5.729 1.00 76.75 414 SER A C 1
ATOM 3124 O O . SER A 1 414 ? 11.712 -8.840 -6.214 1.00 76.75 414 SER A O 1
ATOM 3126 N N . TYR A 1 415 ? 9.871 -7.577 -6.447 1.00 70.94 415 TYR A N 1
ATOM 3127 C CA . TYR A 1 415 ? 10.088 -7.246 -7.856 1.00 70.94 415 TYR A CA 1
ATOM 3128 C C . TYR A 1 415 ? 11.112 -6.110 -8.034 1.00 70.94 415 TYR A C 1
ATOM 3130 O O . TYR A 1 415 ? 11.225 -5.228 -7.184 1.00 70.94 415 TYR A O 1
ATOM 3138 N N . GLY A 1 416 ? 11.842 -6.115 -9.155 1.00 75.44 416 GLY A N 1
ATOM 3139 C CA . GLY A 1 416 ? 12.817 -5.069 -9.502 1.00 75.44 416 GLY A CA 1
ATOM 3140 C C . GLY A 1 416 ? 14.186 -5.197 -8.823 1.00 75.44 416 GLY A C 1
ATOM 3141 O O . GLY A 1 416 ? 15.024 -4.313 -8.984 1.00 75.44 416 GLY A O 1
ATOM 3142 N N . VAL A 1 417 ? 14.427 -6.288 -8.091 1.00 79.81 417 VAL A N 1
ATOM 3143 C CA . VAL A 1 417 ? 15.726 -6.614 -7.483 1.00 79.81 417 VAL A CA 1
ATOM 3144 C C . VAL A 1 417 ? 16.224 -7.992 -7.940 1.00 79.81 417 VAL A C 1
ATOM 3146 O O . VAL A 1 417 ? 15.399 -8.862 -8.270 1.00 79.81 417 VAL A O 1
ATOM 3149 N N . PRO A 1 418 ? 17.551 -8.222 -7.976 1.00 87.81 418 PRO A N 1
ATOM 3150 C CA . PRO A 1 418 ? 18.110 -9.548 -8.225 1.00 87.81 418 PRO A CA 1
ATOM 3151 C C . PRO A 1 418 ? 17.554 -10.601 -7.257 1.00 87.81 418 PRO A C 1
ATOM 3153 O O . PRO A 1 418 ? 17.206 -10.294 -6.116 1.00 87.81 418 PRO A O 1
ATOM 3156 N N . LEU A 1 419 ? 17.456 -11.854 -7.714 1.00 91.31 419 LEU A N 1
ATOM 3157 C CA . LEU A 1 419 ? 16.849 -12.953 -6.946 1.00 91.31 419 LEU A CA 1
ATOM 3158 C C . LEU A 1 419 ? 17.531 -13.190 -5.594 1.00 91.31 419 LEU A C 1
ATOM 3160 O O . LEU A 1 419 ? 16.872 -13.586 -4.637 1.00 91.31 419 LEU A O 1
ATOM 3164 N N . PHE A 1 420 ? 18.835 -12.940 -5.517 1.00 93.38 420 PHE A N 1
ATOM 3165 C CA . PHE A 1 420 ? 19.672 -13.338 -4.393 1.00 93.38 420 PHE A CA 1
ATOM 3166 C C . PHE A 1 420 ? 20.526 -12.183 -3.854 1.00 93.38 420 PHE A C 1
ATOM 3168 O O . PHE A 1 420 ? 21.537 -12.410 -3.199 1.00 93.38 420 PHE A O 1
ATOM 3175 N N . GLU A 1 421 ? 20.095 -10.934 -4.057 1.00 90.06 421 GLU A N 1
ATOM 3176 C CA . GLU A 1 421 ? 20.791 -9.728 -3.570 1.00 90.06 421 GLU A CA 1
ATOM 3177 C C . GLU A 1 421 ? 21.060 -9.764 -2.045 1.00 90.06 421 GLU A C 1
ATOM 3179 O O . GLU A 1 421 ? 21.977 -9.123 -1.530 1.00 90.06 421 GLU A O 1
ATOM 3184 N N . HIS A 1 422 ? 20.259 -10.512 -1.275 1.00 87.25 422 HIS A N 1
ATOM 3185 C CA . HIS A 1 422 ? 20.428 -10.663 0.175 1.00 87.25 422 HIS A CA 1
ATOM 3186 C C . HIS A 1 422 ? 21.464 -11.714 0.586 1.00 87.25 422 HIS A C 1
ATOM 3188 O O . HIS A 1 422 ? 21.930 -11.669 1.725 1.00 87.25 422 HIS A O 1
ATOM 3194 N N . TRP A 1 423 ? 21.857 -12.627 -0.302 1.00 90.44 423 TRP A N 1
ATOM 3195 C CA . TRP A 1 423 ? 22.774 -13.729 0.007 1.00 90.44 423 TRP A CA 1
ATOM 3196 C C . TRP A 1 423 ? 24.147 -13.305 0.548 1.00 90.44 423 TRP A C 1
ATOM 3198 O O . TRP A 1 423 ? 24.623 -13.956 1.481 1.00 90.44 423 TRP A O 1
ATOM 3208 N N . PRO A 1 424 ? 24.762 -12.190 0.108 1.00 89.31 424 PRO A N 1
ATOM 3209 C CA . PRO A 1 424 ? 25.993 -11.696 0.726 1.00 89.31 424 PRO A CA 1
ATOM 3210 C C . PRO A 1 424 ? 25.877 -11.452 2.237 1.00 89.31 424 PRO A C 1
ATOM 3212 O O . PRO A 1 424 ? 26.851 -11.639 2.965 1.00 89.31 424 PRO A O 1
ATOM 3215 N N . LYS A 1 425 ? 24.686 -11.103 2.745 1.00 84.00 425 LYS A N 1
ATOM 3216 C CA . LYS A 1 425 ? 24.442 -10.941 4.192 1.00 84.00 425 LYS A CA 1
ATOM 3217 C C . LYS A 1 425 ? 24.386 -12.274 4.939 1.00 84.00 425 LYS A C 1
ATOM 3219 O O . LYS A 1 425 ? 24.628 -12.297 6.137 1.00 84.00 425 LYS A O 1
ATOM 3224 N N . LEU A 1 426 ? 24.116 -13.369 4.231 1.00 82.81 426 LEU A N 1
ATOM 3225 C CA . LEU A 1 426 ? 24.194 -14.743 4.731 1.00 82.81 426 LEU A CA 1
ATOM 3226 C C . LEU A 1 426 ? 25.604 -15.342 4.581 1.00 82.81 426 LEU A C 1
ATOM 3228 O O . LEU A 1 426 ? 25.808 -16.515 4.879 1.00 82.81 426 LEU A O 1
ATOM 3232 N N . GLY A 1 427 ? 26.577 -14.562 4.091 1.00 85.75 427 GLY A N 1
ATOM 3233 C CA . GLY A 1 427 ? 27.922 -15.051 3.782 1.00 85.75 427 GLY A CA 1
ATOM 3234 C C . GLY A 1 427 ? 27.995 -15.894 2.505 1.00 85.75 427 GLY A C 1
ATOM 3235 O O . GLY A 1 427 ? 28.928 -16.679 2.353 1.00 85.75 427 GLY A O 1
ATOM 3236 N N . LYS A 1 428 ? 27.022 -15.746 1.597 1.00 86.31 428 LYS A N 1
ATOM 3237 C CA . LYS A 1 428 ? 26.909 -16.508 0.346 1.00 86.31 428 LYS A CA 1
ATOM 3238 C C . LYS A 1 428 ? 27.222 -15.648 -0.873 1.00 86.31 428 LYS A C 1
ATOM 3240 O O . LYS A 1 428 ? 27.023 -14.434 -0.858 1.00 86.31 428 LYS A O 1
ATOM 3245 N N . LEU A 1 429 ? 27.708 -16.282 -1.937 1.00 89.19 429 LEU A N 1
ATOM 3246 C CA . LEU A 1 429 ? 27.913 -15.618 -3.223 1.00 89.19 429 LEU A CA 1
ATOM 3247 C C . LEU A 1 429 ? 26.604 -15.583 -3.999 1.00 89.19 429 LEU A C 1
ATOM 3249 O O . LEU A 1 429 ? 25.936 -16.602 -4.114 1.00 89.19 429 LEU A O 1
ATOM 3253 N N . GLU A 1 430 ? 26.268 -14.429 -4.565 1.00 90.06 430 GLU A N 1
ATOM 3254 C CA . GLU A 1 430 ? 25.090 -14.296 -5.416 1.00 90.06 430 GLU A CA 1
ATOM 3255 C C . GLU A 1 430 ? 25.274 -15.105 -6.718 1.00 90.06 430 GLU A C 1
ATOM 3257 O O . GLU A 1 430 ? 26.227 -14.850 -7.464 1.00 90.06 430 GLU A O 1
ATOM 3262 N N . PRO A 1 431 ? 24.411 -16.095 -7.011 1.00 90.06 431 PRO A N 1
ATOM 3263 C CA . PRO A 1 431 ? 24.514 -16.875 -8.231 1.00 90.06 431 PRO A CA 1
ATOM 3264 C C . PRO A 1 431 ? 24.051 -16.046 -9.432 1.00 90.06 431 PRO A C 1
ATOM 3266 O O . PRO A 1 431 ? 23.043 -15.343 -9.380 1.00 90.06 431 PRO A O 1
ATOM 3269 N N . ALA A 1 432 ? 24.764 -16.177 -10.551 1.00 87.38 432 ALA A N 1
ATOM 3270 C CA . ALA A 1 432 ? 24.401 -15.546 -11.816 1.00 87.38 432 ALA A CA 1
ATOM 3271 C C . ALA A 1 432 ? 23.255 -16.314 -12.499 1.00 87.38 432 ALA A C 1
ATOM 3273 O O . ALA A 1 432 ? 23.462 -17.001 -13.498 1.00 87.38 432 ALA A O 1
ATOM 3274 N N . VAL A 1 433 ? 22.052 -16.221 -11.934 1.00 89.69 433 VAL A N 1
ATOM 3275 C CA . VAL A 1 433 ? 20.834 -16.854 -12.450 1.00 89.69 433 VAL A CA 1
ATOM 3276 C C . VAL A 1 433 ? 19.701 -15.836 -12.518 1.00 89.69 433 VAL A C 1
ATOM 3278 O O . VAL A 1 433 ? 19.568 -14.959 -11.665 1.00 89.69 433 VAL A O 1
ATOM 3281 N N . THR A 1 434 ? 18.881 -15.948 -13.557 1.00 90.06 434 THR A N 1
ATOM 3282 C CA . THR A 1 434 ? 17.683 -15.125 -13.750 1.00 90.06 434 THR A CA 1
ATOM 3283 C C . THR A 1 434 ? 16.456 -16.024 -13.766 1.00 90.06 434 THR A C 1
ATOM 3285 O O . THR A 1 434 ? 16.551 -17.198 -14.109 1.00 90.06 434 THR A O 1
ATOM 3288 N N . MET A 1 435 ? 15.311 -15.496 -13.346 1.00 92.81 435 MET A N 1
ATOM 3289 C CA . MET A 1 435 ? 14.037 -16.211 -13.401 1.00 92.81 435 MET A CA 1
ATOM 3290 C C . MET A 1 435 ? 13.506 -16.165 -14.835 1.00 92.81 435 MET A C 1
ATOM 3292 O O . MET A 1 435 ? 13.413 -15.074 -15.394 1.00 92.81 435 MET A O 1
ATOM 3296 N N . ALA A 1 436 ? 13.152 -17.312 -15.414 1.00 92.50 436 ALA A N 1
ATOM 3297 C CA . ALA A 1 436 ? 12.427 -17.347 -16.681 1.00 92.50 436 ALA A CA 1
ATOM 3298 C C . ALA A 1 436 ? 10.988 -16.836 -16.489 1.00 92.50 436 ALA A C 1
ATOM 3300 O O . ALA A 1 436 ? 10.360 -17.125 -15.468 1.00 92.50 436 ALA A O 1
ATOM 3301 N N . ASP A 1 437 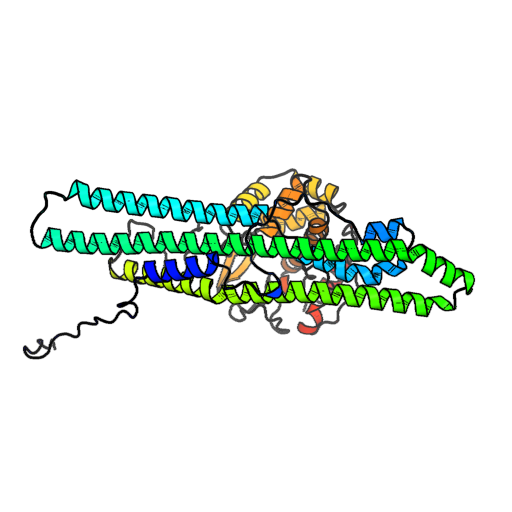? 10.447 -16.111 -17.472 1.00 89.06 437 ASP A N 1
ATOM 3302 C CA . ASP A 1 437 ? 9.102 -15.512 -17.390 1.00 89.06 437 ASP A CA 1
ATOM 3303 C C . ASP A 1 437 ? 7.979 -16.548 -17.216 1.00 89.06 437 ASP A C 1
ATOM 3305 O O . ASP A 1 437 ? 6.924 -16.233 -16.665 1.00 89.06 437 ASP A O 1
ATOM 3309 N N . ASP A 1 438 ? 8.202 -17.779 -17.673 1.00 91.19 438 ASP A N 1
ATOM 3310 C CA . ASP A 1 438 ? 7.302 -18.931 -17.566 1.00 91.19 438 ASP A CA 1
ATOM 3311 C C . ASP A 1 438 ? 7.655 -19.862 -16.389 1.00 91.19 438 ASP A C 1
ATOM 3313 O O . ASP A 1 438 ? 7.055 -20.920 -16.233 1.00 91.19 438 ASP A O 1
ATOM 3317 N N . LEU A 1 439 ? 8.634 -19.496 -15.553 1.00 95.75 439 LEU A N 1
ATOM 3318 C CA . LEU A 1 439 ? 9.184 -20.331 -14.475 1.00 95.75 439 LEU A CA 1
ATOM 3319 C C . LEU A 1 439 ? 9.704 -21.708 -14.936 1.00 95.75 439 LEU A C 1
ATOM 3321 O O . LEU A 1 439 ? 9.854 -22.618 -14.119 1.00 95.75 439 LEU A O 1
ATOM 3325 N N . SER A 1 440 ? 10.043 -21.877 -16.217 1.00 94.00 440 SER A N 1
ATOM 3326 C CA . SER A 1 440 ? 10.583 -23.139 -16.751 1.00 94.00 440 SER A CA 1
ATOM 3327 C C . SER A 1 440 ? 11.909 -23.566 -16.112 1.00 94.00 440 SER A C 1
ATOM 3329 O O . SER A 1 440 ? 12.240 -24.751 -16.116 1.00 94.00 440 SER A O 1
ATOM 3331 N N . ASN A 1 441 ? 12.657 -22.626 -15.527 1.00 95.88 441 ASN A N 1
ATOM 3332 C CA . ASN A 1 441 ? 13.928 -22.879 -14.849 1.00 95.88 441 ASN A CA 1
ATOM 3333 C C . ASN A 1 441 ? 13.828 -22.915 -13.311 1.00 95.88 441 ASN A C 1
ATOM 3335 O O . ASN A 1 441 ? 14.847 -22.826 -12.624 1.00 95.88 441 ASN A O 1
ATOM 3339 N N . VAL A 1 442 ? 12.623 -23.065 -12.749 1.00 96.50 442 VAL A N 1
ATOM 3340 C CA . VAL A 1 442 ? 12.407 -23.113 -11.291 1.00 96.50 442 VAL A CA 1
ATOM 3341 C C . VAL A 1 442 ? 13.234 -24.213 -10.606 1.00 96.50 442 VAL A C 1
ATOM 3343 O O . VAL A 1 442 ? 13.824 -23.976 -9.552 1.00 96.50 442 VAL A O 1
ATOM 3346 N N . ASP A 1 443 ? 13.361 -25.387 -11.231 1.00 95.62 443 ASP A N 1
ATOM 3347 C CA . ASP A 1 443 ? 14.135 -26.501 -10.679 1.00 95.62 443 ASP A CA 1
ATOM 3348 C C . ASP A 1 443 ? 15.645 -26.245 -10.745 1.00 95.62 443 ASP A C 1
ATOM 3350 O O . ASP A 1 443 ? 16.378 -26.652 -9.847 1.00 95.62 443 ASP A O 1
ATOM 3354 N N . GLU A 1 444 ? 16.131 -25.532 -11.766 1.00 96.25 444 GLU A N 1
ATOM 3355 C CA . GLU A 1 444 ? 17.532 -25.101 -11.828 1.00 96.25 444 GLU A CA 1
ATOM 3356 C C . GLU A 1 444 ? 17.853 -24.165 -10.657 1.00 96.25 444 GLU A C 1
ATOM 3358 O O . GLU A 1 444 ? 18.848 -24.364 -9.955 1.00 96.25 444 GLU A O 1
ATOM 3363 N N . ILE A 1 445 ? 16.972 -23.190 -10.404 1.00 96.94 445 ILE A N 1
ATOM 3364 C CA . ILE A 1 445 ? 17.096 -22.263 -9.276 1.00 96.94 445 ILE A CA 1
ATOM 3365 C C . ILE A 1 445 ? 17.064 -23.033 -7.953 1.00 96.94 445 ILE A C 1
ATOM 3367 O O . ILE A 1 445 ? 17.930 -22.823 -7.105 1.00 96.94 445 ILE A O 1
ATOM 3371 N N . LEU A 1 446 ? 16.135 -23.978 -7.788 1.00 96.69 446 LEU A N 1
ATOM 3372 C CA . LEU A 1 446 ? 16.077 -24.837 -6.606 1.00 96.69 446 LEU A CA 1
ATOM 3373 C C . LEU A 1 446 ? 17.388 -25.612 -6.397 1.00 96.69 446 LEU A C 1
ATOM 3375 O O . LEU A 1 446 ? 17.906 -25.646 -5.283 1.00 96.69 446 LEU A O 1
ATOM 3379 N N . GLN A 1 447 ? 17.966 -26.200 -7.448 1.00 96.25 447 GLN A N 1
ATOM 3380 C CA . GLN A 1 447 ? 19.232 -26.935 -7.340 1.00 96.25 447 GLN A CA 1
ATOM 3381 C C . GLN A 1 447 ? 20.411 -26.039 -6.943 1.00 96.25 447 GLN A C 1
ATOM 3383 O O . GLN A 1 447 ? 21.303 -26.493 -6.227 1.00 96.25 447 GLN A O 1
ATOM 3388 N N . ILE A 1 448 ? 20.430 -24.778 -7.382 1.00 94.88 448 ILE A N 1
ATOM 3389 C CA . ILE A 1 448 ? 21.425 -23.793 -6.932 1.00 94.88 448 ILE A CA 1
ATOM 3390 C C . ILE A 1 448 ? 21.275 -23.552 -5.427 1.00 94.88 448 ILE A C 1
ATOM 3392 O O . ILE A 1 448 ? 22.263 -23.593 -4.698 1.00 94.88 448 ILE A O 1
ATOM 3396 N N . VAL A 1 449 ? 20.043 -23.364 -4.956 1.00 94.62 449 VAL A N 1
ATOM 3397 C CA . VAL A 1 449 ? 19.745 -23.071 -3.549 1.00 94.62 449 VAL A CA 1
ATOM 3398 C C . VAL A 1 449 ? 20.041 -24.277 -2.647 1.00 94.62 449 VAL A C 1
ATOM 3400 O O . VAL A 1 449 ? 20.640 -24.120 -1.586 1.00 94.62 449 VAL A O 1
ATOM 3403 N N . LEU A 1 450 ? 19.707 -25.495 -3.084 1.00 93.19 450 LEU A N 1
ATOM 3404 C CA . LEU A 1 450 ? 19.976 -26.732 -2.338 1.00 93.19 450 LEU A CA 1
ATOM 3405 C C . LEU A 1 450 ? 21.476 -26.985 -2.120 1.00 93.19 450 LEU A C 1
ATOM 3407 O O . LEU A 1 450 ? 21.860 -27.511 -1.079 1.00 93.19 450 LEU A O 1
ATOM 3411 N N . ARG A 1 451 ? 22.340 -26.593 -3.067 1.00 91.94 451 ARG A N 1
ATOM 3412 C CA . ARG A 1 451 ? 23.807 -26.708 -2.914 1.00 91.94 451 ARG A CA 1
ATOM 3413 C C . ARG A 1 451 ? 24.374 -25.782 -1.844 1.00 91.94 451 ARG A C 1
ATOM 3415 O O . ARG A 1 451 ? 25.473 -26.022 -1.359 1.00 91.94 451 ARG A O 1
ATOM 3422 N N . GLU A 1 452 ? 23.631 -24.738 -1.509 1.00 89.06 452 GLU A N 1
ATOM 3423 C CA . GLU A 1 452 ? 23.996 -23.735 -0.519 1.00 89.06 452 GLU A CA 1
ATOM 3424 C C . GLU A 1 452 ? 23.420 -24.044 0.867 1.00 89.06 452 GLU A C 1
ATOM 3426 O O . GLU A 1 452 ? 23.625 -23.270 1.804 1.00 89.06 452 GLU A O 1
ATOM 3431 N N . MET A 1 453 ? 22.710 -25.159 1.034 1.00 83.31 453 MET A N 1
ATOM 3432 C CA . MET A 1 453 ? 22.279 -25.582 2.360 1.00 83.31 453 MET A CA 1
ATOM 3433 C C . MET A 1 453 ? 23.489 -25.879 3.271 1.00 83.31 453 MET A C 1
ATOM 3435 O O . MET A 1 453 ? 24.487 -26.419 2.788 1.00 83.31 453 MET A O 1
ATOM 3439 N N . PRO A 1 454 ? 23.424 -25.497 4.561 1.00 71.56 454 PRO A N 1
ATOM 3440 C CA . PRO A 1 454 ? 24.505 -25.709 5.526 1.00 71.56 454 PRO A CA 1
ATOM 3441 C C . PRO A 1 454 ? 24.742 -27.177 5.902 1.00 71.56 454 PRO A C 1
ATOM 3443 O O . PRO A 1 454 ? 23.788 -27.988 5.820 1.00 71.56 454 PRO A O 1
#

Nearest PDB structures (foldseek):
  7vgf-assembly1_B  TM=3.887E-01  e=8.910E+00  Homo sapiens
  7sqc-assembly1_1V  TM=2.374E-01  e=9.752E+00  Chlamydomonas reinhardtii

Radius of gyration: 29.36 Å; Cα contacts (8 Å, |Δi|>4): 463; chains: 1; bounding box: 67×55×105 Å

Foldseek 3Di:
DDDDDDPVDDDDDCPDPPCVPAFLLRLLVVLLVCLLQLVLFFPVLPDLPDDPPDPDDDDPLLVLCVVVVHNVLSVLLVVLVVLLVVLPDDLVVLLVLLVVLVVVLVVLVVVLVVLVCCLCPVCVVPDDPVNVVVVVVSVVVSSLSSSSSSLSSSVSSLSNSLSSLSSSLSVVSVVLSVVLSVVCVVCVVVLVCVCVVVVNPCVVVSVVVSNVSSVVSVVVSVVSVVSSVSSNVSSVVSVVSSVVSNVVSVVVVVVVDPDPPPPPPDDDVPDDPPVPQFAPDAAPDPVLVVLLVVLVVDDQLLVQLCVLQLADSVLSVQLSCQQRNAWAFDQDQQDTGTGHHHGDPLLSVQSVCSSVVNHDPSSSLLVVLSSLQSSLLSVQVVVPWHSWFPGSVVPDPQQDLNGGTSNQLGFDSDPPDGRCPCVVSNVDDRDPDDQDSRNPCSVVSSVVSVVVDD

Sequence (454 aa):
MSGTPHPLVAERVDTTTWFSGVGIAETIDMIVSGVENGSWVDGVLGGVGTVAETAVWVLDPVGALTAAGFGWCVEHVEPLSAALDWLAGDPDQVTANAQTWANVAKAQTETAQAYDRAVAGHIAGWEGPAATAYRRQAAETLELLSALAGAAKGVQAIVAMSGALVTLVRTLVRDLIGELISILLARLPIWTAETLGTFGIAAPYVVAQVTALVAKWGARITRLLRALTTSLRNLMPALRGLDEAISAVMTVLGRRGGVPHARTPEAGPGEIRWAGAGYVDTPQSERAAELYDEIRARTDDVAKIAELLGVPQHVVERVKNHLFMSRHEVPVKGELVTGYFAPMDHIATWWTKAAADTLRWSDEHKLKRLLLHEYVESHLMEVGMPYVGRDPRALTDALDPSSYGAHHLAPKESYGVPLFEHWPKLGKLEPAVTMADDLSNVDEILQIVLREMP